Protein AF-0000000075882844 (afdb_homodimer)

Nearest PDB structures (foldseek):
  3evn-assembly1_A  TM=9.908E-01  e=3.092E-52  Streptococcus agalactiae serogroup V
  3e9m-assembly1_D  TM=9.655E-01  e=8.534E-42  Enterococcus faecalis
  2o48-assembly1_X  TM=9.111E-01  e=9.556E-30  Macaca fascicularis
  4had-assembly1_C  TM=8.955E-01  e=4.317E-27  Rhizobium etli CFN 42
  5uib-assembly1_A  TM=8.207E-01  e=6.701E-24  Rhizobium rhizogenes K84

Radius of gyration: 29.41 Å; Cα contacts (8 Å, |Δi|>4): 1512; chains: 2; bounding box: 48×92×63 Å

Solvent-accessible surface area (backbone atoms only — not comparable to full-atom values): 31871 Å² total; per-residue (Å²): 130,87,58,43,28,28,29,32,38,41,82,40,84,61,45,65,52,44,50,51,6,22,60,69,40,62,38,33,41,68,43,32,32,17,22,89,40,43,68,58,13,42,52,50,17,61,76,67,70,28,85,31,55,20,45,28,63,72,62,49,56,68,40,80,78,47,45,28,36,39,41,51,54,58,43,57,47,33,47,63,52,49,47,54,38,42,76,58,70,24,24,39,38,28,35,67,44,51,30,75,37,41,67,57,44,51,49,47,55,51,50,22,59,77,69,73,24,29,48,37,60,48,58,37,36,74,44,33,58,34,45,56,53,50,38,51,43,52,74,70,42,67,29,46,59,66,51,36,35,42,35,35,44,42,43,53,80,50,71,83,47,77,56,36,49,36,47,85,46,44,22,19,37,58,48,70,54,42,48,57,56,53,42,37,50,31,62,63,65,72,31,51,77,74,43,75,50,70,44,69,42,58,54,90,93,36,19,34,48,28,35,39,36,32,34,29,31,69,79,62,32,37,33,39,38,40,34,32,38,73,41,90,50,76,42,34,36,35,41,35,24,68,46,20,36,38,45,25,43,46,64,61,64,37,45,49,35,35,40,35,35,82,88,64,51,73,45,80,45,75,32,82,74,94,45,61,32,18,50,39,41,32,49,55,30,49,37,51,76,70,67,37,48,63,43,92,81,57,27,70,66,50,52,46,51,35,28,34,49,54,40,50,52,39,45,74,71,76,87,128,84,57,44,28,25,30,32,39,40,82,40,84,62,44,64,51,45,52,51,7,22,59,70,40,63,39,33,42,67,42,32,33,16,22,89,40,44,68,58,13,41,51,50,18,60,77,68,71,29,85,32,53,20,45,28,65,70,63,49,58,68,42,82,77,47,44,27,35,39,39,50,55,60,43,56,46,33,47,63,53,51,48,54,38,42,77,61,71,23,24,38,38,28,36,68,44,51,30,74,37,41,68,56,44,53,48,47,55,50,51,22,57,75,68,72,25,30,47,38,60,47,58,38,36,74,45,34,57,35,46,56,53,49,39,51,44,52,73,70,42,67,29,46,58,66,52,36,36,43,35,35,45,42,43,52,79,51,71,83,47,78,55,36,48,35,48,86,45,45,23,16,36,61,49,70,53,41,48,58,55,54,42,37,50,31,62,63,67,72,30,51,77,74,43,75,50,68,43,68,41,59,54,88,94,35,18,36,48,27,37,38,37,35,35,30,32,69,81,62,31,37,36,40,38,40,32,30,38,75,42,92,49,75,41,34,36,37,43,35,24,69,44,19,35,37,43,24,44,46,64,61,65,37,46,50,33,36,40,34,37,83,88,65,52,74,45,80,45,76,29,83,74,93,44,61,33,17,50,39,41,32,50,54,31,50,37,51,76,69,68,37,46,63,43,92,81,56,28,69,65,48,52,46,51,34,27,35,48,53,38,51,50,39,45,76,72,76,85

Structure (mmCIF, N/CA/C/O backbone):
data_AF-0000000075882844-model_v1
#
loop_
_entity.id
_entity.type
_entity.pdbx_description
1 polymer Dehydrogenase
#
loop_
_atom_site.group_PDB
_atom_site.id
_atom_site.type_symbol
_atom_site.label_atom_id
_atom_site.label_alt_id
_atom_site.label_comp_id
_atom_site.label_asym_id
_atom_site.label_entity_id
_atom_site.label_seq_id
_atom_site.pdbx_PDB_ins_code
_atom_site.Cartn_x
_atom_site.Cartn_y
_atom_site.Cartn_z
_atom_site.occupancy
_atom_site.B_iso_or_equiv
_atom_site.auth_seq_id
_atom_site.auth_comp_id
_atom_site.auth_asym_id
_atom_site.auth_atom_id
_atom_site.pdbx_PDB_model_num
ATOM 1 N N . MET A 1 1 ? -14.039 44.188 16.641 1 68.75 1 MET A N 1
ATOM 2 C CA . MET A 1 1 ? -14.18 42.844 17.203 1 68.75 1 MET A CA 1
ATOM 3 C C . MET A 1 1 ? -12.875 42.375 17.844 1 68.75 1 MET A C 1
ATOM 5 O O . MET A 1 1 ? -11.797 42.844 17.453 1 68.75 1 MET A O 1
ATOM 9 N N . ALA A 1 2 ? -12.914 41.688 18.906 1 91.25 2 ALA A N 1
ATOM 10 C CA . ALA A 1 2 ? -11.711 41.25 19.609 1 91.25 2 ALA A CA 1
ATOM 11 C C . ALA A 1 2 ? -10.875 40.312 18.734 1 91.25 2 ALA A C 1
ATOM 13 O O . ALA A 1 2 ? -11.414 39.5 17.984 1 91.25 2 ALA A O 1
ATOM 14 N N . LYS A 1 3 ? -9.547 40.656 18.531 1 96.56 3 LYS A N 1
ATOM 15 C CA . LYS A 1 3 ? -8.625 39.844 17.734 1 96.56 3 LYS A CA 1
ATOM 16 C C . LYS A 1 3 ? -7.594 39.156 18.625 1 96.56 3 LYS A C 1
ATOM 18 O O . LYS A 1 3 ? -7.102 39.75 19.594 1 96.56 3 LYS A O 1
ATOM 23 N N . VAL A 1 4 ? -7.371 37.938 18.312 1 98.62 4 VAL A N 1
ATOM 24 C CA . VAL A 1 4 ? -6.266 37.25 18.969 1 98.62 4 VAL A CA 1
ATOM 25 C C . VAL A 1 4 ? -4.941 37.719 18.359 1 98.62 4 VAL A C 1
ATOM 27 O O . VAL A 1 4 ? -4.793 37.75 17.141 1 98.62 4 VAL A O 1
ATOM 30 N N . ARG A 1 5 ? -3.971 38.156 19.141 1 98.62 5 ARG A N 1
ATOM 31 C CA . ARG A 1 5 ? -2.664 38.594 18.656 1 98.62 5 ARG A CA 1
ATOM 32 C C . ARG A 1 5 ? -1.649 37.438 18.703 1 98.62 5 ARG A C 1
ATOM 34 O O . ARG A 1 5 ? -1.376 36.906 19.766 1 98.62 5 ARG A O 1
ATOM 41 N N . TYR A 1 6 ? -1.095 37.156 17.547 1 98.69 6 TYR A N 1
ATOM 42 C CA . TYR A 1 6 ? -0.212 36 17.422 1 98.69 6 TYR A CA 1
ATOM 43 C C . TYR A 1 6 ? 1.243 36.438 17.297 1 98.69 6 TYR A C 1
ATOM 45 O O . TYR A 1 6 ? 1.548 37.438 16.625 1 98.69 6 TYR A O 1
ATOM 53 N N . GLY A 1 7 ? 2.084 35.719 17.953 1 98.56 7 GLY A N 1
ATOM 54 C CA . GLY A 1 7 ? 3.496 35.656 17.609 1 98.56 7 GLY A CA 1
ATOM 55 C C . GLY A 1 7 ? 3.889 34.406 16.875 1 98.56 7 GLY A C 1
ATOM 56 O O . GLY A 1 7 ? 3.398 33.312 17.203 1 98.56 7 GLY A O 1
ATOM 57 N N . ILE A 1 8 ? 4.824 34.469 15.922 1 97.88 8 ILE A N 1
ATOM 58 C CA . ILE A 1 8 ? 5.281 33.344 15.148 1 97.88 8 ILE A CA 1
ATOM 59 C C . ILE A 1 8 ? 6.703 32.969 15.562 1 97.88 8 ILE A C 1
ATOM 61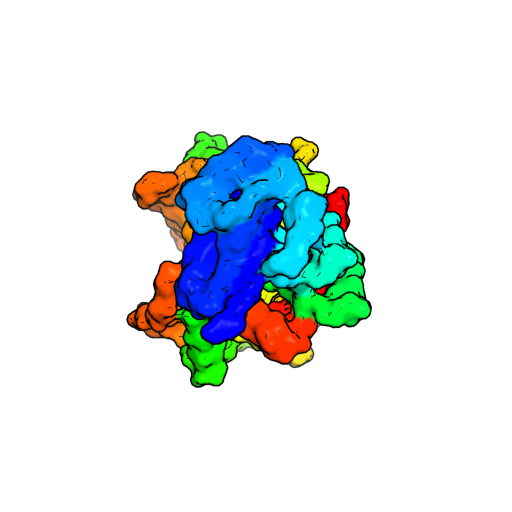 O O . ILE A 1 8 ? 7.555 33.844 15.727 1 97.88 8 ILE A O 1
ATOM 65 N N . VAL A 1 9 ? 6.805 31.625 15.758 1 95.81 9 VAL A N 1
ATOM 66 C CA . VAL A 1 9 ? 8.141 31.094 16.016 1 95.81 9 VAL A CA 1
ATOM 67 C C . VAL A 1 9 ? 8.742 30.578 14.703 1 95.81 9 VAL A C 1
ATOM 69 O O . VAL A 1 9 ? 8.32 29.547 14.18 1 95.81 9 VAL A O 1
ATOM 72 N N . SER A 1 10 ? 9.883 31.281 14.195 1 87.94 10 SER A N 1
ATOM 73 C CA . SER A 1 10 ? 10.641 30.891 13.008 1 87.94 10 SER A CA 1
ATOM 74 C C . SER A 1 10 ? 10.125 31.609 11.773 1 87.94 10 SER A C 1
ATOM 76 O O . SER A 1 10 ? 8.977 32.062 11.742 1 87.94 10 SER A O 1
ATOM 78 N N . THR A 1 11 ? 10.945 31.828 10.836 1 85.31 11 THR A N 1
ATOM 79 C CA . THR A 1 11 ? 10.641 32.469 9.555 1 85.31 11 THR A CA 1
ATOM 80 C C . THR A 1 11 ? 10.562 31.422 8.445 1 85.31 11 THR A C 1
ATOM 82 O O . THR A 1 11 ? 10.953 31.688 7.305 1 85.31 11 THR A O 1
ATOM 85 N N . ALA A 1 12 ? 10.141 30.266 8.852 1 85.56 12 ALA A N 1
ATOM 86 C CA . ALA A 1 12 ? 10.039 29.172 7.898 1 85.56 12 ALA A CA 1
ATOM 87 C C . ALA A 1 12 ? 9.078 29.5 6.766 1 85.56 12 ALA A C 1
ATOM 89 O O . ALA A 1 12 ? 8.352 30.5 6.836 1 85.56 12 ALA A O 1
ATOM 90 N N . GLN A 1 13 ? 9.078 28.703 5.742 1 84.88 13 GLN A N 1
ATOM 91 C CA . GLN A 1 13 ? 8.352 28.938 4.5 1 84.88 13 GLN A CA 1
ATOM 92 C C . GLN A 1 13 ? 6.848 28.969 4.73 1 84.88 13 GLN A C 1
ATOM 94 O O . GLN A 1 13 ? 6.102 29.547 3.943 1 84.88 13 GLN A O 1
ATOM 99 N N . VAL A 1 14 ? 6.426 28.312 5.711 1 91.38 14 VAL A N 1
ATOM 100 C CA . VAL A 1 14 ? 4.992 28.203 5.98 1 91.38 14 VAL A CA 1
ATOM 101 C C . VAL A 1 14 ? 4.496 29.5 6.633 1 91.38 14 VAL A C 1
ATOM 103 O O . VAL A 1 14 ? 3.312 29.828 6.539 1 91.38 14 VAL A O 1
ATOM 106 N N . ALA A 1 15 ? 5.344 30.312 7.254 1 93.44 15 ALA A N 1
ATOM 107 C CA . ALA A 1 15 ? 4.977 31.453 8.078 1 93.44 15 ALA A CA 1
ATOM 108 C C . ALA A 1 15 ? 4.266 32.531 7.254 1 93.44 15 ALA A C 1
ATOM 110 O O . ALA A 1 15 ? 3.186 33 7.629 1 93.44 15 ALA A O 1
ATOM 111 N N . PRO A 1 16 ? 4.777 32.875 6.027 1 94.94 16 PRO A N 1
ATOM 112 C CA . PRO A 1 16 ? 4.074 33.875 5.211 1 94.94 16 PRO A CA 1
ATOM 113 C C . PRO A 1 16 ? 2.664 33.438 4.832 1 94.94 16 PRO A C 1
ATOM 115 O O . PRO A 1 16 ? 1.748 34.25 4.77 1 94.94 16 PRO A O 1
ATOM 118 N N . ARG A 1 17 ? 2.471 32.188 4.617 1 95.62 17 ARG A N 1
ATOM 119 C CA . ARG A 1 17 ? 1.166 31.672 4.238 1 95.62 17 ARG A CA 1
ATOM 120 C C . ARG A 1 17 ? 0.19 31.719 5.406 1 95.62 17 ARG A C 1
ATOM 122 O O . ARG A 1 17 ? -0.991 32.031 5.223 1 95.62 17 ARG A O 1
ATOM 129 N N . PHE A 1 18 ? 0.733 31.453 6.543 1 96.88 18 PHE A N 1
ATOM 130 C CA . PHE A 1 18 ? -0.093 31.562 7.738 1 96.88 18 PHE A CA 1
ATOM 131 C C . PHE A 1 18 ? -0.51 33.031 7.965 1 96.88 18 PHE A C 1
ATOM 133 O O . PHE A 1 18 ? -1.664 33.281 8.297 1 96.88 18 PHE A O 1
ATOM 140 N N . ILE A 1 19 ? 0.401 34 7.797 1 97.5 19 ILE A N 1
ATOM 141 C CA . ILE A 1 19 ? 0.129 35.406 7.957 1 97.5 19 ILE A CA 1
ATOM 142 C C . ILE A 1 19 ? -1.002 35.812 7.02 1 97.5 19 ILE A C 1
ATOM 144 O O . ILE A 1 19 ? -1.958 36.469 7.441 1 97.5 19 ILE A O 1
ATOM 148 N N . GLU A 1 20 ? -0.916 35.344 5.828 1 96.88 20 GLU A N 1
ATOM 149 C CA . GLU A 1 20 ? -1.941 35.688 4.844 1 96.88 20 GLU A CA 1
ATOM 150 C C . GLU A 1 20 ? -3.291 35.094 5.227 1 96.88 20 GLU A C 1
ATOM 152 O O . GLU A 1 20 ? -4.324 35.75 5.129 1 96.88 20 GLU A O 1
ATOM 157 N N . GLY A 1 21 ? -3.287 33.875 5.645 1 97.5 21 GLY A N 1
ATOM 158 C CA . GLY A 1 21 ? -4.508 33.219 6.105 1 97.5 21 GLY A CA 1
ATOM 159 C C . GLY A 1 21 ? -5.148 33.938 7.281 1 97.5 21 GLY A C 1
ATOM 160 O O . GLY A 1 21 ? -6.371 34.094 7.332 1 97.5 21 GLY A O 1
ATOM 161 N N . MET A 1 22 ? -4.312 34.406 8.18 1 97.75 22 MET A N 1
ATOM 162 C CA . MET A 1 22 ? -4.789 35.094 9.367 1 97.75 22 MET A CA 1
ATOM 163 C C . MET A 1 22 ? -5.426 36.438 8.992 1 97.75 22 MET A C 1
ATOM 165 O O . MET A 1 22 ? -6.461 36.812 9.547 1 97.75 22 MET A O 1
ATOM 169 N N . ARG A 1 23 ? -4.809 37.094 8.047 1 97.44 23 ARG A N 1
ATOM 170 C CA . ARG A 1 23 ? -5.363 38.375 7.566 1 97.44 23 ARG A CA 1
ATOM 171 C C . ARG A 1 23 ? -6.746 38.156 6.957 1 97.44 23 ARG A C 1
ATOM 173 O O . ARG A 1 23 ? -7.668 38.938 7.223 1 97.44 23 ARG A O 1
ATOM 180 N N . LEU A 1 24 ? -6.898 37.125 6.258 1 97.25 24 LEU A N 1
ATOM 181 C CA . LEU A 1 24 ? -8.164 36.812 5.605 1 97.25 24 LEU A CA 1
ATOM 182 C C . LEU A 1 24 ? -9.211 36.344 6.625 1 97.25 24 LEU A C 1
ATOM 184 O O . LEU A 1 24 ? -10.398 36.656 6.469 1 97.25 24 LEU A O 1
ATOM 188 N N . ALA A 1 25 ? -8.789 35.656 7.633 1 97.25 25 ALA A N 1
ATOM 189 C CA . ALA A 1 25 ? -9.695 35.156 8.672 1 97.25 25 ALA A CA 1
ATOM 190 C C . ALA A 1 25 ? -10.383 36.344 9.383 1 97.25 25 ALA A C 1
ATOM 192 O O . ALA A 1 25 ? -11.578 36.25 9.688 1 97.25 25 ALA A O 1
ATOM 193 N N . GLY A 1 26 ? -9.562 37.344 9.75 1 97.12 26 GLY A N 1
ATOM 194 C CA . GLY A 1 26 ? -10.125 38.594 10.234 1 97.12 26 GLY A CA 1
ATOM 195 C C . GLY A 1 26 ? -10.32 38.625 11.734 1 97.12 26 GLY A C 1
ATOM 196 O O . GLY A 1 26 ? -10.531 39.688 12.328 1 97.12 26 GLY A O 1
ATOM 197 N N . ASN A 1 27 ? -10.242 37.5 12.391 1 98.19 27 ASN A N 1
ATOM 198 C CA . ASN A 1 27 ? -10.484 37.469 13.828 1 98.19 27 ASN A CA 1
ATOM 199 C C . ASN A 1 27 ? -9.188 37.25 14.609 1 98.19 27 ASN A C 1
ATOM 201 O O . ASN A 1 27 ? -9.219 36.875 15.781 1 98.19 27 ASN A O 1
ATOM 205 N N . GLY A 1 28 ? -8.055 37.375 13.961 1 97.88 28 GLY A N 1
ATOM 206 C CA . GLY A 1 28 ? -6.715 37.344 14.523 1 97.88 28 GLY A CA 1
ATOM 207 C C . GLY A 1 28 ? -5.727 38.219 13.758 1 97.88 28 GLY A C 1
ATOM 208 O O . GLY A 1 28 ? -6.043 38.719 12.688 1 97.88 28 GLY A O 1
ATOM 209 N N . GLU A 1 29 ? -4.609 38.438 14.367 1 97.62 29 GLU A N 1
ATOM 210 C CA . GLU A 1 29 ? -3.551 39.219 13.727 1 97.62 29 GLU A CA 1
ATOM 211 C C . GLU A 1 29 ? -2.172 38.75 14.195 1 97.62 29 GLU A C 1
ATOM 213 O O . GLU A 1 29 ? -1.962 38.531 15.391 1 97.62 29 GLU A O 1
ATOM 218 N N . VAL A 1 30 ? -1.311 38.625 13.211 1 98.19 30 VAL A N 1
ATOM 219 C CA . VAL A 1 30 ? 0.079 38.344 13.562 1 98.19 30 VAL A CA 1
ATOM 220 C C . VAL A 1 30 ? 0.805 39.656 13.875 1 98.19 30 VAL A C 1
ATOM 222 O O . VAL A 1 30 ? 0.867 40.562 13.031 1 98.19 30 VAL A O 1
ATOM 225 N N . VAL A 1 31 ? 1.389 39.75 15.047 1 98.12 31 VAL A N 1
ATOM 226 C CA . VAL A 1 31 ? 1.918 41.031 15.461 1 98.12 31 VAL A CA 1
ATOM 227 C C . VAL A 1 31 ? 3.426 40.938 15.688 1 98.12 31 VAL A C 1
ATOM 229 O O . VAL A 1 31 ? 4.113 41.938 15.82 1 98.12 31 VAL A O 1
ATOM 232 N N . ALA A 1 32 ? 3.895 39.688 15.68 1 98.25 32 ALA A N 1
ATOM 233 C CA . ALA A 1 32 ? 5.305 39.531 16.016 1 98.25 32 ALA A CA 1
ATOM 234 C C . ALA A 1 32 ? 5.895 38.281 15.391 1 98.25 32 ALA A C 1
ATOM 236 O O . ALA A 1 32 ? 5.164 37.344 15.07 1 98.25 32 ALA A O 1
ATOM 237 N N . VAL A 1 33 ? 7.234 38.312 15.203 1 98.12 33 VAL A N 1
ATOM 238 C CA . VAL A 1 33 ? 8.008 37.156 14.781 1 98.12 33 VAL A CA 1
ATOM 239 C C . VAL A 1 33 ? 9.297 37.062 15.602 1 98.12 33 VAL A C 1
ATOM 241 O O . VAL A 1 33 ? 9.859 38.062 16 1 98.12 33 VAL A O 1
ATOM 244 N N . SER A 1 34 ? 9.641 35.844 15.891 1 97.31 34 SER A N 1
ATOM 245 C CA . SER A 1 34 ? 10.938 35.594 16.516 1 97.31 34 SER A CA 1
ATOM 246 C C . SER A 1 34 ? 11.82 34.719 15.641 1 97.31 34 SER A C 1
ATOM 248 O O . SER A 1 34 ? 11.32 33.844 14.938 1 97.31 34 SER A O 1
ATOM 250 N N . SER A 1 35 ? 13.031 35 15.617 1 94 35 SER A N 1
ATOM 251 C CA . SER A 1 35 ? 14.07 34.219 14.984 1 94 35 SER A CA 1
ATOM 252 C C . SER A 1 35 ? 15.352 34.188 15.812 1 94 35 SER A C 1
ATOM 254 O O . SER A 1 35 ? 15.5 35 16.734 1 94 35 SER A O 1
ATOM 256 N N . ARG A 1 36 ? 16.312 33.281 15.492 1 88.69 36 ARG A N 1
ATOM 257 C CA . ARG A 1 36 ? 17.594 33.188 16.203 1 88.69 36 ARG A CA 1
ATOM 258 C C . ARG A 1 36 ? 18.422 34.438 15.961 1 88.69 36 ARG A C 1
ATOM 260 O O . ARG A 1 36 ? 19.25 34.812 16.797 1 88.69 36 ARG A O 1
ATOM 267 N N . SER A 1 37 ? 18.094 35.031 14.844 1 92 37 SER A N 1
ATOM 268 C CA . SER A 1 37 ? 18.766 36.281 14.469 1 92 37 SER A CA 1
ATOM 269 C C . SER A 1 37 ? 17.781 37.438 14.445 1 92 37 SER A C 1
ATOM 271 O O . SER A 1 37 ? 16.828 37.438 13.672 1 92 37 SER A O 1
ATOM 273 N N . LEU A 1 38 ? 18.141 38.438 15.227 1 95.44 38 LEU A N 1
ATOM 274 C CA . LEU A 1 38 ? 17.281 39.625 15.258 1 95.44 38 LEU A CA 1
ATOM 275 C C . LEU A 1 38 ? 17.203 40.25 13.883 1 95.44 38 LEU A C 1
ATOM 277 O O . LEU A 1 38 ? 16.156 40.75 13.484 1 95.44 38 LEU A O 1
ATOM 281 N N . ASP A 1 39 ? 18.312 40.219 13.219 1 96.31 39 ASP A N 1
ATOM 282 C CA . ASP A 1 39 ? 18.344 40.781 11.875 1 96.31 39 ASP A CA 1
ATOM 283 C C . ASP A 1 39 ? 17.375 40.062 10.945 1 96.31 39 ASP A C 1
ATOM 285 O O . ASP A 1 39 ? 16.656 40.688 10.172 1 96.31 39 ASP A O 1
ATOM 289 N N . LYS A 1 40 ? 17.375 38.781 11.039 1 95.19 40 LYS A N 1
ATOM 290 C CA . LYS A 1 40 ? 16.453 37.969 10.227 1 95.19 40 LYS A CA 1
ATOM 291 C C . LYS A 1 40 ? 15 38.25 10.625 1 95.19 40 LYS A C 1
ATOM 293 O O . LYS A 1 40 ? 14.125 38.344 9.758 1 95.19 40 LYS A O 1
ATOM 298 N N . ALA A 1 41 ? 14.805 38.344 11.93 1 96.81 41 ALA A N 1
ATOM 299 C CA . ALA A 1 41 ? 13.461 38.625 12.422 1 96.81 41 ALA A CA 1
ATOM 300 C C . ALA A 1 41 ? 12.977 40 11.922 1 96.81 41 ALA A C 1
ATOM 302 O O . ALA A 1 41 ? 11.836 40.125 11.469 1 96.81 41 ALA A O 1
ATOM 303 N N . ASN A 1 42 ? 13.859 40.938 12.008 1 97.31 42 ASN A N 1
ATOM 304 C CA . ASN A 1 42 ? 13.523 42.281 11.547 1 97.31 42 ASN A CA 1
ATOM 305 C C . ASN A 1 42 ? 13.211 42.312 10.055 1 97.31 42 ASN A C 1
ATOM 307 O O . ASN A 1 42 ? 12.242 42.969 9.633 1 97.31 42 ASN A O 1
ATOM 311 N N . ALA A 1 43 ? 14.023 41.688 9.328 1 97.25 43 ALA A N 1
ATOM 312 C CA . ALA A 1 43 ? 13.82 41.625 7.883 1 97.25 43 ALA A CA 1
ATOM 313 C C . ALA A 1 43 ? 12.477 40.969 7.543 1 97.25 43 ALA A C 1
ATOM 315 O O . ALA A 1 43 ? 11.758 41.469 6.664 1 97.25 43 ALA A O 1
ATOM 316 N N . PHE A 1 44 ? 12.25 39.906 8.195 1 96.88 44 PHE A N 1
ATOM 317 C CA . PHE A 1 44 ? 10.992 39.188 7.984 1 96.88 44 PHE A CA 1
ATOM 318 C C . PHE A 1 44 ? 9.805 40.062 8.375 1 96.88 44 PHE A C 1
ATOM 320 O O . PHE A 1 44 ? 8.812 40.125 7.645 1 96.88 44 PHE A O 1
ATOM 327 N N . ALA A 1 45 ? 9.867 40.688 9.547 1 97.56 45 ALA A N 1
ATOM 328 C CA . ALA A 1 45 ? 8.797 41.562 10.039 1 97.56 45 ALA A CA 1
ATOM 329 C C . ALA A 1 45 ? 8.523 42.688 9.055 1 97.56 45 ALA A C 1
ATOM 331 O O . ALA A 1 45 ? 7.363 43 8.758 1 97.56 45 ALA A O 1
ATOM 332 N N . ALA A 1 46 ? 9.555 43.25 8.57 1 97.31 46 ALA A N 1
ATOM 333 C CA . ALA A 1 46 ? 9.422 44.312 7.605 1 97.31 46 ALA A CA 1
ATOM 334 C C . ALA A 1 46 ? 8.75 43.844 6.324 1 97.31 46 ALA A C 1
ATOM 336 O O . ALA A 1 46 ? 7.844 44.5 5.809 1 97.31 46 ALA A O 1
ATOM 337 N N . ALA A 1 47 ? 9.164 42.719 5.832 1 97.12 47 ALA A N 1
ATOM 338 C CA . ALA A 1 47 ? 8.664 42.156 4.578 1 97.12 47 ALA A CA 1
ATOM 339 C C . ALA A 1 47 ? 7.176 41.844 4.68 1 97.12 47 ALA A C 1
ATOM 341 O O . ALA A 1 47 ? 6.449 41.906 3.684 1 97.12 47 ALA A O 1
ATOM 342 N N . HIS A 1 48 ? 6.727 41.5 5.895 1 97.44 48 HIS A N 1
ATOM 343 C CA . HIS A 1 48 ? 5.352 41.031 6.047 1 97.44 48 HIS A CA 1
ATOM 344 C C . HIS A 1 48 ? 4.535 42 6.887 1 97.44 48 HIS A C 1
ATOM 346 O O . HIS A 1 48 ? 3.43 41.688 7.328 1 97.44 48 HIS A O 1
ATOM 352 N N . GLN A 1 49 ? 5.125 43.219 7.207 1 97 49 GLN A N 1
ATOM 353 C CA . GLN A 1 49 ? 4.461 44.312 7.883 1 97 49 GLN A CA 1
ATOM 354 C C . GLN A 1 49 ? 3.996 43.906 9.281 1 97 49 GLN A C 1
ATOM 356 O O . GLN A 1 49 ? 2.844 44.156 9.648 1 97 49 GLN A O 1
ATOM 361 N N . LEU A 1 50 ? 4.891 43.25 9.945 1 97.5 50 LEU A N 1
ATOM 362 C CA . LEU A 1 50 ? 4.652 42.938 11.352 1 97.5 50 LEU A CA 1
ATOM 363 C C . LEU A 1 50 ? 5.227 44.031 12.25 1 97.5 50 LEU A C 1
ATOM 365 O O . LEU A 1 50 ? 6.324 44.531 12 1 97.5 50 LEU A O 1
ATOM 369 N N . PRO A 1 51 ? 4.578 44.438 13.273 1 97.44 51 PRO A N 1
ATOM 370 C CA . PRO A 1 51 ? 5.008 45.562 14.109 1 97.44 51 PRO A CA 1
ATOM 371 C C . PRO A 1 51 ? 6.227 45.219 14.969 1 97.44 51 PRO A C 1
ATOM 373 O O . PRO A 1 51 ? 6.977 46.125 15.359 1 97.44 51 PRO A O 1
ATOM 376 N N . LYS A 1 52 ? 6.395 43.875 15.266 1 98.06 52 LYS A N 1
ATOM 377 C CA . LYS A 1 52 ? 7.438 43.562 16.234 1 98.06 52 LYS A CA 1
ATOM 378 C C . LYS A 1 52 ? 8.289 42.406 15.75 1 98.06 52 LYS A C 1
ATOM 380 O O . LYS A 1 52 ? 7.801 41.5 15.07 1 98.06 52 LYS A O 1
ATOM 385 N N . ALA A 1 53 ? 9.531 42.469 16.109 1 98.06 53 ALA A N 1
ATOM 386 C CA . ALA A 1 53 ? 10.508 41.406 15.836 1 98.06 53 ALA A CA 1
ATOM 387 C C . ALA A 1 53 ? 11.383 41.156 17.062 1 98.06 53 ALA A C 1
ATOM 389 O O . ALA A 1 53 ? 11.766 42.094 17.766 1 98.06 53 ALA A O 1
ATOM 390 N N . TYR A 1 54 ? 11.609 39.906 17.297 1 98.06 54 TYR A N 1
ATOM 391 C CA . TYR A 1 54 ? 12.398 39.531 18.453 1 98.06 54 TYR A CA 1
ATOM 392 C C . TYR A 1 54 ? 13.547 38.625 18.062 1 98.06 54 TYR A C 1
ATOM 394 O O . TYR A 1 54 ? 13.406 37.781 17.172 1 98.06 54 TYR A O 1
ATOM 402 N N . GLY A 1 55 ? 14.617 38.688 18.781 1 96.38 55 GLY A N 1
ATOM 403 C CA . GLY A 1 55 ? 15.797 37.875 18.5 1 96.38 55 GLY A CA 1
ATOM 404 C C . GLY A 1 55 ? 15.742 36.531 19.156 1 96.38 55 GLY A C 1
ATOM 405 O O . GLY A 1 55 ? 16.656 35.719 18.984 1 96.38 55 GLY A O 1
ATOM 406 N N . SER A 1 56 ? 14.688 36.344 19.891 1 96.19 56 SER A N 1
ATOM 407 C CA . SER A 1 56 ? 14.492 35.031 20.516 1 96.19 56 SER A CA 1
ATOM 408 C C . SER A 1 56 ? 13.023 34.812 20.891 1 96.19 56 SER A C 1
ATOM 410 O O . SER A 1 56 ? 12.273 35.781 21.062 1 96.19 56 SER A O 1
ATOM 412 N N . LEU A 1 57 ? 12.719 33.5 20.984 1 97.12 57 LEU A N 1
ATOM 413 C CA . LEU A 1 57 ? 11.391 33.156 21.484 1 97.12 57 LEU A CA 1
ATOM 414 C C . LEU A 1 57 ? 11.172 33.656 22.891 1 97.12 57 LEU A C 1
ATOM 416 O O . LEU A 1 57 ? 10.109 34.219 23.203 1 97.12 57 LEU A O 1
ATOM 420 N N . ASP A 1 58 ? 12.125 33.562 23.719 1 97.44 58 ASP A N 1
ATOM 421 C CA . ASP A 1 58 ? 12.023 34 25.109 1 97.44 58 ASP A CA 1
ATOM 422 C C . ASP A 1 58 ? 11.656 35.469 25.188 1 97.44 58 ASP A C 1
ATOM 424 O O . ASP A 1 58 ? 10.797 35.875 25.984 1 97.44 58 ASP A O 1
ATOM 428 N N . ASP A 1 59 ? 12.32 36.25 24.359 1 97.44 59 ASP A N 1
ATOM 429 C CA . ASP A 1 59 ? 12.031 37.688 24.344 1 97.44 59 ASP A CA 1
ATOM 430 C C . ASP A 1 59 ? 10.594 37.938 23.891 1 97.44 59 ASP A C 1
ATOM 432 O O . ASP A 1 59 ? 9.922 38.844 24.422 1 97.44 59 ASP A O 1
ATOM 436 N N . MET A 1 60 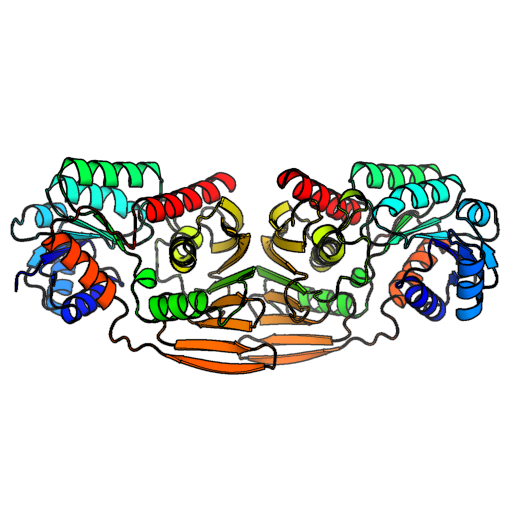? 10.18 37.219 22.922 1 98.19 60 MET A N 1
ATOM 437 C CA . MET A 1 60 ? 8.82 37.375 22.406 1 98.19 60 MET A CA 1
ATOM 438 C C . MET A 1 60 ? 7.789 37 23.453 1 98.19 60 MET A C 1
ATOM 440 O O . MET A 1 60 ? 6.742 37.656 23.562 1 98.19 60 MET A O 1
ATOM 444 N N . LEU A 1 61 ? 8.086 36.031 24.281 1 98.31 61 LEU A N 1
ATOM 445 C CA . LEU A 1 61 ? 7.145 35.5 25.266 1 98.31 61 LEU A CA 1
ATOM 446 C C . LEU A 1 61 ? 6.945 36.469 26.406 1 98.31 61 LEU A C 1
ATOM 448 O O . LEU A 1 61 ? 5.973 36.375 27.156 1 98.31 61 LEU A O 1
ATOM 452 N N . LEU A 1 62 ? 7.852 37.438 26.578 1 97.69 62 LEU A N 1
ATOM 453 C CA . LEU A 1 62 ? 7.75 38.438 27.625 1 97.69 62 LEU A CA 1
ATOM 454 C C . LEU A 1 62 ? 6.73 39.5 27.234 1 97.69 62 LEU A C 1
ATOM 456 O O . LEU A 1 62 ? 6.301 40.312 28.078 1 97.69 62 LEU A O 1
ATOM 460 N N . ASP A 1 63 ? 6.398 39.562 26.016 1 97.94 63 ASP A N 1
ATOM 461 C CA . ASP A 1 63 ? 5.449 40.562 25.531 1 97.94 63 ASP A CA 1
ATOM 462 C C . ASP A 1 63 ? 4.02 40.188 25.922 1 97.94 63 ASP A C 1
ATOM 464 O O . ASP A 1 63 ? 3.414 39.312 25.312 1 97.94 63 ASP A O 1
ATOM 468 N N . ALA A 1 64 ? 3.42 40.938 26.75 1 97.06 64 ALA A N 1
ATOM 469 C CA . ALA A 1 64 ? 2.107 40.625 27.312 1 97.06 64 ALA A CA 1
ATOM 470 C C . ALA A 1 64 ? 1 40.875 26.297 1 97.06 64 ALA A C 1
ATOM 472 O O . ALA A 1 64 ? -0.132 40.438 26.469 1 97.06 64 ALA A O 1
ATOM 473 N N . SER A 1 65 ? 1.357 41.562 25.266 1 96.69 65 SER A N 1
ATOM 474 C CA . SER A 1 65 ? 0.334 41.906 24.281 1 96.69 65 SER A CA 1
ATOM 475 C C . SER A 1 65 ? 0.079 40.75 23.328 1 96.69 65 SER A C 1
ATOM 477 O O . SER A 1 65 ? -0.913 40.719 22.594 1 96.69 65 SER A O 1
ATOM 479 N N . ILE A 1 66 ? 0.93 39.75 23.328 1 98.38 66 ILE A N 1
ATOM 480 C 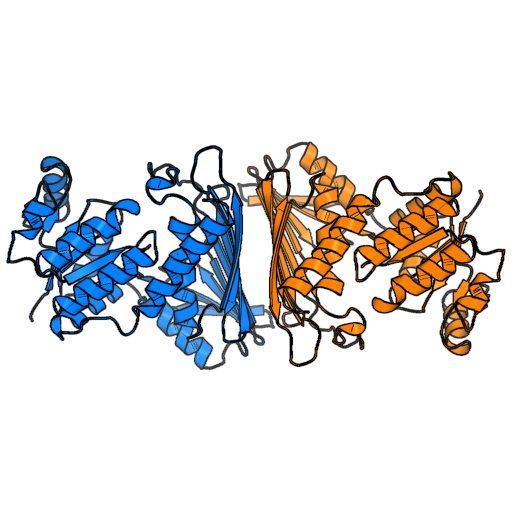CA . ILE A 1 66 ? 0.776 38.594 22.484 1 98.38 66 ILE A CA 1
ATOM 481 C C . ILE A 1 66 ? -0.078 37.531 23.203 1 98.38 66 ILE A C 1
ATOM 483 O O . ILE A 1 66 ? 0.221 37.156 24.328 1 98.38 66 ILE A O 1
ATOM 487 N N . ASP A 1 67 ? -1.121 37.062 22.562 1 98.56 67 ASP A N 1
ATOM 488 C CA . ASP A 1 67 ? -2.064 36.125 23.172 1 98.56 67 ASP A CA 1
ATOM 489 C C . ASP A 1 67 ? -1.681 34.688 22.859 1 98.56 67 ASP A C 1
ATOM 491 O O . ASP A 1 67 ? -1.892 33.781 23.672 1 98.56 67 ASP A O 1
ATOM 495 N N . ALA A 1 68 ? -1.19 34.438 21.672 1 98.81 68 ALA A N 1
ATOM 496 C CA . ALA A 1 68 ? -0.979 33.062 21.172 1 98.81 68 ALA A CA 1
ATOM 497 C C . ALA A 1 68 ? 0.324 32.969 20.375 1 98.81 68 ALA A C 1
ATOM 499 O O . ALA A 1 68 ? 0.779 33.969 19.797 1 98.81 68 ALA A O 1
ATOM 500 N N . ILE A 1 69 ? 0.883 31.812 20.375 1 98.81 69 ILE A N 1
ATOM 501 C CA . ILE A 1 69 ? 2.115 31.547 19.641 1 98.81 69 ILE A CA 1
ATOM 502 C C . ILE A 1 69 ? 1.858 30.484 18.562 1 98.81 69 ILE A C 1
ATOM 504 O O . ILE A 1 69 ? 1.282 29.438 18.844 1 98.81 69 ILE A O 1
ATOM 508 N N . TYR A 1 70 ? 2.193 30.766 17.359 1 98.56 70 TYR A N 1
ATOM 509 C CA . TYR A 1 70 ? 2.25 29.812 16.266 1 98.56 70 TYR A CA 1
ATOM 510 C C . TYR A 1 70 ? 3.65 29.234 16.109 1 98.56 70 TYR A C 1
ATOM 512 O O . TYR A 1 70 ? 4.602 29.953 15.805 1 98.56 70 TYR A O 1
ATOM 520 N N . VAL A 1 71 ? 3.742 27.938 16.312 1 98.25 71 VAL A N 1
ATOM 521 C CA . VAL A 1 71 ? 5.031 27.266 16.266 1 98.25 71 VAL A CA 1
ATOM 522 C C . VAL A 1 71 ? 5.215 26.562 14.922 1 98.25 71 VAL A C 1
ATOM 524 O O . VAL A 1 71 ? 4.59 25.547 14.648 1 98.25 71 VAL A O 1
ATOM 527 N N . ALA A 1 72 ? 6.125 27.094 14.133 1 95 72 ALA A N 1
ATOM 528 C CA . ALA A 1 72 ? 6.387 26.562 12.789 1 95 72 ALA A CA 1
ATOM 529 C C . ALA A 1 72 ? 7.875 26.297 12.594 1 95 72 ALA A C 1
ATOM 531 O O . ALA A 1 72 ? 8.406 26.484 11.5 1 95 72 ALA A O 1
ATOM 532 N N . SER A 1 73 ? 8.578 25.938 13.602 1 93.25 73 SER A N 1
ATOM 533 C CA . SER A 1 73 ? 10.008 25.625 13.578 1 93.25 73 SER A CA 1
ATOM 534 C C . SER A 1 73 ? 10.258 24.219 13.039 1 93.25 73 SER A C 1
ATOM 536 O O . SER A 1 73 ? 9.352 23.594 12.5 1 93.25 73 SER A O 1
ATOM 538 N N . ILE A 1 74 ? 11.531 23.797 13.07 1 93.94 74 ILE A N 1
ATOM 539 C CA . ILE A 1 74 ? 11.844 22.422 12.672 1 93.94 74 ILE A CA 1
ATOM 540 C C . ILE A 1 74 ? 11.188 21.453 13.641 1 93.94 74 ILE A C 1
ATOM 542 O O . ILE A 1 74 ? 10.891 21.797 14.789 1 93.94 74 ILE A O 1
ATOM 546 N N . ASN A 1 75 ? 11.023 20.25 13.266 1 97.12 75 ASN A N 1
ATOM 547 C CA . ASN A 1 75 ? 10.172 19.281 13.969 1 97.12 75 ASN A CA 1
ATOM 548 C C . ASN A 1 75 ? 10.656 19.047 15.391 1 97.12 75 ASN A C 1
ATOM 550 O O . ASN A 1 75 ? 9.852 19.047 16.328 1 97.12 75 ASN A O 1
ATOM 554 N N . GLN A 1 76 ? 11.898 18.953 15.531 1 96.75 76 GLN A N 1
ATOM 555 C CA . GLN A 1 76 ? 12.438 18.641 16.859 1 96.75 76 GLN A CA 1
ATOM 556 C C . GLN A 1 76 ? 12.172 19.797 17.828 1 96.75 76 GLN A C 1
ATOM 558 O O . GLN A 1 76 ? 12.172 19.594 19.047 1 96.75 76 GLN A O 1
ATOM 563 N N . ASP A 1 77 ? 11.914 20.984 17.344 1 97 77 ASP A N 1
ATOM 564 C CA . ASP A 1 77 ? 11.789 22.172 18.203 1 97 77 ASP A CA 1
ATOM 565 C C . ASP A 1 77 ? 10.328 22.438 18.562 1 97 77 ASP A C 1
ATOM 567 O O . ASP A 1 77 ? 10.031 23.312 19.359 1 97 77 ASP A O 1
ATOM 571 N N . HIS A 1 78 ? 9.438 21.688 17.984 1 98.5 78 HIS A N 1
ATOM 572 C CA . HIS A 1 78 ? 8.023 21.906 18.266 1 98.5 78 HIS A CA 1
ATOM 573 C C . HIS A 1 78 ? 7.727 21.797 19.75 1 98.5 78 HIS A C 1
ATOM 575 O O . HIS A 1 78 ? 7.168 22.719 20.344 1 98.5 78 HIS A O 1
ATOM 581 N N . PHE A 1 79 ? 8.203 20.734 20.344 1 98.69 79 PHE A N 1
ATOM 582 C CA . PHE A 1 79 ? 7.875 20.453 21.734 1 98.69 79 PHE A CA 1
ATOM 583 C C . PHE A 1 79 ? 8.461 21.516 22.656 1 98.69 79 PHE A C 1
ATOM 585 O O . PHE A 1 79 ? 7.73 22.172 23.391 1 98.69 79 PHE A O 1
ATOM 592 N N . PRO A 1 80 ? 9.734 21.75 22.641 1 98.56 80 PRO A N 1
ATOM 593 C CA . PRO A 1 80 ? 10.266 22.734 23.594 1 98.56 80 PRO A CA 1
ATOM 594 C C . PRO A 1 80 ? 9.703 24.125 23.359 1 98.56 80 PRO A C 1
ATOM 596 O O . PRO A 1 80 ? 9.469 24.875 24.312 1 98.56 80 PRO A O 1
ATOM 599 N N . ALA A 1 81 ? 9.492 24.562 22.141 1 98.56 81 ALA A N 1
ATOM 600 C CA . ALA A 1 81 ? 8.93 25.875 21.859 1 98.56 81 ALA A CA 1
ATOM 601 C C . ALA A 1 81 ? 7.508 26 22.406 1 98.56 81 ALA A C 1
ATOM 603 O O . ALA A 1 81 ? 7.164 26.984 23.047 1 98.56 81 ALA A O 1
ATOM 604 N N . ALA A 1 82 ? 6.719 24.984 22.125 1 98.88 82 ALA A N 1
ATOM 605 C CA . ALA A 1 82 ? 5.34 24.984 22.609 1 98.88 82 ALA A CA 1
ATOM 606 C C . ALA A 1 82 ? 5.293 24.984 24.125 1 98.88 82 ALA A C 1
ATOM 608 O O . ALA A 1 82 ? 4.48 25.688 24.734 1 98.88 82 ALA A O 1
ATOM 609 N N . LYS A 1 83 ? 6.125 24.188 24.703 1 98.81 83 LYS A N 1
ATOM 610 C CA . LYS A 1 83 ? 6.176 24.094 26.172 1 98.81 83 LYS A CA 1
ATOM 611 C C . LYS A 1 83 ? 6.512 25.453 26.781 1 98.81 83 LYS A C 1
ATOM 613 O O . LYS A 1 83 ? 5.836 25.906 27.703 1 98.81 83 LYS A O 1
ATOM 618 N N . LYS A 1 84 ? 7.52 26.109 26.281 1 98.69 84 LYS A N 1
ATOM 619 C CA . LYS A 1 84 ? 7.906 27.438 26.766 1 98.69 84 LYS A CA 1
ATOM 620 C C . LYS A 1 84 ? 6.75 28.422 26.641 1 98.69 84 LYS A C 1
ATOM 622 O O . LYS A 1 84 ? 6.508 29.219 27.547 1 98.69 84 LYS A O 1
ATOM 627 N N . ALA A 1 85 ? 6.094 28.375 25.516 1 98.81 85 ALA A N 1
ATOM 628 C CA . ALA A 1 85 ? 4.98 29.281 25.266 1 98.81 85 ALA A CA 1
ATOM 629 C C . ALA A 1 85 ? 3.852 29.062 26.266 1 98.81 85 ALA A C 1
ATOM 631 O O . ALA A 1 85 ? 3.301 30.016 26.812 1 98.81 85 ALA A O 1
ATOM 632 N N . LEU A 1 86 ? 3.518 27.828 26.5 1 98.81 86 LEU A N 1
ATOM 633 C CA . LEU A 1 86 ? 2.467 27.5 27.453 1 98.81 86 LEU A CA 1
ATOM 634 C C . LEU A 1 86 ? 2.844 27.953 28.859 1 98.81 86 LEU A C 1
ATOM 636 O O . LEU A 1 86 ? 2.018 28.547 29.578 1 98.81 86 LEU A O 1
ATOM 640 N N . LEU A 1 87 ? 4.043 27.719 29.219 1 98.62 87 LEU A N 1
ATOM 641 C CA . LEU A 1 87 ? 4.516 28.109 30.547 1 98.62 87 LEU A CA 1
ATOM 642 C C . LEU A 1 87 ? 4.496 29.625 30.703 1 98.62 87 LEU A C 1
ATOM 644 O O . LEU A 1 87 ? 4.387 30.141 31.812 1 98.62 87 LEU A O 1
ATOM 648 N N . ALA A 1 88 ? 4.582 30.359 29.609 1 98.56 88 ALA A N 1
ATOM 649 C CA . ALA A 1 88 ? 4.547 31.812 29.609 1 98.56 88 ALA A CA 1
ATOM 650 C C . ALA A 1 88 ? 3.113 32.344 29.547 1 98.56 88 ALA A C 1
ATOM 652 O O . ALA A 1 88 ? 2.883 33.531 29.438 1 98.56 88 ALA A O 1
ATOM 653 N N . GLY A 1 89 ? 2.154 31.438 29.516 1 98.5 89 GLY A N 1
ATOM 654 C CA . GLY A 1 89 ? 0.752 31.812 29.562 1 98.5 89 GLY A CA 1
ATOM 655 C C . GLY A 1 89 ? 0.159 32.125 28.203 1 98.5 89 GLY A C 1
ATOM 656 O O . GLY A 1 89 ? -0.81 32.875 28.109 1 98.5 89 GLY A O 1
ATOM 657 N N . LYS A 1 90 ? 0.768 31.609 27.188 1 98.81 90 LYS A N 1
ATOM 658 C CA . LYS A 1 90 ? 0.284 31.875 25.828 1 98.81 90 LYS A CA 1
ATOM 659 C C . LYS A 1 90 ? -0.482 30.672 25.281 1 98.81 90 LYS A C 1
ATOM 661 O O . LYS A 1 90 ? -0.108 29.516 25.531 1 98.81 90 LYS A O 1
ATOM 666 N N . HIS A 1 91 ? -1.631 30.891 24.547 1 98.88 91 HIS A N 1
ATOM 667 C CA . HIS A 1 91 ? -2.205 29.844 23.703 1 98.88 91 HIS A CA 1
ATOM 668 C C . HIS A 1 91 ? -1.225 29.406 22.625 1 98.88 91 HIS A C 1
ATOM 670 O O . HIS A 1 91 ? -0.313 30.156 22.266 1 98.88 91 HIS A O 1
ATOM 676 N N . VAL A 1 92 ? -1.416 28.156 22.109 1 98.94 92 VAL A N 1
ATOM 677 C CA . VAL A 1 92 ? -0.395 27.688 21.188 1 98.94 92 VAL A CA 1
ATOM 678 C C . VAL A 1 92 ? -1.054 26.938 20.031 1 98.94 92 VAL A C 1
ATOM 680 O O . VAL A 1 92 ? -1.966 26.125 20.25 1 98.94 92 VAL A O 1
ATOM 683 N N . LEU A 1 93 ? -0.669 27.188 18.828 1 98.88 93 LEU A N 1
ATOM 684 C CA . LEU A 1 93 ? -0.881 26.406 17.609 1 98.88 93 LEU A CA 1
ATOM 685 C C . LEU A 1 93 ? 0.436 25.844 17.078 1 98.88 93 LEU A C 1
ATOM 687 O O . LEU A 1 93 ? 1.351 26.609 16.75 1 98.88 93 LEU A O 1
ATOM 691 N N . VAL A 1 94 ? 0.536 24.531 17.016 1 98.69 94 VAL A N 1
ATOM 692 C CA . VAL A 1 94 ? 1.791 23.891 16.641 1 98.69 94 VAL A CA 1
ATOM 693 C C . VAL A 1 94 ? 1.638 23.219 15.281 1 98.69 94 VAL A C 1
ATOM 695 O O . VAL A 1 94 ? 0.701 22.453 15.062 1 98.69 94 VAL A O 1
ATOM 698 N N . GLU A 1 95 ? 2.521 23.422 14.406 1 97.94 95 GLU A N 1
ATOM 699 C CA . GLU A 1 95 ? 2.523 22.797 13.094 1 97.94 95 GLU A CA 1
ATOM 700 C C . GLU A 1 95 ? 2.664 21.281 13.203 1 97.94 95 GLU A C 1
ATOM 702 O O . GLU A 1 95 ? 3.236 20.781 14.172 1 97.94 95 GLU A O 1
ATOM 707 N N . LYS A 1 96 ? 2.207 20.594 12.18 1 97.31 96 LYS A N 1
ATOM 708 C CA . LYS A 1 96 ? 2.385 19.156 12.078 1 97.31 96 LYS A CA 1
ATOM 709 C C . LYS A 1 96 ? 3.785 18.797 11.586 1 97.31 96 LYS A C 1
ATOM 711 O O . LYS A 1 96 ? 4.391 19.562 10.828 1 97.31 96 LYS A O 1
ATOM 716 N N . PRO A 1 97 ? 4.332 17.766 11.969 1 97.75 97 PRO A N 1
ATOM 717 C CA . PRO A 1 97 ? 3.812 16.938 13.062 1 97.75 97 PRO A CA 1
ATOM 718 C C . PRO A 1 97 ? 3.875 17.641 14.414 1 97.75 97 PRO A C 1
ATOM 720 O O . PRO A 1 97 ? 4.789 18.438 14.664 1 97.75 97 PRO A O 1
ATOM 723 N N . PHE A 1 98 ? 2.969 17.312 15.227 1 98.5 98 PHE A N 1
ATOM 724 C CA . PHE A 1 98 ? 2.77 18.016 16.484 1 98.5 98 PHE A CA 1
ATOM 725 C C . PHE A 1 98 ? 4.004 17.891 17.375 1 98.5 98 PHE A C 1
ATOM 727 O O . PHE A 1 98 ? 4.559 18.906 17.812 1 98.5 98 PHE A O 1
ATOM 734 N N . THR A 1 99 ? 4.43 16.734 17.688 1 98.62 99 THR A N 1
ATOM 735 C CA . THR A 1 99 ? 5.664 16.391 18.375 1 98.62 99 THR A CA 1
ATOM 736 C C . THR A 1 99 ? 6.277 15.125 17.797 1 98.62 99 THR A C 1
ATOM 738 O O . THR A 1 99 ? 5.684 14.484 16.922 1 98.62 99 THR A O 1
ATOM 741 N N . LEU A 1 100 ? 7.461 14.789 18.234 1 97.88 100 LEU A N 1
ATOM 742 C CA . LEU A 1 100 ? 8.133 13.602 17.719 1 97.88 100 LEU A CA 1
ATOM 743 C C . LEU A 1 100 ? 7.73 12.359 18.516 1 97.88 100 LEU A C 1
ATOM 745 O O . LEU A 1 100 ? 7.871 11.234 18.016 1 97.88 100 LEU A O 1
ATOM 749 N N . THR A 1 101 ? 7.242 12.594 19.766 1 98 101 THR A N 1
ATOM 750 C CA . THR A 1 101 ? 6.805 11.453 20.578 1 98 101 THR A CA 1
ATOM 751 C C . THR A 1 101 ? 5.43 11.719 21.172 1 98 101 THR A C 1
ATOM 753 O O . THR A 1 101 ? 5.051 12.867 21.391 1 98 101 THR A O 1
ATOM 756 N N . ALA A 1 102 ? 4.781 10.617 21.438 1 98.12 102 ALA A N 1
ATOM 757 C CA . ALA A 1 102 ? 3.467 10.703 22.078 1 98.12 102 ALA A CA 1
ATOM 758 C C . ALA A 1 102 ? 3.566 11.289 23.484 1 98.12 102 ALA A C 1
ATOM 760 O O . ALA A 1 102 ? 2.686 12.039 23.906 1 98.12 102 ALA A O 1
ATOM 761 N N . ALA A 1 103 ? 4.566 10.977 24.188 1 98.69 103 ALA A N 1
ATOM 762 C CA . ALA A 1 103 ? 4.766 11.484 25.547 1 98.69 103 ALA A CA 1
ATOM 763 C C . ALA A 1 103 ? 4.879 13.008 25.547 1 98.69 103 ALA A C 1
ATOM 765 O O . ALA A 1 103 ? 4.312 13.672 26.406 1 98.69 103 ALA A O 1
ATOM 766 N N . GLN A 1 104 ? 5.617 13.547 24.609 1 98.88 104 GLN A N 1
ATOM 767 C CA . GLN A 1 104 ? 5.738 14.992 24.469 1 98.88 104 GLN A CA 1
ATOM 768 C C . GLN A 1 104 ? 4.379 15.641 24.203 1 98.88 104 GLN A C 1
ATOM 770 O O . GLN A 1 104 ? 4.051 16.656 24.812 1 98.88 104 GLN A O 1
ATOM 775 N N . ALA A 1 105 ? 3.658 15.031 23.312 1 98.88 105 ALA A N 1
ATOM 776 C CA . ALA A 1 105 ? 2.336 15.562 22.984 1 98.88 105 ALA A CA 1
ATOM 777 C C . ALA A 1 105 ? 1.426 15.562 24.203 1 98.88 105 ALA A C 1
ATOM 779 O O . ALA A 1 105 ? 0.755 16.562 24.484 1 98.88 105 ALA A O 1
ATOM 780 N N . GLU A 1 106 ? 1.409 14.453 24.891 1 98.81 106 GLU A N 1
ATOM 781 C CA . GLU A 1 106 ? 0.603 14.328 26.094 1 98.81 106 GLU A CA 1
ATOM 782 C C . GLU A 1 106 ? 0.983 15.391 27.125 1 98.81 106 GLU A C 1
ATOM 784 O O . GLU A 1 106 ? 0.112 15.992 27.766 1 98.81 106 GLU A O 1
ATOM 789 N N . GLU A 1 107 ? 2.213 15.555 27.312 1 98.88 107 GLU A N 1
ATOM 790 C CA . GLU A 1 107 ? 2.693 16.562 28.25 1 98.88 107 GLU A CA 1
ATOM 791 C C . GLU A 1 107 ? 2.195 17.953 27.875 1 98.88 107 GLU A C 1
ATOM 793 O O . GLU A 1 107 ? 1.771 18.719 28.75 1 98.88 107 GLU A O 1
ATOM 798 N N . LEU A 1 108 ? 2.295 18.281 26.609 1 98.94 108 LEU A N 1
ATOM 799 C CA . LEU A 1 108 ? 1.85 19.609 26.172 1 98.94 108 LEU A CA 1
ATOM 800 C C . LEU A 1 108 ? 0.36 19.797 26.438 1 98.94 108 LEU A C 1
ATOM 802 O O . LEU A 1 108 ? -0.064 20.859 26.906 1 98.94 108 LEU A O 1
ATOM 806 N N . PHE A 1 109 ? -0.448 18.797 26.094 1 98.88 109 PHE A N 1
ATOM 807 C CA . PHE A 1 109 ? -1.882 18.906 26.344 1 98.88 109 PHE A CA 1
ATOM 808 C C . PHE A 1 109 ? -2.174 19.031 27.828 1 98.88 109 PHE A C 1
ATOM 810 O O . PHE A 1 109 ? -3.057 19.797 28.219 1 98.88 109 PHE A O 1
ATOM 817 N N . ALA A 1 110 ? -1.467 18.281 28.641 1 98.75 110 ALA A N 1
ATOM 818 C CA . ALA A 1 110 ? -1.633 18.375 30.078 1 98.75 110 ALA A CA 1
ATOM 819 C C . ALA A 1 110 ? -1.279 19.781 30.594 1 98.75 110 ALA A C 1
ATOM 821 O O . ALA A 1 110 ? -2.002 20.344 31.406 1 98.75 110 ALA A O 1
ATOM 822 N N . LEU A 1 111 ? -0.176 20.281 30.125 1 98.75 111 LEU A N 1
ATOM 823 C CA . LEU A 1 111 ? 0.284 21.609 30.516 1 98.75 111 LEU A CA 1
ATOM 824 C C . LEU A 1 111 ? -0.733 22.672 30.125 1 98.75 111 LEU A C 1
ATOM 826 O O . LEU A 1 111 ? -1.018 23.594 30.906 1 98.75 111 LEU A O 1
ATOM 830 N N . ALA A 1 112 ? -1.219 22.609 28.922 1 98.81 112 ALA A N 1
ATOM 831 C CA . ALA A 1 112 ? -2.223 23.562 28.438 1 98.81 112 ALA A CA 1
ATOM 832 C C . ALA A 1 112 ? -3.463 23.547 29.328 1 98.81 112 ALA A C 1
ATOM 834 O O . ALA A 1 112 ? -3.986 24.594 29.703 1 98.81 112 ALA A O 1
ATOM 835 N N . GLN A 1 113 ? -3.9 22.344 29.609 1 98.44 113 GLN A N 1
ATOM 836 C CA . GLN A 1 113 ? -5.059 22.188 30.484 1 98.44 113 GLN A CA 1
ATOM 837 C C . GLN A 1 113 ? -4.805 22.781 31.859 1 98.44 113 GLN A C 1
ATOM 839 O O . GLN A 1 113 ? -5.652 23.5 32.406 1 98.44 113 GLN A O 1
ATOM 844 N N . GLU A 1 114 ? -3.715 22.5 32.406 1 98.19 114 GLU A N 1
ATOM 845 C CA . GLU A 1 114 ? -3.338 22.984 33.75 1 98.19 114 GLU A CA 1
ATOM 846 C C . GLU A 1 114 ? -3.334 24.516 33.781 1 98.19 114 GLU A C 1
ATOM 848 O O . GLU A 1 114 ? -3.705 25.109 34.812 1 98.19 114 GLU A O 1
ATOM 853 N N . HIS A 1 115 ? -2.961 25.172 32.75 1 98.31 115 HIS A N 1
ATOM 854 C CA . HIS A 1 115 ? -2.799 26.625 32.719 1 98.31 115 HIS A CA 1
ATOM 855 C C . HIS A 1 115 ? -4.016 27.312 32.094 1 98.31 115 HIS A C 1
ATOM 857 O O . HIS A 1 115 ? -4.035 28.531 31.953 1 98.31 115 HIS A O 1
ATOM 863 N N . GLY A 1 116 ? -5.031 26.484 31.75 1 98.56 116 GLY A N 1
ATOM 864 C CA . GLY A 1 116 ? -6.234 27.047 31.156 1 98.56 116 GLY A CA 1
ATOM 865 C C . GLY A 1 116 ? -5.992 27.688 29.797 1 98.56 116 GLY A C 1
ATOM 866 O O . GLY A 1 116 ? -6.531 28.75 29.5 1 98.56 116 GLY A O 1
ATOM 867 N N . LEU A 1 117 ? -5.113 27.094 28.984 1 98.81 117 LEU A N 1
ATOM 868 C CA . LEU A 1 117 ? -4.719 27.656 27.688 1 98.81 117 LEU A CA 1
ATOM 869 C C . LEU A 1 117 ? -5.16 26.75 26.547 1 98.81 117 LEU A C 1
ATOM 871 O O . LEU A 1 117 ? -5.199 25.531 26.688 1 98.81 117 LEU A O 1
ATOM 875 N N . PHE A 1 118 ? -5.414 27.328 25.359 1 98.88 118 PHE A N 1
ATOM 876 C CA . PHE A 1 118 ? -5.754 26.594 24.141 1 98.88 118 PHE A CA 1
ATOM 877 C C . PHE A 1 118 ? -4.508 26.016 23.484 1 98.88 118 PHE A C 1
ATOM 879 O O . PHE A 1 118 ? -3.461 26.656 23.438 1 98.88 118 PHE A O 1
ATOM 886 N N . LEU A 1 119 ? -4.629 24.781 23.047 1 98.94 119 LEU A N 1
ATOM 887 C CA . LEU A 1 119 ? -3.576 24.078 22.312 1 98.94 119 LEU A CA 1
ATOM 888 C C . LEU A 1 119 ? -4.16 23.266 21.172 1 98.94 119 LEU A C 1
ATOM 890 O O . LEU A 1 119 ? -5.156 22.562 21.359 1 98.94 119 LEU A O 1
ATOM 894 N N . MET A 1 120 ? -3.537 23.359 19.984 1 98.88 120 MET A N 1
ATOM 895 C CA . MET A 1 120 ? -4.008 22.578 18.844 1 98.88 120 MET A CA 1
ATOM 896 C C . MET A 1 120 ? -2.865 22.297 17.875 1 98.88 120 MET A C 1
ATOM 898 O O . MET A 1 120 ? -1.961 23.109 17.719 1 98.88 120 MET A O 1
ATOM 902 N N . GLU A 1 121 ? -2.873 21.109 17.312 1 98.81 121 GLU A N 1
ATOM 903 C CA . GLU A 1 121 ? -2.035 20.844 16.141 1 98.81 121 GLU A CA 1
ATOM 904 C C . GLU A 1 121 ? -2.545 21.578 14.914 1 98.81 121 GLU A C 1
ATOM 906 O O . GLU A 1 121 ? -3.75 21.609 14.656 1 98.81 121 GLU A O 1
ATOM 911 N N . ALA A 1 122 ? -1.654 22.234 14.234 1 98.25 122 ALA A N 1
ATOM 912 C CA . ALA A 1 122 ? -2 22.859 12.961 1 98.25 122 ALA A CA 1
ATOM 913 C C . ALA A 1 122 ? -2.064 21.828 11.836 1 98.25 122 ALA A C 1
ATOM 915 O O . ALA A 1 122 ? -1.034 21.438 11.289 1 98.25 122 ALA A O 1
ATOM 916 N N . GLN A 1 123 ? -3.221 21.406 11.469 1 97.69 123 GLN A N 1
ATOM 917 C CA . GLN A 1 123 ? -3.547 20.516 10.359 1 97.69 123 GLN A CA 1
ATOM 918 C C . GLN A 1 123 ? -4.59 21.141 9.438 1 97.69 123 GLN A C 1
ATOM 920 O O . GLN A 1 123 ? -5.777 20.812 9.523 1 97.69 123 GLN A O 1
ATOM 925 N N . LYS A 1 124 ? -4.137 21.906 8.555 1 97.69 124 LYS A N 1
ATOM 926 C CA . LYS A 1 124 ? -5.023 22.766 7.773 1 97.69 124 LYS A CA 1
ATOM 927 C C . LYS A 1 124 ? -6 21.938 6.945 1 97.69 124 LYS A C 1
ATOM 929 O O . LYS A 1 124 ? -7.102 22.391 6.629 1 97.69 124 LYS A O 1
ATOM 934 N N . ALA A 1 125 ? -5.66 20.719 6.613 1 97.5 125 ALA A N 1
ATOM 935 C CA . ALA A 1 125 ? -6.426 19.875 5.699 1 97.5 125 ALA A CA 1
ATOM 936 C C . ALA A 1 125 ? -7.836 19.625 6.234 1 97.5 125 ALA A C 1
ATOM 938 O O . ALA A 1 125 ? -8.797 19.578 5.465 1 97.5 125 ALA A O 1
ATOM 939 N N . VAL A 1 126 ? -7.965 19.484 7.555 1 98.06 126 VAL A N 1
ATOM 940 C CA . VAL A 1 126 ? -9.258 19.109 8.117 1 98.06 126 VAL A CA 1
ATOM 941 C C . VAL A 1 126 ? -10.18 20.328 8.141 1 98.06 126 VAL A C 1
ATOM 943 O O . VAL A 1 126 ? -11.383 20.188 8.398 1 98.06 126 VAL A O 1
ATOM 946 N N . PHE A 1 127 ? -9.664 21.531 7.77 1 98.31 127 PHE A N 1
ATOM 947 C CA . PHE A 1 127 ? -10.461 22.734 7.906 1 98.31 127 PHE A CA 1
ATOM 948 C C . PHE A 1 127 ? -10.836 23.297 6.539 1 98.31 127 PHE A C 1
ATOM 950 O O . PHE A 1 127 ? -11.719 24.156 6.438 1 98.31 127 PHE A O 1
ATOM 957 N N . ILE A 1 128 ? -10.172 22.922 5.449 1 98.19 128 ILE A N 1
ATOM 958 C CA . ILE A 1 128 ? -10.406 23.562 4.16 1 98.19 128 ILE A CA 1
ATOM 959 C C . ILE A 1 128 ? -11.82 23.219 3.672 1 98.19 128 ILE A C 1
ATOM 961 O O . ILE A 1 128 ? -12.359 22.156 3.99 1 98.19 128 ILE A O 1
ATOM 965 N N . PRO A 1 129 ? -12.406 24.047 2.854 1 98.19 129 PRO A N 1
ATOM 966 C CA . PRO A 1 129 ? -13.797 23.875 2.404 1 98.19 129 PRO A CA 1
ATOM 967 C C . PRO A 1 129 ? -14.016 22.547 1.679 1 98.19 129 PRO A C 1
ATOM 969 O O . PRO A 1 129 ? -15.062 21.922 1.845 1 98.19 129 PRO A O 1
ATOM 972 N N . MET A 1 130 ? -13.125 22.109 0.913 1 98.19 130 MET A N 1
ATOM 973 C CA . MET A 1 130 ? -13.281 20.875 0.154 1 98.19 130 MET A CA 1
ATOM 974 C C . MET A 1 130 ? -13.477 19.688 1.087 1 98.19 130 MET A C 1
ATOM 976 O O . MET A 1 130 ? -14.227 18.766 0.765 1 98.19 130 MET A O 1
ATOM 980 N N . THR A 1 131 ? -12.789 19.703 2.229 1 98 131 THR A N 1
ATOM 981 C CA . THR A 1 131 ? -12.922 18.594 3.172 1 98 131 THR A CA 1
ATOM 982 C C . THR A 1 131 ? -14.367 18.438 3.619 1 98 131 THR A C 1
ATOM 984 O O . THR A 1 131 ? -14.898 17.328 3.648 1 98 131 THR A O 1
ATOM 987 N N . GLN A 1 132 ? -14.992 19.531 3.928 1 96.62 132 GLN A N 1
ATOM 988 C CA . GLN A 1 132 ? -16.391 19.469 4.32 1 96.62 132 GLN A CA 1
ATOM 989 C C . GLN A 1 132 ? -17.266 18.984 3.168 1 96.62 132 GLN A C 1
ATOM 991 O O . GLN A 1 132 ? -18.188 18.188 3.377 1 96.62 132 GLN A O 1
ATOM 996 N N . ARG A 1 133 ? -16.953 19.453 2.006 1 97.12 133 ARG A N 1
ATOM 997 C CA . ARG A 1 133 ? -17.672 19 0.828 1 97.12 133 ARG A CA 1
ATOM 998 C C . ARG A 1 133 ? -17.562 17.5 0.656 1 97.12 133 ARG A C 1
ATOM 1000 O O . ARG A 1 133 ? -18.531 16.812 0.337 1 97.12 133 ARG A O 1
ATOM 1007 N N . LEU A 1 134 ? -16.391 16.969 0.812 1 97.75 134 LEU A N 1
ATOM 1008 C CA . LEU A 1 134 ? -16.141 15.531 0.689 1 97.75 134 LEU A CA 1
ATOM 1009 C C . LEU A 1 134 ? -16.906 14.758 1.763 1 97.75 134 LEU A C 1
ATOM 1011 O O . LEU A 1 134 ? -17.5 13.719 1.477 1 97.75 134 LEU A O 1
ATOM 1015 N N . LYS A 1 135 ? -16.875 15.234 3.006 1 96.94 135 LYS A N 1
ATOM 1016 C CA . LYS A 1 135 ? -17.609 14.594 4.086 1 96.94 135 LYS A CA 1
ATOM 1017 C C . LYS A 1 135 ? -19.109 14.5 3.76 1 96.94 135 LYS A C 1
ATOM 1019 O O . LYS A 1 135 ? -19.734 13.461 3.967 1 96.94 135 LYS A O 1
ATOM 1024 N N . ASP A 1 136 ? -19.609 15.602 3.252 1 96.81 136 ASP A N 1
ATOM 1025 C CA . ASP A 1 136 ? -21.031 15.641 2.889 1 96.81 136 ASP A CA 1
ATOM 1026 C C . ASP A 1 136 ? -21.344 14.633 1.786 1 96.81 136 ASP A C 1
ATOM 1028 O O . ASP A 1 136 ? -22.359 13.945 1.843 1 96.81 136 ASP A O 1
ATOM 1032 N N . LEU A 1 137 ? -20.484 14.602 0.835 1 96.12 137 LEU A N 1
ATOM 1033 C CA . LEU A 1 137 ? -20.672 13.695 -0.294 1 96.12 137 LEU A CA 1
ATOM 1034 C C . LEU A 1 137 ? -20.641 12.242 0.167 1 96.12 137 LEU A C 1
ATOM 1036 O O . LEU A 1 137 ? -21.469 11.43 -0.269 1 96.12 137 LEU A O 1
ATOM 1040 N N . ILE A 1 138 ? -19.75 11.859 1.012 1 96.06 138 ILE A N 1
ATOM 1041 C CA . ILE A 1 138 ? -19.609 10.508 1.55 1 96.06 138 ILE A CA 1
ATOM 1042 C C . ILE A 1 138 ? -20.828 10.156 2.395 1 96.06 138 ILE A C 1
ATOM 1044 O O . ILE A 1 138 ? -21.391 9.07 2.252 1 96.06 138 ILE A O 1
ATOM 1048 N N . ALA A 1 139 ? -21.266 11.078 3.225 1 95.88 139 ALA A N 1
ATOM 1049 C CA . ALA A 1 139 ? -22.406 10.867 4.098 1 95.88 139 ALA A CA 1
ATOM 1050 C C . ALA A 1 139 ? -23.688 10.68 3.287 1 95.88 139 ALA A C 1
ATOM 1052 O O . ALA A 1 139 ? -24.578 9.914 3.684 1 95.88 139 ALA A O 1
ATOM 1053 N N . ALA A 1 140 ? -23.734 11.352 2.154 1 96.31 140 ALA A N 1
ATOM 1054 C CA . ALA A 1 140 ? -24.906 11.273 1.291 1 96.31 140 ALA A CA 1
ATOM 1055 C C . ALA A 1 140 ? -24.953 9.938 0.551 1 96.31 140 ALA A C 1
ATOM 1057 O O . ALA A 1 140 ? -25.938 9.641 -0.128 1 96.31 140 ALA A O 1
ATOM 1058 N N . GLY A 1 141 ? -23.906 9.172 0.61 1 95.88 141 GLY A N 1
ATOM 1059 C CA . GLY A 1 141 ? -23.906 7.848 0.016 1 95.88 141 GLY A CA 1
ATOM 1060 C C . GLY A 1 141 ? -23.562 7.859 -1.465 1 95.88 141 GLY A C 1
ATOM 1061 O O . GLY A 1 141 ? -23.844 6.887 -2.174 1 95.88 141 GLY A O 1
ATOM 1062 N N . GLU A 1 142 ? -22.984 8.938 -1.932 1 94.06 142 GLU A N 1
ATOM 1063 C CA . GLU A 1 142 ? -22.703 9.086 -3.355 1 94.06 142 GLU A CA 1
ATOM 1064 C C . GLU A 1 142 ? -21.703 8.039 -3.83 1 94.06 142 GLU A C 1
ATOM 1066 O O . GLU A 1 142 ? -21.703 7.664 -5.004 1 94.06 142 GLU A O 1
ATOM 1071 N N . LEU A 1 143 ? -20.891 7.574 -2.934 1 96.38 143 LEU A N 1
ATOM 1072 C CA . LEU A 1 143 ? -19.844 6.617 -3.291 1 96.38 143 LEU A CA 1
ATOM 1073 C C . LEU A 1 143 ? -20.25 5.203 -2.877 1 96.38 143 LEU A C 1
ATOM 1075 O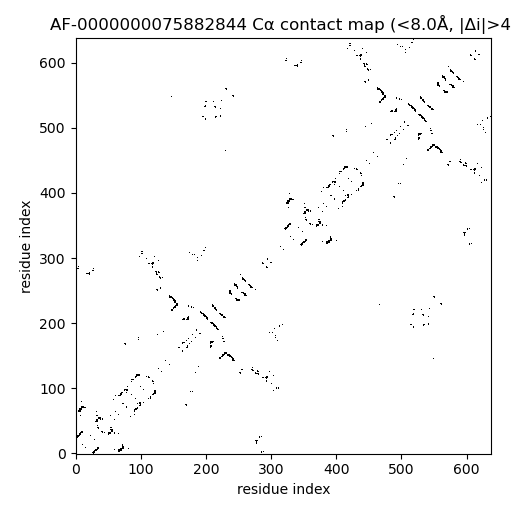 O . LEU A 1 143 ? -19.484 4.254 -3.084 1 96.38 143 LEU A O 1
ATOM 1079 N N . GLY A 1 144 ? -21.438 5.027 -2.318 1 96.38 144 GLY A N 1
ATOM 1080 C CA . GLY A 1 144 ? -21.734 3.744 -1.704 1 96.38 144 GLY A CA 1
ATOM 1081 C C . GLY A 1 144 ? -20.891 3.449 -0.483 1 96.38 144 GLY A C 1
ATOM 1082 O O . GLY A 1 144 ? -20.547 4.359 0.279 1 96.38 144 GLY A O 1
ATOM 1083 N N . ASP A 1 145 ? -20.609 2.172 -0.248 1 95.88 145 ASP A N 1
ATOM 1084 C CA . ASP A 1 145 ? -19.719 1.799 0.857 1 95.88 145 ASP A CA 1
ATOM 1085 C C . ASP A 1 145 ? -18.266 2.078 0.517 1 95.88 145 ASP A C 1
ATOM 1087 O O . ASP A 1 145 ? -17.766 1.632 -0.52 1 95.88 145 ASP A O 1
ATOM 1091 N N . ILE A 1 146 ? -17.625 2.852 1.354 1 98 146 ILE A N 1
ATOM 1092 C CA . ILE A 1 146 ? -16.203 3.1 1.171 1 98 146 ILE A CA 1
ATOM 1093 C C . ILE A 1 146 ? -15.414 1.854 1.56 1 98 146 ILE A C 1
ATOM 1095 O O . ILE A 1 146 ? -15.578 1.323 2.66 1 98 146 ILE A O 1
ATOM 1099 N N . VAL A 1 147 ? -14.492 1.407 0.695 1 97.06 147 VAL A N 1
ATOM 1100 C CA . VAL A 1 147 ? -13.844 0.143 1.017 1 97.06 147 VAL A CA 1
ATOM 1101 C C . VAL A 1 147 ? -12.328 0.339 1.062 1 97.06 147 VAL A C 1
ATOM 1103 O O . VAL A 1 147 ? -11.617 -0.421 1.724 1 97.06 147 VAL A O 1
ATOM 1106 N N . SER A 1 148 ? -11.859 1.349 0.361 1 98.56 148 SER A N 1
ATOM 1107 C CA . SER A 1 148 ? -10.406 1.488 0.264 1 98.56 148 SER A CA 1
ATOM 1108 C C . SER A 1 148 ? -10.008 2.936 -0.003 1 98.56 148 SER A C 1
ATOM 1110 O O . SER A 1 148 ? -10.773 3.697 -0.598 1 98.56 148 SER A O 1
ATOM 1112 N N . VAL A 1 149 ? -8.828 3.301 0.451 1 98.81 149 VAL A N 1
ATOM 1113 C CA . VAL A 1 149 ? -8.211 4.594 0.167 1 98.81 149 VAL A CA 1
ATOM 1114 C C . VAL A 1 149 ? -6.754 4.391 -0.235 1 98.81 149 VAL A C 1
ATOM 1116 O O . VAL A 1 149 ? -6.059 3.547 0.334 1 98.81 149 VAL A O 1
ATOM 1119 N N . SER A 1 150 ? -6.293 5.074 -1.225 1 98.75 150 SER A N 1
ATOM 1120 C CA . SER A 1 150 ? -4.887 5.129 -1.613 1 98.75 150 SER A CA 1
ATOM 1121 C C . SER A 1 150 ? -4.371 6.562 -1.624 1 98.75 150 SER A C 1
ATOM 1123 O O . SER A 1 150 ? -5.008 7.453 -2.191 1 98.75 150 SER A O 1
ATOM 1125 N N . SER A 1 151 ? -3.264 6.762 -0.982 1 98.69 151 SER A N 1
ATOM 1126 C CA . SER A 1 151 ? -2.658 8.094 -0.927 1 98.69 151 SER A CA 1
ATOM 1127 C C . SER A 1 151 ? -1.216 8.062 -1.424 1 98.69 151 SER A C 1
ATOM 1129 O O . SER A 1 151 ? -0.448 7.168 -1.062 1 98.69 151 SER A O 1
ATOM 1131 N N . THR A 1 152 ? -0.851 8.992 -2.289 1 98.38 152 THR A N 1
ATOM 1132 C CA . THR A 1 152 ? 0.515 9.172 -2.768 1 98.38 152 THR A CA 1
ATOM 1133 C C . THR A 1 152 ? 0.982 10.609 -2.545 1 98.38 152 THR A C 1
ATOM 1135 O O . THR A 1 152 ? 0.278 11.555 -2.898 1 98.38 152 THR A O 1
ATOM 1138 N N . THR A 1 153 ? 2.031 10.789 -1.917 1 98 153 THR A N 1
ATOM 1139 C CA . THR A 1 153 ? 2.713 12.07 -1.775 1 98 153 THR A CA 1
ATOM 1140 C C . THR A 1 153 ? 4.172 11.961 -2.209 1 98 153 THR A C 1
ATOM 1142 O O . THR A 1 153 ? 4.926 11.148 -1.666 1 98 153 THR A O 1
ATOM 1145 N N . ALA A 1 154 ? 4.555 12.742 -3.205 1 96.75 154 ALA A N 1
ATOM 1146 C CA . ALA A 1 154 ? 5.891 12.695 -3.787 1 96.75 154 ALA A CA 1
ATOM 1147 C C . ALA A 1 154 ? 6.539 14.078 -3.773 1 96.75 154 ALA A C 1
ATOM 1149 O O . ALA A 1 154 ? 5.945 15.055 -4.23 1 96.75 154 ALA A O 1
ATOM 1150 N N . TYR A 1 155 ? 7.738 14.148 -3.227 1 95.19 155 TYR A N 1
ATOM 1151 C CA . TYR A 1 155 ? 8.484 15.398 -3.146 1 95.19 155 TYR A CA 1
ATOM 1152 C C . TYR A 1 155 ? 9.922 15.211 -3.602 1 95.19 155 TYR A C 1
ATOM 1154 O O . TYR A 1 155 ? 10.844 15.227 -2.783 1 95.19 155 TYR A O 1
ATOM 1162 N N . PRO A 1 156 ? 10.195 15.148 -4.875 1 92 156 PRO A N 1
ATOM 1163 C CA . PRO A 1 156 ? 11.539 14.883 -5.375 1 92 156 PRO A CA 1
ATOM 1164 C C . PRO A 1 156 ? 12.508 16.031 -5.117 1 92 156 PRO A C 1
ATOM 1166 O O . PRO A 1 156 ? 13.727 15.836 -5.109 1 92 156 PRO A O 1
ATOM 1169 N N . ASN A 1 157 ? 12.109 17.25 -4.914 1 89.81 157 ASN A N 1
ATOM 1170 C CA . ASN A 1 157 ? 12.969 18.406 -4.668 1 89.81 157 ASN A CA 1
ATOM 1171 C C . ASN A 1 157 ? 13 18.766 -3.186 1 89.81 157 ASN A C 1
ATOM 1173 O O . ASN A 1 157 ? 12.797 19.922 -2.826 1 89.81 157 ASN A O 1
ATOM 1177 N N . ILE A 1 158 ? 13.414 17.766 -2.381 1 93.06 158 ILE A N 1
ATOM 1178 C CA . ILE A 1 158 ? 13.305 17.922 -0.934 1 93.06 158 ILE A CA 1
ATOM 1179 C C . ILE A 1 158 ? 14.57 18.578 -0.385 1 93.06 158 ILE A C 1
ATOM 1181 O O . ILE A 1 158 ? 14.594 19.016 0.766 1 93.06 158 ILE A O 1
ATOM 1185 N N . ASP A 1 159 ? 15.531 18.797 -1.143 1 90.94 159 ASP A N 1
ATOM 1186 C CA . ASP A 1 159 ? 16.859 19.172 -0.681 1 90.94 159 ASP A CA 1
ATOM 1187 C C . ASP A 1 159 ? 16.859 20.578 -0.09 1 90.94 159 ASP A C 1
ATOM 1189 O O . ASP A 1 159 ? 17.734 20.938 0.705 1 90.94 159 ASP A O 1
ATOM 1193 N N . HIS A 1 160 ? 15.914 21.344 -0.494 1 91.12 160 HIS A N 1
ATOM 1194 C CA . HIS A 1 160 ? 15.844 22.703 0.055 1 91.12 160 HIS A CA 1
ATOM 1195 C C . HIS A 1 160 ? 15.531 22.672 1.548 1 91.12 160 HIS A C 1
ATOM 1197 O O . HIS A 1 160 ? 15.766 23.656 2.252 1 91.12 160 HIS A O 1
ATOM 1203 N N . VAL A 1 161 ? 14.977 21.594 2.041 1 94.06 161 VAL A N 1
ATOM 1204 C CA . VAL A 1 161 ? 14.805 21.375 3.473 1 94.06 161 VAL A CA 1
ATOM 1205 C C . VAL A 1 161 ? 16.062 20.719 4.047 1 94.06 161 VAL A C 1
ATOM 1207 O O . VAL A 1 161 ? 16.156 19.484 4.098 1 94.06 161 VAL A O 1
ATOM 1210 N N . THR A 1 162 ? 16.906 21.422 4.531 1 93.5 162 THR A N 1
ATOM 1211 C CA . THR A 1 162 ? 18.266 21 4.82 1 93.5 162 THR A CA 1
ATOM 1212 C C . THR A 1 162 ? 18.297 20 5.977 1 93.5 162 THR A C 1
ATOM 1214 O O . THR A 1 162 ? 19.234 19.219 6.102 1 93.5 162 THR A O 1
ATOM 1217 N N . TRP A 1 163 ? 17.281 20.078 6.82 1 95.06 163 TRP A N 1
ATOM 1218 C CA . TRP A 1 163 ? 17.266 19.219 7.992 1 95.06 163 TRP A CA 1
ATOM 1219 C C . TRP A 1 163 ? 16.484 17.938 7.711 1 95.06 163 TRP A C 1
ATOM 1221 O O . TRP A 1 163 ? 16.344 17.078 8.586 1 95.06 163 TRP A O 1
ATOM 1231 N N . PHE A 1 164 ? 16.016 17.719 6.543 1 97 164 PHE A N 1
ATOM 1232 C CA . PHE A 1 164 ? 15.133 16.625 6.184 1 97 164 PHE A CA 1
ATOM 1233 C C . PHE A 1 164 ? 15.812 15.281 6.414 1 97 164 PHE A C 1
ATOM 1235 O O . PHE A 1 164 ? 15.172 14.32 6.852 1 97 164 PHE A O 1
ATOM 1242 N N . ARG A 1 165 ? 17.047 15.203 6.184 1 97.62 165 ARG A N 1
ATOM 1243 C CA . ARG A 1 165 ? 17.766 13.938 6.23 1 97.62 165 ARG A CA 1
ATOM 1244 C C . ARG A 1 165 ? 18.219 13.609 7.648 1 97.62 165 ARG A C 1
ATOM 1246 O O . ARG A 1 165 ? 18.703 12.516 7.918 1 97.62 165 ARG A O 1
ATOM 1253 N N . ASP A 1 166 ? 18.031 14.516 8.547 1 98.06 166 ASP A N 1
ATOM 1254 C CA . ASP A 1 166 ? 18.469 14.344 9.93 1 98.06 166 ASP A CA 1
ATOM 1255 C C . ASP A 1 166 ? 17.359 13.703 10.773 1 98.06 166 ASP A C 1
ATOM 1257 O O . ASP A 1 166 ? 16.359 14.352 11.094 1 98.06 166 ASP A O 1
ATOM 1261 N N . LEU A 1 167 ? 17.578 12.508 11.172 1 97.12 167 LEU A N 1
ATOM 1262 C CA . LEU A 1 167 ? 16.578 11.766 11.93 1 97.12 167 LEU A CA 1
ATOM 1263 C C . LEU A 1 167 ? 16.328 12.422 13.289 1 97.12 167 LEU A C 1
ATOM 1265 O O . LEU A 1 167 ? 15.18 12.523 13.734 1 97.12 167 LEU A O 1
ATOM 1269 N N . GLU A 1 168 ? 17.312 12.938 13.938 1 96.25 168 GLU A N 1
ATOM 1270 C CA . GLU A 1 168 ? 17.203 13.531 15.266 1 96.25 168 GLU A CA 1
ATOM 1271 C C . GLU A 1 168 ? 16.422 14.836 15.219 1 96.25 168 GLU A C 1
ATOM 1273 O O . GLU A 1 168 ? 15.742 15.195 16.188 1 96.25 168 GLU A O 1
ATOM 1278 N N . LYS A 1 169 ? 16.453 15.477 14.117 1 97.44 169 LYS A N 1
ATOM 1279 C CA . LYS A 1 169 ? 15.719 16.734 13.961 1 97.44 169 LYS A CA 1
ATOM 1280 C C . LYS A 1 169 ? 14.281 16.469 13.523 1 97.44 169 LYS A C 1
ATOM 1282 O O . LYS A 1 169 ? 13.523 17.406 13.281 1 97.44 169 LYS A O 1
ATOM 1287 N N . GLY A 1 170 ? 13.914 15.188 13.406 1 97.5 170 GLY A N 1
ATOM 1288 C CA . GLY A 1 170 ? 12.57 14.82 13 1 97.5 170 GLY A CA 1
ATOM 1289 C C . GLY A 1 170 ? 12.391 14.812 11.492 1 97.5 170 GLY A C 1
ATOM 1290 O O . GLY A 1 170 ? 11.289 15.055 10.992 1 97.5 170 GLY A O 1
ATOM 1291 N N . GLY A 1 171 ? 13.492 14.602 10.781 1 97.88 171 GLY A N 1
ATOM 1292 C CA . GLY A 1 171 ? 13.422 14.492 9.336 1 97.88 171 GLY A CA 1
ATOM 1293 C C . GLY A 1 171 ? 12.828 13.18 8.867 1 97.88 171 GLY A C 1
ATOM 1294 O O . GLY A 1 171 ? 12.562 12.289 9.68 1 97.88 171 GLY A O 1
ATOM 1295 N N . GLY A 1 172 ? 12.609 13.125 7.449 1 98.38 172 GLY A N 1
ATOM 1296 C CA . GLY A 1 172 ? 12.086 11.906 6.852 1 98.38 172 GLY A CA 1
ATOM 1297 C C . GLY A 1 172 ? 10.703 12.086 6.242 1 98.38 172 GLY A C 1
ATOM 1298 O O . GLY A 1 172 ? 9.961 12.984 6.637 1 98.38 172 GLY A O 1
ATOM 1299 N N . THR A 1 173 ? 10.375 11.172 5.367 1 98.5 173 THR A N 1
ATOM 1300 C CA . THR A 1 173 ? 9.109 11.25 4.648 1 98.5 173 THR A CA 1
ATOM 1301 C C . THR A 1 173 ? 7.934 11.039 5.598 1 98.5 173 THR A C 1
ATOM 1303 O O . THR A 1 173 ? 6.902 11.703 5.484 1 98.5 173 THR A O 1
ATOM 1306 N N . VAL A 1 174 ? 8.031 10.18 6.531 1 98.69 174 VAL A N 1
ATOM 1307 C CA . VAL A 1 174 ? 6.918 9.844 7.41 1 98.69 174 VAL A CA 1
ATOM 1308 C C . VAL A 1 174 ? 6.629 11.016 8.344 1 98.69 174 VAL A C 1
ATOM 1310 O O . VAL A 1 174 ? 5.48 11.438 8.477 1 98.69 174 VAL A O 1
ATOM 1313 N N . HIS A 1 175 ? 7.656 11.602 8.938 1 98.25 175 HIS A N 1
ATOM 1314 C CA . HIS A 1 175 ? 7.465 12.781 9.781 1 98.25 175 HIS A CA 1
ATOM 1315 C C . HIS A 1 175 ? 6.914 13.953 8.977 1 98.25 175 HIS A C 1
ATOM 1317 O O . HIS A 1 175 ? 6.043 14.68 9.453 1 98.25 175 HIS A O 1
ATOM 1323 N N . PHE A 1 176 ? 7.359 14.078 7.805 1 96.38 176 PHE A N 1
ATOM 1324 C CA . PHE A 1 176 ? 7.121 15.273 7.008 1 96.38 176 PHE A CA 1
ATOM 1325 C C . PHE A 1 176 ? 5.773 15.203 6.305 1 96.38 176 PHE A C 1
ATOM 1327 O O . PHE A 1 176 ? 5.078 16.203 6.176 1 96.38 176 PHE A O 1
ATOM 1334 N N . MET A 1 177 ? 5.395 13.992 5.836 1 97.56 177 MET A N 1
ATOM 1335 C CA . MET A 1 177 ? 4.297 13.922 4.875 1 97.56 177 MET A CA 1
ATOM 1336 C C . MET A 1 177 ? 3.141 13.094 5.438 1 97.56 177 MET A C 1
ATOM 1338 O O . MET A 1 177 ? 1.976 13.375 5.148 1 97.56 177 MET A O 1
ATOM 1342 N N . ALA A 1 178 ? 3.408 12.125 6.273 1 98.25 178 ALA A N 1
ATOM 1343 C CA . ALA A 1 178 ? 2.395 11.164 6.699 1 98.25 178 ALA A CA 1
ATOM 1344 C C . ALA A 1 178 ? 1.331 11.844 7.566 1 98.25 178 ALA A C 1
ATOM 1346 O O . ALA A 1 178 ? 0.168 11.43 7.562 1 98.25 178 ALA A O 1
ATOM 1347 N N . PRO A 1 179 ? 1.706 12.859 8.375 1 97.75 179 PRO A N 1
ATOM 1348 C CA . PRO A 1 179 ? 0.71 13.477 9.25 1 97.75 179 PRO A CA 1
ATOM 1349 C C . PRO A 1 179 ? -0.532 13.945 8.5 1 97.75 179 PRO A C 1
ATOM 1351 O O . PRO A 1 179 ? -1.639 13.906 9.039 1 97.75 179 PRO A O 1
ATOM 1354 N N . TYR A 1 180 ? -0.4 14.367 7.262 1 96.5 180 TYR A N 1
ATOM 1355 C CA . TYR A 1 180 ? -1.561 14.781 6.484 1 96.5 180 TYR A CA 1
ATOM 1356 C C . TYR A 1 180 ? -2.586 13.664 6.391 1 96.5 180 TYR A C 1
ATOM 1358 O O . TYR A 1 180 ? -3.732 13.82 6.816 1 96.5 180 TYR A O 1
ATOM 1366 N N . ALA A 1 181 ? -2.154 12.547 6.012 1 97.69 181 ALA A N 1
ATOM 1367 C CA . ALA A 1 181 ? -3.088 11.438 5.828 1 97.69 181 ALA A CA 1
ATOM 1368 C C . ALA A 1 181 ? -3.537 10.875 7.172 1 97.69 181 ALA A C 1
ATOM 1370 O O . ALA A 1 181 ? -4.703 10.516 7.344 1 97.69 181 ALA A O 1
ATOM 1371 N N . LEU A 1 182 ? -2.645 10.844 8.133 1 98.06 182 LEU A N 1
ATOM 1372 C CA . LEU A 1 182 ? -2.895 10.156 9.398 1 98.06 182 LEU A CA 1
ATOM 1373 C C . LEU A 1 182 ? -3.932 10.906 10.227 1 98.06 182 LEU A C 1
ATOM 1375 O O . LEU A 1 182 ? -4.652 10.297 11.023 1 98.06 182 LEU A O 1
ATOM 1379 N N . SER A 1 183 ? -3.998 12.211 10.062 1 97.19 183 SER A N 1
ATOM 1380 C CA . SER A 1 183 ? -5.023 12.992 10.742 1 97.19 183 SER A CA 1
ATOM 1381 C C . SER A 1 183 ? -6.254 13.18 9.859 1 97.19 183 SER A C 1
ATOM 1383 O O . SER A 1 183 ? -7.387 13.156 10.344 1 97.19 183 SER A O 1
ATOM 1385 N N . TYR A 1 184 ? -6.008 13.289 8.578 1 98 184 TYR A N 1
ATOM 1386 C CA . TYR A 1 184 ? -7.07 13.609 7.629 1 98 184 TYR A CA 1
ATOM 1387 C C . TYR A 1 184 ? -8.078 12.469 7.531 1 98 184 TYR A C 1
ATOM 1389 O O . TYR A 1 184 ? -9.289 12.688 7.582 1 98 184 TYR A O 1
ATOM 1397 N N . LEU 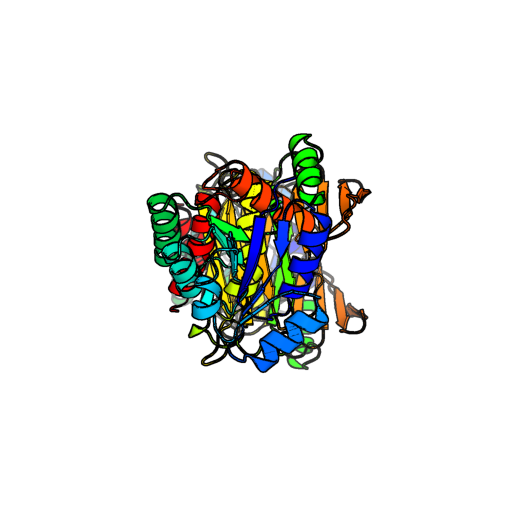A 1 185 ? -7.633 11.25 7.449 1 98.44 185 LEU A N 1
ATOM 1398 C CA . LEU A 1 185 ? -8.492 10.109 7.145 1 98.44 185 LEU A CA 1
ATOM 1399 C C . LEU A 1 185 ? -9.398 9.789 8.32 1 98.44 185 LEU A C 1
ATOM 1401 O O . LEU A 1 185 ? -10.617 9.641 8.156 1 98.44 185 LEU A O 1
ATOM 1405 N N . PRO A 1 186 ? -8.844 9.727 9.555 1 98.38 186 PRO A N 1
ATOM 1406 C CA . PRO A 1 186 ? -9.758 9.531 10.68 1 98.38 186 PRO A CA 1
ATOM 1407 C C . PRO A 1 186 ? -10.812 10.633 10.773 1 98.38 186 PRO A C 1
ATOM 1409 O O . PRO A 1 186 ? -11.969 10.359 11.109 1 98.38 186 PRO A O 1
ATOM 1412 N N . TYR A 1 187 ? -10.43 11.836 10.516 1 98.19 187 TYR A N 1
ATOM 1413 C CA . TYR A 1 187 ? -11.383 12.945 10.547 1 98.19 187 TYR A CA 1
ATOM 1414 C C . TYR A 1 187 ? -12.438 12.797 9.453 1 98.19 187 TYR A C 1
ATOM 1416 O O . TYR A 1 187 ? -13.633 12.891 9.719 1 98.19 187 TYR A O 1
ATOM 1424 N N . LEU A 1 188 ? -11.992 12.539 8.242 1 98 188 LEU A N 1
ATOM 1425 C CA . LEU A 1 188 ? -12.859 12.453 7.074 1 98 188 LEU A CA 1
ATOM 1426 C C . LEU A 1 188 ? -13.898 11.344 7.242 1 98 188 LEU A C 1
ATOM 1428 O O . LEU A 1 188 ? -15.062 11.516 6.867 1 98 188 LEU A O 1
ATOM 1432 N N . PHE A 1 189 ? -13.508 10.234 7.875 1 97.56 189 PHE A N 1
ATOM 1433 C CA . PHE A 1 189 ? -14.359 9.055 7.906 1 97.56 189 PHE A CA 1
ATOM 1434 C C . PHE A 1 189 ? -14.961 8.859 9.297 1 97.56 189 PHE A C 1
ATOM 1436 O O . PHE A 1 189 ? -15.742 7.934 9.516 1 97.56 189 PHE A O 1
ATOM 1443 N N . ASP A 1 190 ? -14.562 9.727 10.227 1 96.69 190 ASP A N 1
ATOM 1444 C CA . ASP A 1 190 ? -14.977 9.562 11.617 1 96.69 190 ASP A CA 1
ATOM 1445 C C . ASP A 1 190 ? -14.695 8.141 12.109 1 96.69 190 ASP A C 1
ATOM 1447 O O . ASP A 1 190 ? -15.594 7.465 12.609 1 96.69 190 ASP A O 1
ATOM 1451 N N . ALA A 1 191 ? -13.484 7.688 11.898 1 97.81 191 ALA A N 1
ATOM 1452 C CA . ALA A 1 191 ? -13.055 6.332 12.227 1 97.81 191 ALA A CA 1
ATOM 1453 C C . ALA A 1 191 ? -11.602 6.312 12.688 1 97.81 191 ALA A C 1
ATOM 1455 O O . ALA A 1 191 ? -10.75 6.988 12.109 1 97.81 191 ALA A O 1
ATOM 1456 N N . ASP A 1 192 ? -11.273 5.527 13.664 1 98.25 192 ASP A N 1
ATOM 1457 C CA . ASP A 1 192 ? -9.922 5.465 14.234 1 98.25 192 ASP A CA 1
ATOM 1458 C C . ASP A 1 192 ? -9.031 4.531 13.422 1 98.25 192 ASP A C 1
ATOM 1460 O O . ASP A 1 192 ? -9.516 3.586 12.797 1 98.25 192 ASP A O 1
ATOM 1464 N N . ILE A 1 193 ? -7.781 4.777 13.422 1 98.44 193 ILE A N 1
ATOM 1465 C CA . ILE A 1 193 ? -6.816 3.822 12.883 1 98.44 193 ILE A CA 1
ATOM 1466 C C . ILE A 1 193 ? -6.605 2.688 13.883 1 98.44 193 ILE A C 1
ATOM 1468 O O . ILE A 1 193 ? -6.156 2.918 15.008 1 98.44 193 ILE A O 1
ATOM 1472 N N . VAL A 1 194 ? -6.855 1.483 13.531 1 97.75 194 VAL A N 1
ATOM 1473 C CA . VAL A 1 194 ? -6.809 0.384 14.492 1 97.75 194 VAL A CA 1
ATOM 1474 C C . VAL A 1 194 ? -5.586 -0.49 14.211 1 97.75 194 VAL A C 1
ATOM 1476 O O . VAL A 1 194 ? -5.18 -1.286 15.062 1 97.75 194 VAL A O 1
ATOM 1479 N N . SER A 1 195 ? -5.031 -0.374 13.055 1 97.31 195 SER A N 1
ATOM 1480 C CA . SER A 1 195 ? -3.807 -1.071 12.68 1 97.31 195 SER A CA 1
ATOM 1481 C C . SER A 1 195 ? -2.969 -0.238 11.719 1 97.31 195 SER A C 1
ATOM 1483 O O . SER A 1 195 ? -3.512 0.497 10.891 1 97.31 195 SER A O 1
ATOM 1485 N N . ALA A 1 196 ? -1.656 -0.307 11.906 1 97.62 196 ALA A N 1
ATOM 1486 C CA . ALA A 1 196 ? -0.721 0.387 11.023 1 97.62 196 ALA A CA 1
ATOM 1487 C C . ALA A 1 196 ? 0.604 -0.364 10.93 1 97.62 196 ALA A C 1
ATOM 1489 O O . ALA A 1 196 ? 1.094 -0.898 11.93 1 97.62 196 ALA A O 1
ATOM 1490 N N . SER A 1 197 ? 1.102 -0.496 9.781 1 98.12 197 SER A N 1
ATOM 1491 C CA . SER A 1 197 ? 2.43 -1.039 9.516 1 98.12 197 SER A CA 1
ATOM 1492 C C . SER A 1 197 ? 3.033 -0.429 8.25 1 98.12 197 SER A C 1
ATOM 1494 O O . SER A 1 197 ? 2.355 0.295 7.52 1 98.12 197 SER A O 1
ATOM 1496 N N . GLY A 1 198 ? 4.297 -0.684 8.086 1 98.44 198 GLY A N 1
ATOM 1497 C CA . GLY A 1 198 ? 4.926 -0.121 6.898 1 98.44 198 GLY A CA 1
ATOM 1498 C C . GLY A 1 198 ? 6.371 -0.552 6.723 1 98.44 198 GLY A C 1
ATOM 1499 O O . GLY A 1 198 ? 6.922 -1.244 7.582 1 98.44 198 GLY A O 1
ATOM 1500 N N . VAL A 1 199 ? 6.902 -0.223 5.551 1 98.69 199 VAL A N 1
ATOM 1501 C CA . VAL A 1 199 ? 8.312 -0.385 5.203 1 98.69 199 VAL A CA 1
ATOM 1502 C C . VAL A 1 199 ? 8.891 0.958 4.77 1 98.69 199 VAL A C 1
ATOM 1504 O O . VAL A 1 199 ? 8.172 1.814 4.25 1 98.69 199 VAL A O 1
ATOM 1507 N N . ALA A 1 200 ? 10.172 1.123 5.023 1 98.62 200 ALA A N 1
ATOM 1508 C CA . ALA A 1 200 ? 10.82 2.391 4.691 1 98.62 200 ALA A CA 1
ATOM 1509 C C . ALA A 1 200 ? 12.266 2.17 4.266 1 98.62 200 ALA A C 1
ATOM 1511 O O . ALA A 1 200 ? 12.883 1.162 4.621 1 98.62 200 ALA A O 1
ATOM 1512 N N . HIS A 1 201 ? 12.703 3.039 3.457 1 97.94 201 HIS A N 1
ATOM 1513 C CA . HIS A 1 201 ? 14.109 3.082 3.059 1 97.94 201 HIS A CA 1
ATOM 1514 C C . HIS A 1 201 ? 14.867 4.164 3.822 1 97.94 201 HIS A C 1
ATOM 1516 O O . HIS A 1 201 ? 14.508 5.34 3.76 1 97.94 201 HIS A O 1
ATOM 1522 N N . PHE A 1 202 ? 15.891 3.764 4.547 1 97.69 202 PHE A N 1
ATOM 1523 C CA . PHE A 1 202 ? 16.766 4.676 5.273 1 97.69 202 PHE A CA 1
ATOM 1524 C C . PHE A 1 202 ? 18.156 4.703 4.648 1 97.69 202 PHE A C 1
ATOM 1526 O O . PHE A 1 202 ? 18.953 3.771 4.832 1 97.69 202 PHE A O 1
ATOM 1533 N N . PRO A 1 203 ? 18.453 5.773 3.877 1 96.12 203 PRO A N 1
ATOM 1534 C CA . PRO A 1 203 ? 19.859 5.875 3.512 1 96.12 203 PRO A CA 1
ATOM 1535 C C . PRO A 1 203 ? 20.781 5.863 4.727 1 96.12 203 PRO A C 1
ATOM 1537 O O . PRO A 1 203 ? 20.375 6.23 5.828 1 96.12 203 PRO A O 1
ATOM 1540 N N . LYS A 1 204 ? 21.953 5.398 4.582 1 95.5 204 LYS A N 1
ATOM 1541 C CA . LYS A 1 204 ? 22.906 5.223 5.688 1 95.5 204 LYS A CA 1
ATOM 1542 C C . LYS A 1 204 ? 23.031 6.508 6.5 1 95.5 204 LYS A C 1
ATOM 1544 O O . LYS A 1 204 ? 23.406 7.551 5.965 1 95.5 204 LYS A O 1
ATOM 1549 N N . GLY A 1 205 ? 22.656 6.398 7.715 1 95.94 205 GLY A N 1
ATOM 1550 C CA . GLY A 1 205 ? 22.828 7.496 8.648 1 95.94 205 GLY A CA 1
ATOM 1551 C C . GLY A 1 205 ? 21.812 8.602 8.492 1 95.94 205 GLY A C 1
ATOM 1552 O O . GLY A 1 205 ? 21.969 9.695 9.039 1 95.94 205 GLY A O 1
ATOM 1553 N N . GLN A 1 206 ? 20.812 8.398 7.746 1 97.81 206 GLN A N 1
ATOM 1554 C CA . GLN A 1 206 ? 19.844 9.453 7.461 1 97.81 206 GLN A CA 1
ATOM 1555 C C . GLN A 1 206 ? 18.422 9.008 7.82 1 97.81 206 GLN A C 1
ATOM 1557 O O . GLN A 1 206 ? 18.188 7.832 8.102 1 97.81 206 GLN A O 1
ATOM 1562 N N . SER A 1 207 ? 17.5 9.969 7.852 1 98.25 207 SER A N 1
ATOM 1563 C CA . SER A 1 207 ? 16.078 9.68 7.977 1 98.25 207 SER A CA 1
ATOM 1564 C C . SER A 1 207 ? 15.539 9 6.723 1 98.25 207 SER A C 1
ATOM 1566 O O . SER A 1 207 ? 16.25 8.883 5.723 1 98.25 207 SER A O 1
ATOM 1568 N N . ASP A 1 208 ? 14.32 8.492 6.828 1 98.5 208 ASP A N 1
ATOM 1569 C CA . ASP A 1 208 ? 13.734 7.766 5.703 1 98.5 208 ASP A CA 1
ATOM 1570 C C . ASP A 1 208 ? 13.539 8.68 4.496 1 98.5 208 ASP A C 1
ATOM 1572 O O . ASP A 1 208 ? 13.148 9.836 4.645 1 98.5 208 ASP A O 1
ATOM 1576 N N . SER A 1 209 ? 13.82 8.148 3.344 1 98.12 209 SER A N 1
ATOM 1577 C CA . SER A 1 209 ? 13.672 8.906 2.104 1 98.12 209 SER A CA 1
ATOM 1578 C C . SER A 1 209 ? 12.453 8.438 1.317 1 98.12 209 SER A C 1
ATOM 1580 O O . SER A 1 209 ? 12.039 9.094 0.356 1 98.12 209 SER A O 1
ATOM 1582 N N . GLN A 1 210 ? 11.898 7.309 1.725 1 98.38 210 GLN A N 1
ATOM 1583 C CA . GLN A 1 210 ? 10.727 6.703 1.107 1 98.38 210 GLN A CA 1
ATOM 1584 C C . GLN A 1 210 ? 10.055 5.715 2.057 1 98.38 210 GLN A C 1
ATOM 1586 O O . GLN A 1 210 ? 10.734 5 2.797 1 98.38 210 GLN A O 1
ATOM 1591 N N . SER A 1 211 ? 8.75 5.641 1.951 1 98.75 211 SER A N 1
ATOM 1592 C CA . SER A 1 211 ? 8.031 4.676 2.779 1 98.75 211 SER A CA 1
ATOM 1593 C C . SER A 1 211 ? 6.703 4.285 2.148 1 98.75 211 SER A C 1
ATOM 1595 O O . SER A 1 211 ? 6.141 5.039 1.352 1 98.75 211 SER A O 1
ATOM 1597 N N . LYS A 1 212 ? 6.281 3.086 2.373 1 98.88 212 LYS A N 1
ATOM 1598 C CA . LYS A 1 212 ? 4.941 2.578 2.096 1 98.88 212 LYS A CA 1
ATOM 1599 C C . LYS A 1 212 ? 4.262 2.09 3.371 1 98.88 212 LYS A C 1
ATOM 1601 O O . LYS A 1 212 ? 4.812 1.261 4.098 1 98.88 212 LYS A O 1
ATOM 1606 N N . LEU A 1 213 ? 3.078 2.635 3.629 1 98.88 213 LEU A N 1
ATOM 1607 C CA . LEU A 1 213 ? 2.326 2.309 4.836 1 98.88 213 LEU A CA 1
ATOM 1608 C C . LEU A 1 213 ? 0.979 1.688 4.488 1 98.88 213 LEU A C 1
ATOM 1610 O O . LEU A 1 213 ? 0.404 1.991 3.439 1 98.88 213 LEU A O 1
ATOM 1614 N N . VAL A 1 214 ? 0.47 0.841 5.367 1 98.88 214 VAL A N 1
ATOM 1615 C CA . VAL A 1 214 ? -0.891 0.319 5.289 1 98.88 214 VAL A CA 1
ATOM 1616 C C . VAL A 1 214 ? -1.594 0.509 6.633 1 98.88 214 VAL A C 1
ATOM 1618 O O . VAL A 1 214 ? -0.983 0.34 7.691 1 98.88 214 VAL A O 1
ATOM 1621 N N . LEU A 1 215 ? -2.822 0.93 6.523 1 98.81 215 LEU A N 1
ATOM 1622 C CA . LEU A 1 215 ? -3.656 1.174 7.695 1 98.81 215 LEU A CA 1
ATOM 1623 C C . LEU A 1 215 ? -4.996 0.458 7.57 1 98.81 215 LEU A C 1
ATOM 1625 O O . LEU A 1 215 ? -5.5 0.266 6.461 1 98.81 215 LEU A O 1
ATOM 1629 N N . ALA A 1 216 ? -5.555 0.094 8.703 1 98.69 216 ALA A N 1
ATOM 1630 C CA . ALA A 1 216 ? -6.961 -0.286 8.812 1 98.69 216 ALA A CA 1
ATOM 1631 C C . ALA A 1 216 ? -7.719 0.677 9.719 1 98.69 216 ALA A C 1
ATOM 1633 O O . ALA A 1 216 ? -7.25 1.015 10.812 1 98.69 216 ALA A O 1
ATOM 1634 N N . LEU A 1 217 ? -8.805 1.146 9.242 1 98.56 217 LEU A N 1
ATOM 1635 C CA . LEU A 1 217 ? -9.68 1.99 10.055 1 98.56 217 LEU A CA 1
ATOM 1636 C C . LEU A 1 217 ? -10.734 1.155 10.766 1 98.56 217 LEU A C 1
ATOM 1638 O O . LEU A 1 217 ? -11.031 0.034 10.352 1 98.56 217 LEU A O 1
ATOM 1642 N N . SER A 1 218 ? -11.273 1.68 11.805 1 98.06 218 SER A N 1
ATOM 1643 C CA . SER A 1 218 ? -12.211 0.965 12.664 1 98.06 218 SER A CA 1
ATOM 1644 C C . SER A 1 218 ? -13.508 0.642 11.922 1 98.06 218 SER A C 1
ATOM 1646 O O . SER A 1 218 ? -14.258 -0.245 12.328 1 98.06 218 SER A O 1
ATOM 1648 N N . ASN A 1 219 ? -13.773 1.372 10.852 1 96.81 219 ASN A N 1
ATOM 1649 C CA . ASN A 1 219 ? -14.984 1.114 10.086 1 96.81 219 ASN A CA 1
ATOM 1650 C C . ASN A 1 219 ? -14.734 0.123 8.953 1 96.81 219 ASN A C 1
ATOM 1652 O O . ASN A 1 219 ? -15.586 -0.055 8.078 1 96.81 219 ASN A O 1
ATOM 1656 N N . GLY A 1 220 ? -13.57 -0.398 8.891 1 96.81 220 GLY A N 1
ATOM 1657 C CA . GLY A 1 220 ? -13.289 -1.471 7.949 1 96.81 220 GLY A CA 1
ATOM 1658 C C . GLY A 1 220 ? -12.57 -0.999 6.703 1 96.81 220 GLY A C 1
ATOM 1659 O O . GLY A 1 220 ? -12.141 -1.812 5.883 1 96.81 220 GLY A O 1
ATOM 1660 N N . VAL A 1 221 ? -12.367 0.273 6.484 1 98.25 221 VAL A N 1
ATOM 1661 C CA . VAL A 1 221 ? -11.672 0.825 5.324 1 98.25 221 VAL A CA 1
ATOM 1662 C C . VAL A 1 221 ? -10.188 0.503 5.406 1 98.25 221 VAL A C 1
ATOM 1664 O O . VAL A 1 221 ? -9.57 0.658 6.465 1 98.25 221 VAL A O 1
ATOM 1667 N N . LEU A 1 222 ? -9.609 -0.014 4.344 1 98.81 222 LEU A N 1
ATOM 1668 C CA . LEU A 1 222 ? -8.172 -0.254 4.262 1 98.81 222 LEU A CA 1
ATOM 1669 C C . LEU A 1 222 ? -7.48 0.861 3.488 1 98.81 222 LEU A C 1
ATOM 1671 O O . LEU A 1 222 ? -8.008 1.349 2.486 1 98.81 222 LEU A O 1
ATOM 1675 N N . VAL A 1 223 ? -6.289 1.229 3.955 1 98.88 223 VAL A N 1
ATOM 1676 C CA . VAL A 1 223 ? -5.59 2.383 3.4 1 98.88 223 VAL A CA 1
ATOM 1677 C C . VAL A 1 223 ? -4.156 1.994 3.043 1 98.88 223 VAL A C 1
ATOM 1679 O O . VAL A 1 223 ? -3.498 1.271 3.793 1 98.88 223 VAL A O 1
ATOM 1682 N N . ASP A 1 224 ? -3.666 2.41 1.911 1 98.81 224 ASP A N 1
ATOM 1683 C CA . ASP A 1 224 ? -2.238 2.398 1.609 1 98.81 224 ASP A CA 1
ATOM 1684 C C . ASP A 1 224 ? -1.717 3.812 1.363 1 98.81 224 ASP A C 1
ATOM 1686 O O . ASP A 1 224 ? -2.42 4.648 0.791 1 98.81 224 ASP A O 1
ATOM 1690 N N . ILE A 1 225 ? -0.553 4.109 1.832 1 98.88 225 ILE A N 1
ATOM 1691 C CA . ILE A 1 225 ? 0.09 5.414 1.718 1 98.88 225 ILE A CA 1
ATOM 1692 C C . ILE A 1 225 ? 1.495 5.246 1.142 1 98.88 225 ILE A C 1
ATOM 1694 O O . ILE A 1 225 ? 2.295 4.465 1.659 1 98.88 225 ILE A O 1
ATOM 1698 N N . PHE A 1 226 ? 1.752 5.941 0.077 1 98.88 226 PHE A N 1
ATOM 1699 C CA . PHE A 1 226 ? 3.072 5.953 -0.539 1 98.88 226 PHE A CA 1
ATOM 1700 C C . PHE A 1 226 ? 3.713 7.332 -0.414 1 98.88 226 PHE A C 1
ATOM 1702 O O . PHE A 1 226 ? 3.158 8.328 -0.887 1 98.88 226 PHE A O 1
ATOM 1709 N N . LEU A 1 227 ? 4.855 7.402 0.247 1 98.75 227 LEU A N 1
ATOM 1710 C CA . LEU A 1 227 ? 5.629 8.617 0.454 1 98.75 227 LEU A CA 1
ATOM 1711 C C . LEU A 1 227 ? 7.016 8.492 -0.162 1 98.75 227 LEU A C 1
ATOM 1713 O O . LEU A 1 227 ? 7.762 7.566 0.158 1 98.75 227 LEU A O 1
ATOM 1717 N N . THR A 1 228 ? 7.406 9.539 -1.025 1 98.38 228 THR A N 1
ATOM 1718 C CA . THR A 1 228 ? 8.695 9.344 -1.687 1 98.38 228 THR A CA 1
ATOM 1719 C C . THR A 1 228 ? 9.344 10.68 -2.01 1 98.38 228 THR A C 1
ATOM 1721 O O . THR A 1 228 ? 8.648 11.672 -2.256 1 98.38 228 THR A O 1
ATOM 1724 N N . THR A 1 229 ? 10.633 10.719 -1.911 1 97.5 229 THR A N 1
ATOM 1725 C CA . THR A 1 229 ? 11.422 11.836 -2.424 1 97.5 229 THR A CA 1
ATOM 1726 C C . THR A 1 229 ? 12.172 11.43 -3.688 1 97.5 229 THR A C 1
ATOM 1728 O O . THR A 1 229 ? 12.969 12.203 -4.219 1 97.5 229 THR A O 1
ATOM 1731 N N . HIS A 1 230 ? 11.961 10.219 -4.191 1 95.75 230 HIS A N 1
ATOM 1732 C CA . HIS A 1 230 ? 12.75 9.664 -5.281 1 95.75 230 HIS A CA 1
ATOM 1733 C C . HIS A 1 230 ? 12.031 9.812 -6.617 1 95.75 230 HIS A C 1
ATOM 1735 O O . HIS A 1 230 ? 12.648 9.711 -7.676 1 95.75 230 HIS A O 1
ATOM 1741 N N . LEU A 1 231 ? 10.75 9.992 -6.535 1 96 231 LEU A N 1
ATOM 1742 C CA . LEU A 1 231 ? 9.938 9.977 -7.742 1 96 231 LEU A CA 1
ATOM 1743 C C . LEU A 1 231 ? 9.133 11.266 -7.871 1 96 231 LEU A C 1
ATOM 1745 O O . LEU A 1 231 ? 8.703 11.836 -6.867 1 96 231 LEU A O 1
ATOM 1749 N N . SER A 1 232 ? 8.969 11.68 -9.094 1 94.5 232 SER A N 1
ATOM 1750 C CA . SER A 1 232 ? 8.023 12.742 -9.398 1 94.5 232 SER A CA 1
ATOM 1751 C C . SER A 1 232 ? 6.652 12.172 -9.758 1 94.5 232 SER A C 1
ATOM 1753 O O . SER A 1 232 ? 6.422 11.773 -10.898 1 94.5 232 SER A O 1
ATOM 1755 N N . LEU A 1 233 ? 5.789 12.062 -8.812 1 94.62 233 LEU A N 1
ATOM 1756 C CA . LEU A 1 233 ? 4.43 11.57 -8.977 1 94.62 233 LEU A CA 1
ATOM 1757 C C . LEU A 1 233 ? 3.41 12.633 -8.578 1 94.62 233 LEU A C 1
ATOM 1759 O O . LEU A 1 233 ? 3.699 13.484 -7.734 1 94.62 233 LEU A O 1
ATOM 1763 N N . PRO A 1 234 ? 2.25 12.578 -9.172 1 93.62 234 PRO A N 1
ATOM 1764 C CA . PRO A 1 234 ? 1.211 13.484 -8.672 1 93.62 234 PRO A CA 1
ATOM 1765 C C . PRO A 1 234 ? 0.807 13.18 -7.23 1 93.62 234 PRO A C 1
ATOM 1767 O O . PRO A 1 234 ? 0.732 12.008 -6.84 1 93.62 234 PRO A O 1
ATOM 1770 N N . HIS A 1 235 ? 0.622 14.266 -6.434 1 96.12 235 HIS A N 1
ATOM 1771 C CA . HIS A 1 235 ? -0.038 14.102 -5.145 1 96.12 235 HIS A CA 1
ATOM 1772 C C . HIS A 1 235 ? -1.511 13.75 -5.32 1 96.12 235 HIS A C 1
ATOM 1774 O O . HIS A 1 235 ? -2.256 14.484 -5.969 1 96.12 235 HIS A O 1
ATOM 1780 N N . GLU A 1 236 ? -1.89 12.625 -4.68 1 97.25 236 GLU A N 1
ATOM 1781 C CA . GLU A 1 236 ? -3.277 12.234 -4.906 1 97.25 236 GLU A CA 1
ATOM 1782 C C . GLU A 1 236 ? -3.795 11.344 -3.779 1 97.25 236 GLU A C 1
ATOM 1784 O O . GLU A 1 236 ? -3.062 10.5 -3.262 1 97.25 236 GLU A O 1
ATOM 1789 N N . LEU A 1 237 ? -4.984 11.586 -3.391 1 98.62 237 LEU A N 1
ATOM 1790 C CA . LEU A 1 237 ? -5.793 10.703 -2.561 1 98.62 237 LEU A CA 1
ATOM 1791 C C . LEU A 1 237 ? -6.98 10.156 -3.344 1 98.62 237 LEU A C 1
ATOM 1793 O O . LEU A 1 237 ? -7.754 10.922 -3.924 1 98.62 237 LEU A O 1
ATOM 1797 N N . VAL A 1 238 ? -7.098 8.891 -3.414 1 98.69 238 VAL A N 1
ATOM 1798 C CA . VAL A 1 238 ? -8.234 8.266 -4.082 1 98.69 238 VAL A CA 1
ATOM 1799 C C . VAL A 1 238 ? -9.062 7.477 -3.068 1 98.69 238 VAL A C 1
ATOM 1801 O O . VAL A 1 238 ? -8.531 6.621 -2.355 1 98.69 238 VAL A O 1
ATOM 1804 N N . ILE A 1 239 ? -10.32 7.777 -2.986 1 98.69 239 ILE A N 1
ATOM 1805 C CA . ILE A 1 239 ? -11.281 7.066 -2.143 1 98.69 239 ILE A CA 1
ATOM 1806 C C . ILE A 1 239 ? -12.156 6.164 -3.004 1 98.69 239 ILE A C 1
ATOM 1808 O O . ILE A 1 239 ? -12.867 6.637 -3.893 1 98.69 239 ILE A O 1
ATOM 1812 N N . TYR A 1 240 ? -12.133 4.895 -2.727 1 98.38 240 TYR A N 1
ATOM 1813 C CA . TYR A 1 240 ? -12.906 3.924 -3.492 1 98.38 240 TYR A CA 1
ATOM 1814 C C . TYR A 1 240 ? -14.148 3.49 -2.725 1 98.38 240 TYR A C 1
ATOM 1816 O O . TYR A 1 240 ? -14.047 3.002 -1.596 1 98.38 240 TYR A O 1
ATOM 1824 N N . GLY A 1 241 ? -15.25 3.635 -3.393 1 97.38 241 GLY A N 1
ATOM 1825 C CA . GLY A 1 241 ? -16.516 3.109 -2.908 1 97.38 241 GLY A CA 1
ATOM 1826 C C . GLY A 1 241 ? -17.188 2.16 -3.887 1 97.38 241 GLY A C 1
ATOM 1827 O O . GLY A 1 241 ? -16.719 2.008 -5.02 1 97.38 241 GLY A O 1
ATOM 1828 N N . THR A 1 242 ? -18.219 1.484 -3.467 1 95.19 242 THR A N 1
ATOM 1829 C CA . THR A 1 242 ? -18.906 0.469 -4.258 1 95.19 242 THR A CA 1
ATOM 1830 C C . THR A 1 242 ? -19.641 1.106 -5.434 1 95.19 242 THR A C 1
ATOM 1832 O O . THR A 1 242 ? -20.062 0.412 -6.363 1 95.19 242 THR A O 1
ATOM 1835 N N . LYS A 1 243 ? -19.828 2.42 -5.422 1 95.56 243 LYS A N 1
ATOM 1836 C CA . LYS A 1 243 ? -20.547 3.092 -6.492 1 95.56 243 LYS A CA 1
ATOM 1837 C C . LYS A 1 243 ? -19.641 4.047 -7.262 1 95.56 243 LYS A C 1
ATOM 1839 O O . LYS A 1 243 ? -20.125 4.887 -8.031 1 95.56 243 LYS A O 1
ATOM 1844 N N . GLY A 1 244 ? -18.359 3.941 -7.027 1 95.94 244 GLY A N 1
ATOM 1845 C CA . GLY A 1 244 ? -17.406 4.812 -7.715 1 95.94 244 GLY A CA 1
ATOM 1846 C C . GLY A 1 244 ? -16.25 5.234 -6.844 1 95.94 244 GLY A C 1
ATOM 1847 O O . GLY A 1 244 ? -15.977 4.617 -5.809 1 95.94 244 GLY A O 1
ATOM 1848 N N . ARG A 1 245 ? -15.484 6.203 -7.363 1 97.94 245 ARG A N 1
ATOM 1849 C CA . ARG A 1 245 ? -14.328 6.664 -6.602 1 97.94 245 ARG A CA 1
ATOM 1850 C C . ARG A 1 245 ? -14.203 8.188 -6.668 1 97.94 245 ARG A C 1
ATOM 1852 O O . ARG A 1 245 ? -14.758 8.82 -7.57 1 97.94 245 ARG A O 1
ATOM 1859 N N . LEU A 1 246 ? -13.555 8.742 -5.715 1 98.31 246 LEU A N 1
ATOM 1860 C CA . LEU A 1 246 ? -13.156 10.148 -5.668 1 98.31 246 LEU A CA 1
ATOM 1861 C C . LEU A 1 246 ? -11.648 10.297 -5.852 1 98.31 246 LEU A C 1
ATOM 1863 O O . LEU A 1 246 ? -10.867 9.641 -5.16 1 98.31 246 LEU A O 1
ATOM 1867 N N . GLU A 1 247 ? -11.281 11.062 -6.812 1 98.56 247 GLU A N 1
ATOM 1868 C CA . GLU A 1 247 ? -9.891 11.445 -7.031 1 98.56 247 GLU A CA 1
ATOM 1869 C C . GLU A 1 247 ? -9.617 12.859 -6.523 1 98.56 247 GLU A C 1
ATOM 1871 O O . GLU A 1 247 ? -10.18 13.82 -7.039 1 98.56 247 GLU A O 1
ATOM 1876 N N . ILE A 1 248 ? -8.758 13.023 -5.559 1 98.69 248 ILE A N 1
ATOM 1877 C CA . ILE A 1 248 ? -8.547 14.297 -4.875 1 98.69 248 ILE A CA 1
ATOM 1878 C C . ILE A 1 248 ? -7.074 14.695 -4.977 1 98.69 248 ILE A C 1
ATOM 1880 O O . ILE A 1 248 ? -6.23 14.188 -4.238 1 98.69 248 ILE A O 1
ATOM 1884 N N . PRO A 1 249 ? -6.766 15.625 -5.848 1 98.19 249 PRO A N 1
ATOM 1885 C CA . PRO A 1 249 ? -5.383 16.094 -5.938 1 98.19 249 PRO A CA 1
ATOM 1886 C C . PRO A 1 249 ? -4.977 16.969 -4.754 1 98.19 249 PRO A C 1
ATOM 1888 O O . PRO A 1 249 ? -5.793 17.75 -4.246 1 98.19 249 PRO A O 1
ATOM 1891 N N . HIS A 1 250 ? -3.799 16.891 -4.27 1 96.75 250 HIS A N 1
ATOM 1892 C CA . HIS A 1 250 ? -3.307 17.75 -3.205 1 96.75 250 HIS A CA 1
ATOM 1893 C C . HIS A 1 250 ? -4.352 17.938 -2.107 1 96.75 250 HIS A C 1
ATOM 1895 O O . HIS A 1 250 ? -4.691 19.062 -1.739 1 96.75 250 HIS A O 1
ATOM 1901 N N . PHE A 1 251 ? -4.824 16.797 -1.603 1 95.06 251 PHE A N 1
ATOM 1902 C CA . PHE A 1 251 ? -6.031 16.781 -0.786 1 95.06 251 PHE A CA 1
ATOM 1903 C C . PHE A 1 251 ? -5.891 17.734 0.401 1 95.06 251 PHE A C 1
ATOM 1905 O O . PHE A 1 251 ? -6.891 18.172 0.976 1 95.06 251 PHE A O 1
ATOM 1912 N N . TRP A 1 252 ? -4.695 18.156 0.795 1 95.94 252 TRP A N 1
ATOM 1913 C CA . TRP A 1 252 ? -4.504 19.016 1.965 1 95.94 252 TRP A CA 1
ATOM 1914 C C . TRP A 1 252 ? -4.688 20.484 1.603 1 95.94 252 TRP A C 1
ATOM 1916 O O . TRP A 1 252 ? -4.664 21.344 2.479 1 95.94 252 TRP A O 1
ATOM 1926 N N . LYS A 1 253 ? -4.848 20.828 0.323 1 96.69 253 LYS A N 1
ATOM 1927 C CA . LYS A 1 253 ? -5 22.234 -0.059 1 96.69 253 LYS A CA 1
ATOM 1928 C C . LYS A 1 253 ? -5.855 22.375 -1.316 1 96.69 253 LYS A C 1
ATOM 1930 O O . LYS A 1 253 ? -5.871 23.422 -1.95 1 96.69 253 LYS A O 1
ATOM 1935 N N . THR A 1 254 ? -6.586 21.406 -1.654 1 97.12 254 THR A N 1
ATOM 1936 C CA . THR A 1 254 ? -7.254 21.375 -2.949 1 97.12 254 THR A CA 1
ATOM 1937 C C . THR A 1 254 ? -8.562 22.156 -2.904 1 97.12 254 THR A C 1
ATOM 1939 O O . THR A 1 254 ? -9.148 22.344 -1.833 1 97.12 254 THR A O 1
ATOM 1942 N N . THR A 1 255 ? -8.953 22.609 -4.203 1 98.25 255 THR A N 1
ATOM 1943 C CA . THR A 1 255 ? -10.242 23.266 -4.383 1 98.25 255 THR A CA 1
ATOM 1944 C C . THR A 1 255 ? -11.148 22.438 -5.297 1 98.25 255 THR A C 1
ATOM 1946 O O . THR A 1 255 ? -12.258 22.859 -5.617 1 98.25 255 THR A O 1
ATOM 1949 N N . HIS A 1 256 ? -10.656 21.344 -5.711 1 98.06 256 HIS A N 1
ATOM 1950 C CA . HIS A 1 256 ? -11.461 20.5 -6.598 1 98.06 256 HIS A CA 1
ATOM 1951 C C . HIS A 1 256 ? -11.172 19.031 -6.379 1 98.06 256 HIS A C 1
ATOM 1953 O O . HIS A 1 256 ? -10.109 18.656 -5.867 1 98.06 256 HIS A O 1
ATOM 1959 N N . ALA A 1 257 ? -12.094 18.188 -6.719 1 98.31 257 ALA A N 1
ATOM 1960 C CA . ALA A 1 257 ? -12.023 16.734 -6.754 1 98.31 257 ALA A CA 1
ATOM 1961 C C . ALA A 1 257 ? -12.859 16.172 -7.898 1 98.31 257 ALA A C 1
ATOM 1963 O O . ALA A 1 257 ? -13.68 16.891 -8.484 1 98.31 257 ALA A O 1
ATOM 1964 N N . THR A 1 258 ? -12.57 15.023 -8.289 1 98.62 258 THR A N 1
ATOM 1965 C CA . THR A 1 258 ? -13.297 14.391 -9.383 1 98.62 258 THR A CA 1
ATOM 1966 C C . THR A 1 258 ? -14 13.125 -8.914 1 98.62 258 THR A C 1
ATOM 1968 O O . THR A 1 258 ? -13.359 12.219 -8.375 1 98.62 258 THR A O 1
ATOM 1971 N N . LEU A 1 259 ? -15.289 13.102 -9.039 1 97.88 259 LEU A N 1
ATOM 1972 C CA . LEU A 1 259 ? -16.078 11.898 -8.812 1 97.88 259 LEU A CA 1
ATOM 1973 C C . LEU A 1 259 ? -16.172 11.055 -10.086 1 97.88 259 LEU A C 1
ATOM 1975 O O . LEU A 1 259 ? -16.594 11.547 -11.133 1 97.88 259 LEU A O 1
ATOM 1979 N N . VAL A 1 260 ? -15.719 9.867 -10.047 1 97.88 260 VAL A N 1
ATOM 1980 C CA . VAL A 1 260 ? -15.773 8.938 -11.18 1 97.88 260 VAL A CA 1
ATOM 1981 C C . VAL A 1 260 ? -16.766 7.816 -10.875 1 97.88 260 VAL A C 1
ATOM 1983 O O . VAL A 1 260 ? -16.594 7.078 -9.898 1 97.88 260 VAL A O 1
ATOM 1986 N N . ARG A 1 261 ? -17.734 7.586 -11.688 1 95.56 261 ARG A N 1
ATOM 1987 C CA . ARG A 1 261 ? -18.75 6.559 -11.5 1 95.56 261 ARG A CA 1
ATOM 1988 C C . ARG A 1 261 ? -18.375 5.27 -12.219 1 95.56 261 ARG A C 1
ATOM 1990 O O . ARG A 1 261 ? -17.438 5.25 -13.016 1 95.56 261 ARG A O 1
ATOM 1997 N N . PRO A 1 262 ? -19.047 4.18 -11.891 1 91 262 PRO A N 1
ATOM 1998 C CA . PRO A 1 262 ? -18.703 2.889 -12.484 1 91 262 PRO A CA 1
ATOM 1999 C C . PRO A 1 262 ? -18.797 2.904 -14.016 1 91 262 PRO A C 1
ATOM 2001 O O . PRO A 1 262 ? -18.047 2.182 -14.68 1 91 262 PRO A O 1
ATOM 2004 N N . ASP A 1 263 ? -19.594 3.723 -14.57 1 92.94 263 ASP A N 1
ATOM 2005 C CA . ASP A 1 263 ? -19.766 3.773 -16.016 1 92.94 263 ASP A CA 1
ATOM 2006 C C . ASP A 1 263 ? -18.703 4.645 -16.672 1 92.94 263 ASP A C 1
ATOM 2008 O O . ASP A 1 263 ? -18.703 4.828 -17.891 1 92.94 263 ASP A O 1
ATOM 2012 N N . GLY A 1 264 ? -17.844 5.203 -15.82 1 92.19 264 GLY A N 1
ATOM 2013 C CA . GLY A 1 264 ? -16.75 6 -16.344 1 92.19 264 GLY A CA 1
ATOM 2014 C C . GLY A 1 264 ? -17.062 7.484 -16.391 1 92.19 264 GLY A C 1
ATOM 2015 O O . GLY A 1 264 ? -16.172 8.297 -16.656 1 92.19 264 GLY A O 1
ATOM 2016 N N . SER A 1 265 ? -18.328 7.844 -16.109 1 96.25 265 SER A N 1
ATOM 2017 C CA . SER A 1 265 ? -18.672 9.266 -16.094 1 96.25 265 SER A CA 1
ATOM 2018 C C . SER A 1 265 ? -17.938 10.008 -14.984 1 96.25 265 SER A C 1
ATOM 2020 O O . SER A 1 265 ? -17.75 9.469 -13.891 1 96.25 265 SER A O 1
ATOM 2022 N N . ARG A 1 266 ? -17.594 11.234 -15.344 1 96.88 266 ARG A N 1
ATOM 2023 C CA . ARG A 1 266 ? -16.812 12.07 -14.43 1 96.88 266 ARG A CA 1
ATOM 2024 C C . ARG A 1 266 ? -17.547 13.359 -14.117 1 96.88 266 ARG A C 1
ATOM 2026 O O . ARG A 1 266 ? -18.188 13.953 -14.992 1 96.88 266 ARG A O 1
ATOM 2033 N N . SER A 1 267 ? -17.531 13.75 -12.852 1 97 267 SER A N 1
ATOM 2034 C CA . SER A 1 267 ? -18.047 15.031 -12.406 1 97 267 SER A CA 1
ATOM 2035 C C . SER A 1 267 ? -17.062 15.75 -11.484 1 97 267 SER A C 1
ATOM 2037 O O . SER A 1 267 ? -16.469 15.125 -10.609 1 97 267 SER A O 1
ATOM 2039 N N . VAL A 1 268 ? -16.906 17.031 -11.75 1 97.94 268 VAL A N 1
ATOM 2040 C CA . VAL A 1 268 ? -15.984 17.812 -10.945 1 97.94 268 VAL A CA 1
ATOM 2041 C C . VAL A 1 268 ? -16.734 18.453 -9.781 1 97.94 268 VAL A C 1
ATOM 2043 O O . VAL A 1 268 ? -17.812 19.031 -9.961 1 97.94 268 VAL A O 1
ATOM 2046 N N . ILE A 1 269 ? -16.172 18.281 -8.617 1 97.19 269 ILE A N 1
ATOM 2047 C CA . ILE A 1 269 ? -16.625 18.938 -7.402 1 97.19 269 ILE A CA 1
ATOM 2048 C C . ILE A 1 269 ? -15.703 20.094 -7.055 1 97.19 269 ILE A C 1
ATOM 2050 O O . ILE A 1 269 ? -14.477 19.938 -7.035 1 97.19 269 ILE A O 1
ATOM 2054 N N . GLU A 1 270 ? -16.297 21.25 -6.746 1 97.94 270 GLU A N 1
ATOM 2055 C CA . GLU A 1 270 ? -15.484 22.438 -6.469 1 97.94 270 GLU A CA 1
ATOM 2056 C C . GLU A 1 270 ? -15.836 23.047 -5.117 1 97.94 270 GLU A C 1
ATOM 2058 O O . GLU A 1 270 ? -16.969 22.922 -4.656 1 97.94 270 GLU A O 1
ATOM 2063 N N . ALA A 1 271 ? -14.906 23.594 -4.473 1 97.75 271 ALA A N 1
ATOM 2064 C CA . ALA A 1 271 ? -15.047 24.406 -3.262 1 97.75 271 ALA A CA 1
ATOM 2065 C C . ALA A 1 271 ? -14.102 25.609 -3.289 1 97.75 271 ALA A C 1
ATOM 2067 O O . ALA A 1 271 ? -12.883 25.438 -3.365 1 97.75 271 ALA A O 1
ATOM 2068 N N . THR A 1 272 ? -14.648 26.797 -3.193 1 96.5 272 THR A N 1
ATOM 2069 C CA . THR A 1 272 ? -13.844 28.016 -3.271 1 96.5 272 THR A CA 1
ATOM 2070 C C . THR A 1 272 ? -12.984 28.172 -2.023 1 96.5 272 THR A C 1
ATOM 2072 O O . THR A 1 272 ? -13.43 27.891 -0.911 1 96.5 272 THR A O 1
ATOM 2075 N N . MET A 1 273 ? -11.797 28.562 -2.244 1 95.81 273 MET A N 1
ATOM 2076 C CA . MET A 1 273 ? -10.836 28.828 -1.173 1 95.81 273 MET A CA 1
ATOM 2077 C C . MET A 1 273 ? -9.812 29.859 -1.595 1 95.81 273 MET A C 1
ATOM 2079 O O . MET A 1 273 ? -9.18 29.734 -2.645 1 95.81 273 MET A O 1
ATOM 2083 N N . PHE A 1 274 ? -9.602 30.891 -0.811 1 94.75 274 PHE A N 1
ATOM 2084 C CA . PHE A 1 274 ? -8.648 31.938 -1.14 1 94.75 274 PHE A CA 1
ATOM 2085 C C . PHE A 1 274 ? -7.285 31.656 -0.521 1 94.75 274 PHE A C 1
ATOM 2087 O O . PHE A 1 274 ? -6.25 32.031 -1.072 1 94.75 274 PHE A O 1
ATOM 2094 N N . SER A 1 275 ? -7.305 31.031 0.654 1 96.81 275 SER A N 1
ATOM 2095 C CA . SER A 1 275 ? -6.113 30.594 1.375 1 96.81 275 SER A CA 1
ATOM 2096 C C . SER A 1 275 ? -6.355 29.266 2.092 1 96.81 275 SER A C 1
ATOM 2098 O O . SER A 1 275 ? -7.379 29.094 2.756 1 96.81 275 SER A O 1
ATOM 2100 N N . ASP A 1 276 ? -5.395 28.375 1.92 1 96.81 276 ASP A N 1
ATOM 2101 C CA . ASP A 1 276 ? -5.555 27.078 2.58 1 96.81 276 ASP A CA 1
ATOM 2102 C C . ASP A 1 276 ? -5.273 27.188 4.078 1 96.81 276 ASP A C 1
ATOM 2104 O O . ASP A 1 276 ? -5.348 26.188 4.801 1 96.81 276 ASP A O 1
ATOM 2108 N N . PHE A 1 277 ? -4.988 28.438 4.562 1 97.94 277 PHE A N 1
ATOM 2109 C CA . PHE A 1 277 ? -4.73 28.641 5.984 1 97.94 277 PHE A CA 1
ATOM 2110 C C . PHE A 1 277 ? -5.867 29.406 6.641 1 97.94 277 PHE A C 1
ATOM 2112 O O . PHE A 1 277 ? -5.961 29.469 7.867 1 97.94 277 PHE A O 1
ATOM 2119 N N . GLU A 1 278 ? -6.695 30 5.863 1 98.19 278 GLU A N 1
ATOM 2120 C CA . GLU A 1 278 ? -7.715 30.922 6.363 1 98.19 278 GLU A CA 1
ATOM 2121 C C . GLU A 1 278 ? -8.648 30.219 7.352 1 98.19 278 GLU A C 1
ATOM 2123 O O . GLU A 1 278 ? -8.859 30.719 8.461 1 98.19 278 GLU A O 1
ATOM 2128 N N . ALA A 1 279 ? -9.148 29.078 6.969 1 98.38 279 ALA A N 1
ATOM 2129 C CA . ALA A 1 279 ? -10.148 28.391 7.781 1 98.38 279 ALA A CA 1
ATOM 2130 C C . ALA A 1 279 ? -9.562 27.938 9.117 1 98.38 279 ALA A C 1
ATOM 2132 O O . ALA A 1 279 ? -10.203 28.062 10.156 1 98.38 279 ALA A O 1
ATOM 2133 N N . GLU A 1 280 ? -8.383 27.391 9.07 1 98.56 280 GLU A N 1
ATOM 2134 C CA . GLU A 1 280 ? -7.719 26.969 10.305 1 98.56 280 GLU A CA 1
ATOM 2135 C C . GLU A 1 280 ? -7.426 28.172 11.203 1 98.56 280 GLU A C 1
ATOM 2137 O O . GLU A 1 280 ? -7.676 28.125 12.406 1 98.56 280 GLU A O 1
ATOM 2142 N N . ALA A 1 281 ? -6.902 29.25 10.625 1 98.38 281 ALA A N 1
ATOM 2143 C CA . ALA A 1 281 ? -6.602 30.469 11.375 1 98.38 281 ALA A CA 1
ATOM 2144 C C . ALA A 1 281 ? -7.855 31.016 12.055 1 98.38 281 ALA A C 1
ATOM 2146 O O . ALA A 1 281 ? -7.824 31.391 13.234 1 98.38 281 ALA A O 1
ATOM 2147 N N . HIS A 1 282 ? -8.914 31.031 11.305 1 98.5 282 HIS A N 1
ATOM 2148 C CA . HIS A 1 282 ? -10.18 31.484 11.859 1 98.5 282 HIS A CA 1
ATOM 2149 C C . HIS A 1 282 ? -10.633 30.609 13.016 1 98.5 282 HIS A C 1
ATOM 2151 O O . HIS A 1 282 ? -11.055 31.109 14.062 1 98.5 282 HIS A O 1
ATOM 2157 N N . HIS A 1 283 ? -10.547 29.328 12.82 1 98.75 283 HIS A N 1
ATOM 2158 C CA . HIS A 1 283 ? -11 28.375 13.82 1 98.75 283 HIS A CA 1
ATOM 2159 C C . HIS A 1 283 ? -10.234 28.531 15.133 1 98.75 283 HIS A C 1
ATOM 2161 O O . HIS A 1 283 ? -10.836 28.609 16.203 1 98.75 283 HIS A O 1
ATOM 2167 N N . VAL A 1 284 ? -8.93 28.578 15.047 1 98.75 284 VAL A N 1
ATOM 2168 C CA . VAL A 1 284 ? -8.094 28.672 16.25 1 98.75 284 VAL A CA 1
ATOM 2169 C C . VAL A 1 284 ? -8.422 29.969 17 1 98.75 284 VAL A C 1
ATOM 2171 O O . VAL A 1 284 ? -8.617 29.953 18.219 1 98.75 284 VAL A O 1
ATOM 2174 N N . SER A 1 285 ? -8.461 31.094 16.312 1 98.75 285 SER A N 1
ATOM 2175 C CA . SER A 1 285 ? -8.789 32.375 16.938 1 98.75 285 SER A CA 1
ATOM 2176 C C . SER A 1 285 ? -10.156 32.344 17.594 1 98.75 285 SER A C 1
ATOM 2178 O O . SER A 1 285 ? -10.328 32.844 18.719 1 98.75 285 SER A O 1
ATOM 2180 N N . GLN A 1 286 ? -11.086 31.75 16.891 1 98.62 286 GLN A N 1
ATOM 2181 C CA . GLN A 1 286 ? -12.438 31.656 17.438 1 98.62 286 GLN A CA 1
ATOM 2182 C C . GLN A 1 286 ? -12.469 30.828 18.719 1 98.62 286 GLN A C 1
ATOM 2184 O O . GLN A 1 286 ? -13.156 31.188 19.672 1 98.62 286 GLN A O 1
ATOM 2189 N N . MET A 1 287 ? -11.797 29.719 18.75 1 98.62 287 MET A N 1
ATO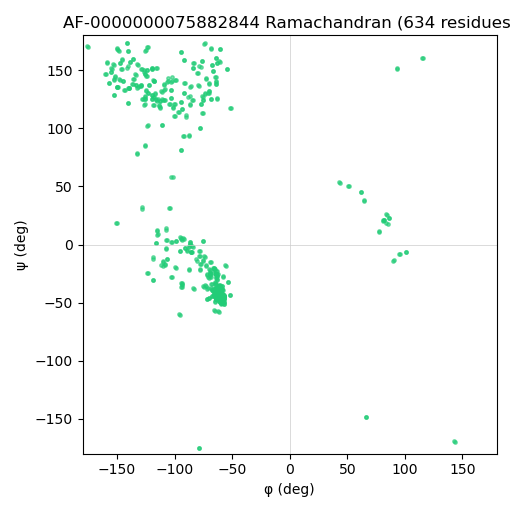M 2190 C CA . MET A 1 287 ? -11.734 28.875 19.938 1 98.62 287 MET A CA 1
ATOM 2191 C C . MET A 1 287 ? -11.141 29.641 21.125 1 98.62 287 MET A C 1
ATOM 2193 O O . MET A 1 287 ? -11.656 29.562 22.234 1 98.62 287 MET A O 1
ATOM 2197 N N . ILE A 1 288 ? -10.07 30.359 20.859 1 98.62 288 ILE A N 1
ATOM 2198 C CA . ILE A 1 288 ? -9.414 31.141 21.906 1 98.62 288 ILE A CA 1
ATOM 2199 C C . ILE A 1 288 ? -10.367 32.219 22.422 1 98.62 288 ILE A C 1
ATOM 2201 O O . ILE A 1 288 ? -10.516 32.375 23.641 1 98.62 288 ILE A O 1
ATOM 2205 N N . LEU A 1 289 ? -11.023 32.906 21.547 1 98.31 289 LEU A N 1
ATOM 2206 C CA . LEU A 1 289 ? -11.938 34 21.906 1 98.31 289 LEU A CA 1
ATOM 2207 C C . LEU A 1 289 ? -13.117 33.469 22.719 1 98.31 289 LEU A C 1
ATOM 2209 O O . LEU A 1 289 ? -13.656 34.156 23.578 1 98.31 289 LEU A O 1
ATOM 2213 N N . GLU A 1 290 ? -13.438 32.25 22.469 1 98.06 290 GLU A N 1
ATOM 2214 C CA . GLU A 1 290 ? -14.578 31.625 23.156 1 98.06 290 GLU A CA 1
ATOM 2215 C C . GLU A 1 290 ? -14.141 30.922 24.438 1 98.06 290 GLU A C 1
ATOM 2217 O O . GLU A 1 290 ? -14.969 30.328 25.125 1 98.06 290 GLU A O 1
ATOM 2222 N N . GLY A 1 291 ? -12.922 30.922 24.672 1 97.88 291 GLY A N 1
ATOM 2223 C CA . GLY A 1 291 ? -12.406 30.391 25.922 1 97.88 291 GLY A CA 1
ATOM 2224 C C . GLY A 1 291 ? -12.266 28.875 25.906 1 97.88 291 GLY A C 1
ATOM 2225 O O . GLY A 1 291 ? -12.258 28.234 26.969 1 97.88 291 GLY A O 1
ATOM 2226 N N . GLN A 1 292 ? -12.195 28.266 24.719 1 97.94 292 GLN A N 1
ATOM 2227 C CA . GLN A 1 292 ? -12.008 26.828 24.609 1 97.94 292 GLN A CA 1
ATOM 2228 C C . GLN A 1 292 ? -10.547 26.438 24.828 1 97.94 292 GLN A C 1
ATOM 2230 O O . GLN A 1 292 ? -9.648 27.25 24.625 1 97.94 292 GLN A O 1
ATOM 2235 N N . LEU A 1 293 ? -10.383 25.234 25.281 1 98 293 LEU A N 1
ATOM 2236 C CA . LEU A 1 293 ? -9.023 24.766 25.547 1 98 293 LEU A CA 1
ATOM 2237 C C . LEU A 1 293 ? -8.531 23.844 24.453 1 98 293 LEU A C 1
ATOM 2239 O O . LEU A 1 293 ? -7.324 23.641 24.281 1 98 293 LEU A O 1
ATOM 2243 N N . THR A 1 294 ? -9.516 23.172 23.812 1 98.12 294 THR A N 1
ATOM 2244 C CA . THR A 1 294 ? -9.195 22.234 22.734 1 98.12 294 THR A CA 1
ATOM 2245 C C . THR A 1 294 ? -10.148 22.422 21.547 1 98.12 294 THR A C 1
ATOM 2247 O O . THR A 1 294 ? -11.195 23.062 21.688 1 98.12 294 THR A O 1
ATOM 2250 N N . SER A 1 295 ? -9.719 21.969 20.438 1 98.62 295 SER A N 1
ATOM 2251 C CA . SER A 1 295 ? -10.547 22.016 19.234 1 98.62 295 SER A CA 1
ATOM 2252 C C . SER A 1 295 ? -11.445 20.781 19.141 1 98.62 295 SER A C 1
ATOM 2254 O O . SER A 1 295 ? -11 19.656 19.375 1 98.62 295 SER A O 1
ATOM 2256 N N . PRO A 1 296 ? -12.703 20.922 18.812 1 98 296 PRO A N 1
ATOM 2257 C CA . PRO A 1 296 ? -13.562 19.766 18.547 1 98 296 PRO A CA 1
ATOM 2258 C C . PRO A 1 296 ? -13.32 19.156 17.156 1 98 296 PRO A C 1
ATOM 2260 O O . PRO A 1 296 ? -13.836 18.078 16.859 1 98 296 PRO A O 1
ATOM 2263 N N . VAL A 1 297 ? -12.547 19.812 16.281 1 98.12 297 VAL A N 1
ATOM 2264 C CA . VAL A 1 297 ? -12.234 19.344 14.93 1 98.12 297 VAL A CA 1
ATOM 2265 C C . VAL A 1 297 ? -10.891 18.625 14.938 1 98.12 297 VAL A C 1
ATOM 2267 O O . VAL A 1 297 ? -10.836 17.422 14.68 1 98.12 297 VAL A O 1
ATOM 2270 N N . MET A 1 298 ? -9.898 19.328 15.32 1 98.56 298 MET A N 1
ATOM 2271 C CA . MET A 1 298 ? -8.586 18.734 15.539 1 98.56 298 MET A CA 1
ATOM 2272 C C . MET A 1 298 ? -8.398 18.359 17 1 98.56 298 MET A C 1
ATOM 2274 O O . MET A 1 298 ? -7.672 19.031 17.734 1 98.56 298 MET A O 1
ATOM 2278 N N . THR A 1 299 ? -8.922 17.25 17.391 1 98.5 299 THR A N 1
ATOM 2279 C CA . THR A 1 299 ? -9.016 16.844 18.797 1 98.5 299 THR A CA 1
ATOM 2280 C C . THR A 1 299 ? -7.66 16.375 19.312 1 98.5 299 THR A C 1
ATOM 2282 O O . THR A 1 299 ? -6.793 15.984 18.531 1 98.5 299 THR A O 1
ATOM 2285 N N . LYS A 1 300 ? -7.566 16.438 20.594 1 98.38 300 LYS A N 1
ATOM 2286 C CA . LYS A 1 300 ? -6.406 15.859 21.266 1 98.38 300 LYS A CA 1
ATOM 2287 C C . LYS A 1 300 ? -6.188 14.414 20.828 1 98.38 300 LYS A C 1
ATOM 2289 O O . LYS A 1 300 ? -5.062 14.016 20.531 1 98.38 300 LYS A O 1
ATOM 2294 N N . SER A 1 301 ? -7.227 13.641 20.734 1 98.06 301 SER A N 1
ATOM 2295 C CA . SER A 1 301 ? -7.156 12.227 20.375 1 98.06 301 SER A CA 1
ATOM 2296 C C . SER A 1 301 ? -6.59 12.047 18.969 1 98.06 301 SER A C 1
ATOM 2298 O O . SER A 1 301 ? -5.781 11.148 18.734 1 98.06 301 SER A O 1
ATOM 2300 N N . LEU A 1 302 ? -7.027 12.852 18.047 1 98.19 302 LEU A N 1
ATOM 2301 C CA . LEU A 1 302 ? -6.523 12.781 16.688 1 98.19 302 LEU A CA 1
ATOM 2302 C C . LEU A 1 302 ? -5.023 13.055 16.641 1 98.19 302 LEU A C 1
ATOM 2304 O O . LEU A 1 302 ? -4.277 12.344 15.961 1 98.19 302 LEU A O 1
ATOM 2308 N N . THR A 1 303 ? -4.629 14.109 17.344 1 98.62 303 THR A N 1
ATOM 2309 C CA . THR A 1 303 ? -3.217 14.477 17.406 1 98.62 303 THR A CA 1
ATOM 2310 C C . THR A 1 303 ? -2.391 13.352 18 1 98.62 303 THR A C 1
ATOM 2312 O O . THR A 1 303 ? -1.382 12.93 17.438 1 98.62 303 THR A O 1
ATOM 2315 N N . LEU A 1 304 ? -2.83 12.836 19.125 1 98.56 304 LEU A N 1
ATOM 2316 C CA . LEU A 1 304 ? -2.094 11.797 19.828 1 98.56 304 LEU A CA 1
ATOM 2317 C C . LEU A 1 304 ? -2.012 10.531 18.984 1 98.56 304 LEU A C 1
ATOM 2319 O O . LEU A 1 304 ? -0.979 9.852 18.969 1 98.56 304 LEU A O 1
ATOM 2323 N N . SER A 1 305 ? -3.059 10.195 18.312 1 98.31 305 SER A N 1
ATOM 2324 C CA . SER A 1 305 ? -3.074 9.031 17.438 1 98.31 305 SER A CA 1
ATOM 2325 C C . SER A 1 305 ? -2.025 9.156 16.328 1 98.31 305 SER A C 1
ATOM 2327 O O . SER A 1 305 ? -1.249 8.234 16.094 1 98.31 305 SER A O 1
ATOM 2329 N N . GLY A 1 306 ? -2.008 10.281 15.664 1 98.06 306 GLY A N 1
ATOM 2330 C CA . GLY A 1 306 ? -1.049 10.5 14.594 1 98.06 306 GLY A CA 1
ATOM 2331 C C . GLY A 1 306 ? 0.393 10.43 15.055 1 98.06 306 GLY A C 1
ATOM 2332 O O . GLY A 1 306 ? 1.201 9.703 14.477 1 98.06 306 GLY A O 1
ATOM 2333 N N . VAL A 1 307 ? 0.703 11.164 16.141 1 98.44 307 VAL A N 1
ATOM 2334 C CA . VAL A 1 307 ? 2.061 11.211 16.672 1 98.44 307 VAL A CA 1
ATOM 2335 C C . VAL A 1 307 ? 2.477 9.828 17.156 1 98.44 307 VAL A C 1
ATOM 2337 O O . VAL A 1 307 ? 3.584 9.367 16.859 1 98.44 307 VAL A O 1
ATOM 2340 N N . GLY A 1 308 ? 1.59 9.227 17.891 1 98.5 308 GLY A N 1
ATOM 2341 C CA . GLY A 1 308 ? 1.88 7.898 18.406 1 98.5 308 GLY A CA 1
ATOM 2342 C C . GLY A 1 308 ? 2.15 6.879 17.312 1 98.5 308 GLY A C 1
ATOM 2343 O O . GLY A 1 308 ? 3.043 6.043 17.453 1 98.5 308 GLY A O 1
ATOM 2344 N N . LEU A 1 309 ? 1.412 6.891 16.281 1 98.44 309 LEU A N 1
ATOM 2345 C CA . LEU A 1 309 ? 1.575 5.957 15.172 1 98.44 309 LEU A CA 1
ATOM 2346 C C . LEU A 1 309 ? 2.926 6.156 14.492 1 98.44 309 LEU A C 1
ATOM 2348 O O . LEU A 1 309 ? 3.605 5.184 14.156 1 98.44 309 LEU A O 1
ATOM 2352 N N . ILE A 1 310 ? 3.252 7.395 14.227 1 98.62 310 ILE A N 1
ATOM 2353 C CA . ILE A 1 310 ? 4.535 7.684 13.594 1 98.62 310 ILE A CA 1
ATOM 2354 C C . ILE A 1 310 ? 5.672 7.156 14.461 1 98.62 310 ILE A C 1
ATOM 2356 O O . ILE A 1 310 ? 6.594 6.512 13.961 1 98.62 310 ILE A O 1
ATOM 2360 N N . GLU A 1 311 ? 5.582 7.445 15.75 1 98.44 311 GLU A N 1
ATOM 2361 C CA . GLU A 1 311 ? 6.586 6.953 16.688 1 98.44 311 GLU A CA 1
ATOM 2362 C C . GLU A 1 311 ? 6.688 5.43 16.641 1 98.44 311 GLU A C 1
ATOM 2364 O O . GLU A 1 311 ? 7.785 4.875 16.594 1 98.44 311 GLU A O 1
ATOM 2369 N N . LYS A 1 312 ? 5.578 4.766 16.656 1 98.31 312 LYS A N 1
ATOM 2370 C CA . LYS A 1 312 ? 5.539 3.305 16.609 1 98.31 312 LYS A CA 1
ATOM 2371 C C . LYS A 1 312 ? 6.164 2.777 15.328 1 98.31 312 LYS A C 1
ATOM 2373 O O . LYS A 1 312 ? 6.871 1.766 15.344 1 98.31 312 LYS A O 1
ATOM 2378 N N . LEU A 1 313 ? 5.887 3.373 14.227 1 98.31 313 LEU A N 1
ATOM 2379 C CA . LEU A 1 313 ? 6.465 2.975 12.953 1 98.31 313 LEU A CA 1
ATOM 2380 C C . LEU A 1 313 ? 7.988 3.062 12.992 1 98.31 313 LEU A C 1
ATOM 2382 O O . LEU A 1 313 ? 8.68 2.102 12.656 1 98.31 313 LEU A O 1
ATOM 2386 N N . TYR A 1 314 ? 8.508 4.207 13.43 1 98.31 314 TYR A N 1
ATOM 2387 C CA . TYR A 1 314 ? 9.961 4.367 13.5 1 98.31 314 TYR A CA 1
ATOM 2388 C C . TYR A 1 314 ? 10.578 3.342 14.438 1 98.31 314 TYR A C 1
ATOM 2390 O O . TYR A 1 314 ? 11.609 2.746 14.117 1 98.31 314 TYR A O 1
ATOM 2398 N N . ARG A 1 315 ? 9.945 3.102 15.602 1 97.94 315 ARG A N 1
ATOM 2399 C CA . ARG A 1 315 ? 10.43 2.08 16.516 1 97.94 315 ARG A CA 1
ATOM 2400 C C . ARG A 1 315 ? 10.484 0.713 15.852 1 97.94 315 ARG A C 1
ATOM 2402 O O . ARG A 1 315 ? 11.445 -0.038 16.031 1 97.94 315 ARG A O 1
ATOM 2409 N N . SER A 1 316 ? 9.438 0.413 15.094 1 97.38 316 SER A N 1
ATOM 2410 C CA . SER A 1 316 ? 9.375 -0.874 14.414 1 97.38 316 SER A CA 1
ATOM 2411 C C . SER A 1 316 ? 10.5 -1.01 13.391 1 97.38 316 SER A C 1
ATOM 2413 O O . SER A 1 316 ? 10.875 -2.123 13.016 1 97.38 316 SER A O 1
ATOM 2415 N N . TRP A 1 317 ? 11.039 0.092 12.93 1 97.25 317 TRP A N 1
ATOM 2416 C CA . TRP A 1 317 ? 12.133 0.095 11.969 1 97.25 317 TRP A CA 1
ATOM 2417 C C . TRP A 1 317 ? 13.477 0.198 12.68 1 97.25 317 TRP A C 1
ATOM 2419 O O . TRP A 1 317 ? 14.516 0.402 12.039 1 97.25 317 TRP A O 1
ATOM 2429 N N . GLY A 1 318 ? 13.461 0.149 14.016 1 96.62 318 GLY A N 1
ATOM 2430 C CA . GLY A 1 318 ? 14.68 0.203 14.812 1 96.62 318 GLY A CA 1
ATOM 2431 C C . GLY A 1 318 ? 15.203 1.613 15 1 96.62 318 GLY A C 1
ATOM 2432 O O . GLY A 1 318 ? 16.406 1.816 15.148 1 96.62 318 GLY A O 1
ATOM 2433 N N . LYS A 1 319 ? 14.352 2.486 14.828 1 95.25 319 LYS A N 1
ATOM 2434 C CA . LYS A 1 319 ? 14.734 3.891 14.961 1 95.25 319 LYS A CA 1
ATOM 2435 C C . LYS A 1 319 ? 14.047 4.535 16.172 1 95.25 319 LYS A C 1
ATOM 2437 O O . LYS A 1 319 ? 12.945 4.125 16.547 1 95.25 319 LYS A O 1
ATOM 2442 N N . MET B 1 1 ? 10.422 -37.875 -30.172 1 68.88 1 MET B N 1
ATOM 2443 C CA . MET B 1 1 ? 11.117 -37.375 -28.984 1 68.88 1 MET B CA 1
ATOM 2444 C C . MET B 1 1 ? 10.391 -37.812 -27.719 1 68.88 1 MET B C 1
ATOM 2446 O O . MET B 1 1 ? 9.188 -38.094 -27.734 1 68.88 1 MET B O 1
ATOM 2450 N N . ALA B 1 2 ? 11.07 -38.125 -26.672 1 91.12 2 ALA B N 1
ATOM 2451 C CA . ALA B 1 2 ? 10.469 -38.625 -25.438 1 91.12 2 ALA B CA 1
ATOM 2452 C C . ALA B 1 2 ? 9.555 -37.562 -24.828 1 91.12 2 ALA B C 1
ATOM 2454 O O . ALA B 1 2 ? 9.859 -36.375 -24.859 1 91.12 2 ALA B O 1
ATOM 2455 N N . LYS B 1 3 ? 8.258 -37.938 -24.562 1 96.5 3 LYS B N 1
ATOM 2456 C CA . LYS B 1 3 ? 7.289 -37.031 -23.953 1 96.5 3 LYS B CA 1
ATOM 2457 C C . LYS B 1 3 ? 6.973 -37.469 -22.516 1 96.5 3 LYS B C 1
ATOM 2459 O O . LYS B 1 3 ? 6.867 -38.656 -22.234 1 96.5 3 LYS B O 1
ATOM 2464 N N . VAL B 1 4 ? 6.91 -36.5 -21.688 1 98.62 4 VAL B N 1
ATOM 2465 C CA . VAL B 1 4 ? 6.422 -36.75 -20.344 1 98.62 4 VAL B CA 1
ATOM 2466 C C . VAL B 1 4 ? 4.902 -36.906 -20.359 1 98.62 4 VAL B C 1
ATOM 2468 O O . VAL B 1 4 ? 4.195 -36.094 -20.953 1 98.62 4 VAL B O 1
ATOM 2471 N N . ARG B 1 5 ? 4.34 -37.969 -19.828 1 98.62 5 ARG B N 1
ATOM 2472 C CA . ARG B 1 5 ? 2.9 -38.188 -19.781 1 98.62 5 ARG B CA 1
ATOM 2473 C C . ARG B 1 5 ? 2.307 -37.719 -18.469 1 98.62 5 ARG B C 1
ATOM 2475 O O . ARG B 1 5 ? 2.697 -38.188 -17.391 1 98.62 5 ARG B O 1
ATOM 2482 N N . TYR B 1 6 ? 1.359 -36.812 -18.578 1 98.62 6 TYR B N 1
ATOM 2483 C CA . TYR B 1 6 ? 0.801 -36.156 -17.406 1 98.62 6 TYR B CA 1
ATOM 2484 C C . TYR B 1 6 ? -0.599 -36.688 -17.109 1 98.62 6 TYR B C 1
ATOM 2486 O O . TYR B 1 6 ? -1.392 -36.906 -18.016 1 98.62 6 TYR B O 1
ATOM 2494 N N . GLY B 1 7 ? -0.857 -36.844 -15.852 1 98.56 7 GLY B N 1
ATOM 2495 C CA . GLY B 1 7 ? -2.215 -36.906 -15.336 1 98.56 7 GLY B CA 1
ATOM 2496 C C . GLY B 1 7 ? -2.611 -35.625 -14.609 1 98.56 7 GLY B C 1
ATOM 2497 O O . GLY B 1 7 ? -1.803 -35.031 -13.898 1 98.56 7 GLY B O 1
ATOM 2498 N N . ILE B 1 8 ? -3.873 -35.188 -14.727 1 97.88 8 ILE B N 1
ATOM 2499 C CA . ILE B 1 8 ? -4.367 -34 -14.078 1 97.88 8 ILE B CA 1
ATOM 2500 C C . ILE B 1 8 ? -5.312 -34.344 -12.938 1 97.88 8 ILE B C 1
ATOM 2502 O O . ILE B 1 8 ? -6.164 -35.25 -13.094 1 97.88 8 ILE B O 1
ATOM 2506 N N . VAL B 1 9 ? -5.012 -33.625 -11.82 1 95.69 9 VAL B N 1
ATOM 2507 C CA . VAL B 1 9 ? -5.918 -33.781 -10.68 1 95.69 9 VAL B CA 1
ATOM 2508 C C . VAL B 1 9 ? -6.93 -32.625 -10.695 1 95.69 9 VAL B C 1
ATOM 2510 O O . VAL B 1 9 ? -6.582 -31.469 -10.414 1 95.69 9 VAL B O 1
ATOM 2513 N N . SER B 1 10 ? -8.297 -32.969 -10.922 1 87.88 10 SER B N 1
ATOM 2514 C CA . SER B 1 10 ? -9.406 -32.031 -10.898 1 87.88 10 SER B CA 1
ATOM 2515 C C . SER B 1 10 ? -9.703 -31.484 -12.297 1 87.88 10 SER B C 1
ATOM 2517 O O . SER B 1 10 ? -8.844 -31.516 -13.172 1 87.88 10 SER B O 1
ATOM 2519 N N . THR B 1 11 ? -10.883 -31.125 -12.539 1 85.19 11 THR B N 1
ATOM 2520 C CA . THR B 1 11 ? -11.359 -30.562 -13.789 1 85.19 11 THR B CA 1
ATOM 2521 C C . THR B 1 11 ? -11.586 -29.047 -13.648 1 85.19 11 THR B C 1
ATOM 2523 O O . THR B 1 11 ? -12.5 -28.5 -14.242 1 85.19 11 THR B O 1
ATOM 2526 N N . ALA B 1 12 ? -10.773 -28.5 -12.805 1 85.44 12 ALA B N 1
ATOM 2527 C CA . ALA B 1 12 ? -10.883 -27.062 -12.539 1 85.44 12 ALA B CA 1
ATOM 2528 C C . ALA B 1 12 ? -10.664 -26.25 -13.812 1 85.44 12 ALA B C 1
ATOM 2530 O O . ALA B 1 12 ? -10.242 -26.797 -14.836 1 85.44 12 ALA B O 1
ATOM 2531 N N . GLN B 1 13 ? -10.961 -24.984 -13.758 1 84.56 13 GLN B N 1
ATOM 2532 C CA . GLN B 1 13 ? -10.977 -24.078 -14.906 1 84.56 13 GLN B CA 1
ATOM 2533 C C . GLN B 1 13 ? -9.586 -23.938 -15.508 1 84.56 13 GLN B C 1
ATOM 2535 O O . GLN B 1 13 ? -9.445 -23.578 -16.672 1 84.56 13 GLN B O 1
ATOM 2540 N N . VAL B 1 14 ? -8.625 -24.125 -14.734 1 91.12 14 VAL B N 1
ATOM 2541 C CA . VAL B 1 14 ? -7.254 -23.938 -15.188 1 91.12 14 VAL B CA 1
ATOM 2542 C C . VAL B 1 14 ? -6.812 -25.141 -16.016 1 91.12 14 VAL B C 1
ATOM 2544 O O . VAL B 1 14 ? -5.914 -25.016 -16.859 1 91.12 14 VAL B O 1
ATOM 2547 N N . ALA B 1 15 ? -7.434 -26.297 -15.898 1 93.19 15 ALA B N 1
ATOM 2548 C CA . ALA B 1 15 ? -6.992 -27.562 -16.484 1 93.19 15 ALA B CA 1
ATOM 2549 C C . ALA B 1 15 ? -7 -27.5 -18 1 93.19 15 ALA B C 1
ATOM 2551 O O . ALA B 1 15 ? -6.008 -27.844 -18.656 1 93.19 15 ALA B O 1
ATOM 2552 N N . PRO B 1 16 ? -8.086 -26.969 -18.641 1 94.69 16 PRO B N 1
ATOM 2553 C CA . PRO B 1 16 ? -8.086 -26.859 -20.109 1 94.69 16 PRO B CA 1
ATOM 2554 C C . PRO B 1 16 ? -6.957 -25.984 -20.641 1 94.69 16 PRO B C 1
ATOM 2556 O O . PRO B 1 16 ? -6.383 -26.281 -21.688 1 94.69 16 PRO B O 1
ATOM 2559 N N . ARG B 1 17 ? -6.617 -25 -19.953 1 95.38 17 ARG B N 1
ATOM 2560 C CA . ARG B 1 17 ? -5.559 -24.078 -20.375 1 95.38 17 ARG B CA 1
ATOM 2561 C C . ARG B 1 17 ? -4.191 -24.75 -20.266 1 95.38 17 ARG B C 1
ATOM 2563 O O . ARG B 1 17 ? -3.332 -24.562 -21.141 1 95.38 17 ARG B O 1
ATOM 2570 N N . PHE B 1 18 ? -4.066 -25.516 -19.234 1 96.75 18 PHE B N 1
ATOM 2571 C CA . PHE B 1 18 ? -2.828 -26.266 -19.094 1 96.75 18 PHE B CA 1
ATOM 2572 C C . PHE B 1 18 ? -2.688 -27.297 -20.219 1 96.75 18 PHE B C 1
ATOM 2574 O O . PHE B 1 18 ? -1.605 -27.453 -20.781 1 96.75 18 PHE B O 1
ATOM 2581 N N . ILE B 1 19 ? -3.764 -28 -20.578 1 97.38 19 ILE B N 1
ATOM 2582 C CA . ILE B 1 19 ? -3.775 -29 -21.641 1 97.38 19 ILE B CA 1
ATOM 2583 C C . ILE B 1 19 ? -3.338 -28.344 -22.953 1 97.38 19 ILE B C 1
ATOM 2585 O O . ILE B 1 19 ? -2.471 -28.859 -23.656 1 97.38 19 ILE B O 1
ATOM 2589 N N . GLU B 1 20 ? -3.854 -27.188 -23.188 1 96.75 20 GLU B N 1
ATOM 2590 C CA . GLU B 1 20 ? -3.506 -26.469 -24.406 1 96.75 20 GLU B CA 1
ATOM 2591 C C . GLU B 1 20 ? -2.037 -26.062 -24.406 1 96.75 20 GLU B C 1
ATOM 2593 O O . GLU B 1 20 ? -1.348 -26.188 -25.422 1 96.75 20 GLU B O 1
ATOM 2598 N N . GLY B 1 21 ? -1.574 -25.562 -23.312 1 97.44 21 GLY B N 1
ATOM 2599 C CA . GLY B 1 21 ? -0.171 -25.203 -23.188 1 97.44 21 GLY B CA 1
ATOM 2600 C C . GLY B 1 21 ? 0.767 -26.391 -23.391 1 97.44 21 GLY B C 1
ATOM 2601 O O . GLY B 1 21 ? 1.803 -26.25 -24.047 1 97.44 21 GLY B O 1
ATOM 2602 N N . MET B 1 22 ? 0.359 -27.516 -22.875 1 97.69 22 MET B N 1
ATOM 2603 C CA . MET B 1 22 ? 1.163 -28.719 -23 1 97.69 22 MET B CA 1
ATOM 2604 C C . MET B 1 22 ? 1.237 -29.188 -24.453 1 97.69 22 MET B C 1
ATOM 2606 O O . MET B 1 22 ? 2.297 -29.594 -24.922 1 97.69 22 MET B O 1
ATOM 2610 N N . ARG B 1 23 ? 0.127 -29.078 -25.141 1 97.38 23 ARG B N 1
ATOM 2611 C CA . ARG B 1 23 ? 0.098 -29.438 -26.562 1 97.38 23 ARG B CA 1
ATOM 2612 C C . ARG B 1 23 ? 1.051 -28.547 -27.359 1 97.38 23 ARG B C 1
ATOM 2614 O O . ARG B 1 23 ? 1.792 -29.047 -28.219 1 97.38 23 ARG B O 1
ATOM 2621 N N . LEU B 1 24 ? 1.084 -27.328 -27.031 1 97.19 24 LEU B N 1
ATOM 2622 C CA . LEU B 1 24 ? 1.937 -26.375 -27.734 1 97.19 24 LEU B CA 1
ATOM 2623 C C . LEU B 1 24 ? 3.402 -26.594 -27.375 1 97.19 24 LEU B C 1
ATOM 2625 O O . LEU B 1 24 ? 4.285 -26.406 -28.203 1 97.19 24 LEU B O 1
ATOM 2629 N N . ALA B 1 25 ? 3.664 -26.953 -26.141 1 97.19 25 ALA B N 1
ATOM 2630 C CA . ALA B 1 25 ? 5.031 -27.188 -25.688 1 97.19 25 ALA B CA 1
ATOM 2631 C C . ALA B 1 25 ? 5.691 -28.312 -26.469 1 97.19 25 ALA B C 1
ATOM 2633 O O . ALA B 1 25 ? 6.875 -28.219 -26.812 1 97.19 25 ALA B O 1
ATOM 2634 N N . GLY B 1 26 ? 4.938 -29.406 -26.641 1 97.06 26 GLY B N 1
ATOM 2635 C CA . GLY B 1 26 ? 5.359 -30.453 -27.562 1 97.06 26 GLY B CA 1
ATOM 2636 C C . GLY B 1 26 ? 6.227 -31.516 -26.891 1 97.06 26 GLY B C 1
ATOM 2637 O O . GLY B 1 26 ? 6.445 -32.594 -27.469 1 97.06 26 GLY B O 1
ATOM 2638 N N . ASN B 1 27 ? 6.719 -31.266 -25.734 1 98.12 27 ASN B N 1
ATOM 2639 C CA . ASN B 1 27 ? 7.598 -32.25 -25.078 1 98.12 27 ASN B CA 1
ATOM 2640 C C . ASN B 1 27 ? 6.898 -32.938 -23.922 1 98.12 27 ASN B C 1
ATOM 2642 O O . ASN B 1 27 ? 7.559 -33.531 -23.062 1 98.12 27 ASN B O 1
ATOM 2646 N N . GLY B 1 28 ? 5.594 -32.812 -23.828 1 97.88 28 GLY B N 1
ATOM 2647 C CA . GLY B 1 28 ? 4.719 -33.5 -22.891 1 97.88 28 GLY B CA 1
ATOM 2648 C C . GLY B 1 28 ? 3.324 -33.75 -23.453 1 97.88 28 GLY B C 1
ATOM 2649 O O . GLY B 1 28 ? 2.98 -33.219 -24.516 1 97.88 28 GLY B O 1
ATOM 2650 N N . GLU B 1 29 ? 2.596 -34.562 -22.781 1 97.56 29 GLU B N 1
ATOM 2651 C CA . GLU B 1 29 ? 1.22 -34.844 -23.172 1 97.56 29 GLU B CA 1
ATOM 2652 C C . GLU B 1 29 ? 0.357 -35.188 -21.969 1 97.56 29 GLU B C 1
ATOM 2654 O O . GLU B 1 29 ? 0.784 -35.938 -21.094 1 97.56 29 GLU B O 1
ATOM 2659 N N . VAL B 1 30 ? -0.81 -34.594 -21.969 1 98.12 30 VAL B N 1
ATOM 2660 C CA . VAL B 1 30 ? -1.775 -34.969 -20.953 1 98.12 30 VAL B CA 1
ATOM 2661 C C . VAL B 1 30 ? -2.549 -36.219 -21.391 1 98.12 30 VAL B C 1
ATOM 2663 O O . VAL B 1 30 ? -3.191 -36.219 -22.438 1 98.12 30 VAL B O 1
ATOM 2666 N N . VAL B 1 31 ? -2.51 -37.219 -20.562 1 98.12 31 VAL B N 1
ATOM 2667 C CA . VAL B 1 31 ? -3.062 -38.5 -21.047 1 98.12 31 VAL B CA 1
ATOM 2668 C C . VAL B 1 31 ? -4.227 -38.906 -20.156 1 98.12 31 VAL B C 1
ATOM 2670 O O . VAL B 1 31 ? -4.984 -39.844 -20.5 1 98.12 31 VAL B O 1
ATOM 2673 N N . ALA B 1 32 ? -4.352 -38.219 -19.031 1 98.25 32 ALA B N 1
ATOM 2674 C CA . ALA B 1 32 ? -5.367 -38.688 -18.094 1 98.25 32 ALA B CA 1
ATOM 2675 C C . ALA B 1 32 ? -5.879 -37.531 -17.234 1 98.25 32 ALA B C 1
ATOM 2677 O O . ALA B 1 32 ? -5.191 -36.5 -17.047 1 98.25 32 ALA B O 1
ATOM 2678 N N . VAL B 1 33 ? -7.129 -37.688 -16.734 1 98.12 33 VAL B N 1
ATOM 2679 C CA . VAL B 1 33 ? -7.73 -36.812 -15.75 1 98.12 33 VAL B CA 1
ATOM 2680 C C . VAL B 1 33 ? -8.43 -37.625 -14.664 1 98.12 33 VAL B C 1
ATOM 2682 O O . VAL B 1 33 ? -8.953 -38.719 -14.93 1 98.12 33 VAL B O 1
ATOM 2685 N N . SER B 1 34 ? -8.312 -37.125 -13.477 1 97.25 34 SER B N 1
ATOM 2686 C CA . SER B 1 34 ? -9.078 -37.688 -12.383 1 97.25 34 SER B CA 1
ATOM 2687 C C . SER B 1 34 ? -10.047 -36.688 -11.773 1 97.25 34 SER B C 1
ATOM 2689 O O . SER B 1 34 ? -9.75 -35.5 -11.727 1 97.25 34 SER B O 1
ATOM 2691 N N . SER B 1 35 ? -11.172 -37.125 -11.438 1 93.94 35 SER B N 1
ATOM 2692 C CA . SER B 1 35 ? -12.172 -36.375 -10.688 1 93.94 35 SER B CA 1
ATOM 2693 C C . SER B 1 35 ? -12.875 -37.25 -9.664 1 93.94 35 SER B C 1
ATOM 2695 O O . SER B 1 35 ? -12.75 -38.469 -9.695 1 93.94 35 SER B O 1
ATOM 2697 N N . ARG B 1 36 ? -13.641 -36.625 -8.695 1 88.62 36 ARG B N 1
ATOM 2698 C CA . ARG B 1 36 ? -14.383 -37.375 -7.684 1 88.62 36 ARG B CA 1
ATOM 2699 C C . ARG B 1 36 ? -15.492 -38.219 -8.312 1 88.62 36 ARG B C 1
ATOM 2701 O O . ARG B 1 36 ? -15.891 -39.25 -7.77 1 88.62 36 ARG B O 1
ATOM 2708 N N . SER B 1 37 ? -15.867 -37.688 -9.484 1 91.94 37 SER B N 1
ATOM 2709 C CA . SER B 1 37 ? -16.891 -38.406 -10.258 1 91.94 37 SER B CA 1
ATOM 2710 C C . SER B 1 37 ? -16.328 -38.938 -11.57 1 91.94 37 SER B C 1
ATOM 2712 O O . SER B 1 37 ? -15.867 -38.156 -12.414 1 91.94 37 SER B O 1
ATOM 2714 N N . LEU B 1 38 ? -16.5 -40.219 -11.719 1 95.38 38 LEU B N 1
ATOM 2715 C CA . LEU B 1 38 ? -16.016 -40.812 -12.961 1 95.38 38 LEU B CA 1
ATOM 2716 C C . LEU B 1 38 ? -16.734 -40.219 -14.172 1 95.38 38 LEU B C 1
ATOM 2718 O O . LEU B 1 38 ? -16.125 -40.031 -15.227 1 95.38 38 LEU B O 1
ATOM 2722 N N . ASP B 1 39 ? -17.969 -39.969 -13.953 1 96.31 39 ASP B N 1
ATOM 2723 C CA . ASP B 1 39 ? -18.75 -39.375 -15.039 1 96.31 39 ASP B CA 1
ATOM 2724 C C . ASP B 1 39 ? -18.188 -38 -15.438 1 96.31 39 ASP B C 1
ATOM 2726 O O . ASP B 1 39 ? -18.078 -37.719 -16.625 1 96.31 39 ASP B O 1
ATOM 2730 N N . LYS B 1 40 ? -17.844 -37.25 -14.461 1 95.12 40 LYS B N 1
ATOM 2731 C CA . LYS B 1 40 ? -17.266 -35.938 -14.734 1 95.12 40 LYS B CA 1
ATOM 2732 C C . LYS B 1 40 ? -15.891 -36.062 -15.398 1 95.12 40 LYS B C 1
ATOM 2734 O O . LYS B 1 40 ? -15.57 -35.312 -16.328 1 95.12 40 LYS B O 1
ATOM 2739 N N . ALA B 1 41 ? -15.148 -37.031 -14.898 1 96.75 41 ALA B N 1
ATOM 2740 C CA . ALA B 1 41 ? -13.836 -37.281 -15.484 1 96.75 41 ALA B CA 1
ATOM 2741 C C . ALA B 1 41 ? -13.953 -37.688 -16.953 1 96.75 41 ALA B C 1
ATOM 2743 O O . ALA B 1 41 ? -13.219 -37.188 -17.812 1 96.75 41 ALA B O 1
ATOM 2744 N N . ASN B 1 42 ? -14.883 -38.594 -17.188 1 97.25 42 ASN B N 1
ATOM 2745 C CA . ASN B 1 42 ? -15.109 -39.062 -18.547 1 97.25 42 ASN B CA 1
ATOM 2746 C C . ASN B 1 42 ? -15.539 -37.938 -19.469 1 97.25 42 ASN B C 1
ATOM 2748 O O . ASN B 1 42 ? -15.047 -37.812 -20.594 1 97.25 42 ASN B O 1
ATOM 2752 N N . ALA B 1 43 ? -16.438 -37.156 -19.016 1 97.19 43 ALA B N 1
ATOM 2753 C CA . ALA B 1 43 ? -16.922 -36.031 -19.797 1 97.19 43 ALA B CA 1
ATOM 2754 C C . ALA B 1 43 ? -15.789 -35.062 -20.125 1 97.19 43 ALA B C 1
ATOM 2756 O O . ALA B 1 43 ? -15.68 -34.594 -21.266 1 97.19 43 ALA B O 1
ATOM 2757 N N . PHE B 1 44 ? -15.039 -34.781 -19.109 1 96.75 44 PHE B N 1
ATOM 2758 C CA . PHE B 1 44 ? -13.906 -33.906 -19.297 1 96.75 44 PHE B CA 1
ATOM 2759 C C . PHE B 1 44 ? -12.898 -34.469 -20.281 1 96.75 44 PHE B C 1
ATOM 2761 O O . PHE B 1 44 ? -12.406 -33.781 -21.172 1 96.75 44 PHE B O 1
ATOM 2768 N N . ALA B 1 45 ? -12.547 -35.75 -20.109 1 97.5 45 ALA B N 1
ATOM 2769 C CA . ALA B 1 45 ? -11.609 -36.438 -20.984 1 97.5 45 ALA B CA 1
ATOM 2770 C C . ALA B 1 45 ? -12.086 -36.406 -22.438 1 97.5 45 ALA B C 1
ATOM 2772 O O . ALA B 1 45 ? -11.297 -36.125 -23.344 1 97.5 45 ALA B O 1
ATOM 2773 N N . ALA B 1 46 ? -13.312 -36.656 -22.609 1 97.31 46 ALA B N 1
ATOM 2774 C CA . ALA B 1 46 ? -13.891 -36.625 -23.938 1 97.31 46 ALA B CA 1
ATOM 2775 C C . ALA B 1 46 ? -13.797 -35.219 -24.562 1 97.31 46 ALA B C 1
ATOM 2777 O O . ALA B 1 46 ? -13.406 -35.094 -25.719 1 97.31 46 ALA B O 1
ATOM 2778 N N . ALA B 1 47 ? -14.133 -34.219 -23.797 1 97.06 47 ALA B N 1
ATOM 2779 C CA . ALA B 1 47 ? -14.156 -32.844 -24.266 1 97.06 47 ALA B CA 1
ATOM 2780 C C . ALA B 1 47 ? -12.766 -32.375 -24.672 1 97.06 47 ALA B C 1
ATOM 2782 O O . ALA B 1 47 ? -12.625 -31.547 -25.562 1 97.06 47 ALA B O 1
ATOM 2783 N N . HIS B 1 48 ? -11.742 -32.938 -24.016 1 97.31 48 HIS B N 1
ATOM 2784 C CA . HIS B 1 48 ? -10.391 -32.438 -24.25 1 97.31 48 HIS B CA 1
ATOM 2785 C C . HIS B 1 48 ? -9.516 -33.5 -24.906 1 97.31 48 HIS B C 1
ATOM 2787 O O . HIS B 1 48 ? -8.297 -33.375 -24.953 1 97.31 48 HIS B O 1
ATOM 2793 N N . GLN B 1 49 ? -10.141 -34.656 -25.328 1 96.88 49 GLN B N 1
ATOM 2794 C CA . GLN B 1 49 ? -9.508 -35.719 -26.094 1 96.88 49 GLN B CA 1
ATOM 2795 C C . GLN B 1 49 ? -8.367 -36.344 -25.297 1 96.88 49 GLN B C 1
ATOM 2797 O O . GLN B 1 49 ? -7.262 -36.531 -25.828 1 96.88 49 GLN B O 1
ATOM 2802 N N . LEU B 1 50 ? -8.672 -36.594 -24.062 1 97.5 50 LEU B N 1
ATOM 2803 C CA . LEU B 1 50 ? -7.746 -37.375 -23.234 1 97.5 50 LEU B CA 1
ATOM 2804 C C . LEU B 1 50 ? -8.062 -38.844 -23.297 1 97.5 50 LEU B C 1
ATOM 2806 O O . LEU B 1 50 ? -9.227 -39.25 -23.281 1 97.5 50 LEU B O 1
ATOM 2810 N N . PRO B 1 51 ? -7.121 -39.719 -23.375 1 97.38 51 PRO B N 1
ATOM 2811 C CA . PRO B 1 51 ? -7.352 -41.156 -23.562 1 97.38 51 PRO B CA 1
ATOM 2812 C C . PRO B 1 51 ? -7.922 -41.812 -22.312 1 97.38 51 PRO B C 1
ATOM 2814 O O . PRO B 1 51 ? -8.586 -42.844 -22.422 1 97.38 51 PRO B O 1
ATOM 2817 N N . LYS B 1 52 ? -7.633 -41.219 -21.125 1 98.06 52 LYS B N 1
ATOM 2818 C CA . LYS B 1 52 ? -8 -41.938 -19.906 1 98.06 52 LYS B CA 1
ATOM 2819 C C . LYS B 1 52 ? -8.703 -41 -18.906 1 98.06 52 LYS B C 1
ATOM 2821 O O . LYS B 1 52 ? -8.398 -39.812 -18.844 1 98.06 52 LYS B O 1
ATOM 2826 N N . ALA B 1 53 ? -9.617 -41.594 -18.203 1 98 53 ALA B N 1
ATOM 2827 C CA . ALA B 1 53 ? -10.344 -40.938 -17.125 1 98 53 ALA B CA 1
ATOM 2828 C C . ALA B 1 53 ? -10.461 -41.844 -15.898 1 98 53 ALA B C 1
ATOM 2830 O O . ALA B 1 53 ? -10.68 -43.031 -16.031 1 98 53 ALA B O 1
ATOM 2831 N N . TYR B 1 54 ? -10.273 -41.25 -14.781 1 98.06 54 TYR B N 1
ATOM 2832 C CA . TYR B 1 54 ? -10.32 -42 -13.539 1 98.06 54 TYR B CA 1
ATOM 2833 C C . TYR B 1 54 ? -11.289 -41.375 -12.547 1 98.06 54 TYR B C 1
ATOM 2835 O O . TYR B 1 54 ? -11.383 -40.125 -12.461 1 98.06 54 TYR B O 1
ATOM 2843 N N . GLY B 1 55 ? -11.891 -42.156 -11.742 1 96.31 55 GLY B N 1
ATOM 2844 C CA . GLY B 1 55 ? -12.844 -41.688 -10.75 1 96.31 55 GLY B CA 1
ATOM 2845 C C . GLY B 1 55 ? -12.195 -41.281 -9.453 1 96.31 55 GLY B C 1
ATOM 2846 O O . GLY B 1 55 ? -12.875 -40.844 -8.516 1 96.31 55 GLY B O 1
ATOM 2847 N N . SER B 1 56 ? -10.906 -41.438 -9.43 1 96.12 56 SER B N 1
ATOM 2848 C CA . SER B 1 56 ? -10.148 -41.031 -8.258 1 96.12 56 SER B CA 1
ATOM 2849 C C . SER B 1 56 ? -8.672 -40.812 -8.594 1 96.12 56 SER B C 1
ATOM 2851 O O . SER B 1 56 ? -8.172 -41.406 -9.555 1 96.12 56 SER B O 1
ATOM 2853 N N . LEU B 1 57 ? -8.062 -39.969 -7.73 1 97.06 57 LEU B N 1
ATOM 2854 C CA . LEU B 1 57 ? -6.621 -39.781 -7.852 1 97.06 57 LEU B CA 1
ATOM 2855 C C . LEU B 1 57 ? -5.898 -41.094 -7.609 1 97.06 57 LEU B C 1
ATOM 2857 O O . LEU B 1 57 ? -4.965 -41.438 -8.336 1 97.06 57 LEU B O 1
ATOM 2861 N N . ASP B 1 58 ? -6.301 -41.844 -6.66 1 97.38 58 ASP B N 1
ATOM 2862 C CA . ASP B 1 58 ? -5.664 -43.125 -6.32 1 97.38 58 ASP B CA 1
ATOM 2863 C C . ASP B 1 58 ? -5.648 -44.062 -7.52 1 97.38 58 ASP B C 1
ATOM 2865 O O . ASP B 1 58 ? -4.629 -44.688 -7.805 1 97.38 58 ASP B O 1
ATOM 2869 N N . ASP B 1 59 ? -6.781 -44.125 -8.203 1 97.38 59 ASP B N 1
ATOM 2870 C CA . ASP B 1 59 ? -6.859 -44.969 -9.375 1 97.38 59 ASP B CA 1
ATOM 2871 C C . ASP B 1 59 ? -5.902 -44.5 -10.469 1 97.38 59 ASP B C 1
ATOM 2873 O O . ASP B 1 59 ? -5.273 -45.312 -11.148 1 97.38 59 ASP B O 1
ATOM 2877 N N . MET B 1 60 ? -5.832 -43.219 -10.633 1 98.19 60 MET B N 1
ATOM 2878 C CA . MET B 1 60 ? -4.949 -42.656 -11.648 1 98.19 60 MET B CA 1
ATOM 2879 C C . MET B 1 60 ? -3.488 -42.938 -11.312 1 98.19 60 MET B C 1
ATOM 2881 O O . MET B 1 60 ? -2.684 -43.219 -12.211 1 98.19 60 MET B O 1
ATOM 2885 N N . LEU B 1 61 ? -3.137 -42.969 -10.047 1 98.31 61 LEU B N 1
ATOM 2886 C CA . LEU B 1 61 ? -1.756 -43.125 -9.602 1 98.31 61 LEU B CA 1
ATOM 2887 C C . LEU B 1 61 ? -1.271 -44.562 -9.82 1 98.31 61 LEU B C 1
ATOM 2889 O O . LEU B 1 61 ? -0.066 -44.812 -9.82 1 98.31 61 LEU B O 1
ATOM 2893 N N . LEU B 1 62 ? -2.188 -45.5 -10 1 97.62 62 LEU B N 1
ATOM 2894 C CA . LEU B 1 62 ? -1.845 -46.875 -10.258 1 97.62 62 LEU B CA 1
ATOM 2895 C C . LEU B 1 62 ? -1.388 -47.094 -11.703 1 97.62 62 LEU B C 1
ATOM 2897 O O . LEU B 1 62 ? -0.809 -48.125 -12.039 1 97.62 62 LEU B O 1
ATOM 2901 N N . ASP B 1 63 ? -1.685 -46.156 -12.523 1 97.94 63 ASP B N 1
ATOM 2902 C CA . ASP B 1 63 ? -1.317 -46.25 -13.93 1 97.94 63 ASP B CA 1
ATOM 2903 C C . ASP B 1 63 ? 0.172 -45.969 -14.125 1 97.94 63 ASP B C 1
ATOM 2905 O O . ASP B 1 63 ? 0.612 -44.812 -14.07 1 97.94 63 ASP B O 1
ATOM 2909 N N . ALA B 1 64 ? 0.906 -46.938 -14.523 1 97.06 64 ALA B N 1
ATOM 2910 C CA . ALA B 1 64 ? 2.361 -46.844 -14.625 1 97.06 64 ALA B CA 1
ATOM 2911 C C . ALA B 1 64 ? 2.777 -46.031 -15.852 1 97.06 64 ALA B C 1
ATOM 2913 O O . ALA B 1 64 ? 3.932 -45.625 -15.961 1 97.06 64 ALA B O 1
ATOM 2914 N N . SER B 1 65 ? 1.84 -45.812 -16.703 1 96.62 65 SER B N 1
ATOM 2915 C CA . SER B 1 65 ? 2.182 -45.094 -17.922 1 96.62 65 SER B CA 1
ATOM 2916 C C . SER B 1 65 ? 2.229 -43.594 -17.672 1 96.62 65 SER B C 1
ATOM 2918 O O . SER B 1 65 ? 2.736 -42.844 -18.5 1 96.62 65 SER B O 1
ATOM 2920 N N . ILE B 1 66 ? 1.718 -43.125 -16.578 1 98.31 66 ILE B N 1
ATOM 2921 C CA . ILE B 1 66 ? 1.72 -41.719 -16.219 1 98.31 66 ILE B CA 1
ATOM 2922 C C . ILE B 1 66 ? 3.018 -41.375 -15.5 1 98.31 66 ILE B C 1
ATOM 2924 O O . ILE B 1 66 ? 3.373 -42 -14.508 1 98.31 66 ILE B O 1
ATOM 2928 N N . ASP B 1 67 ? 3.732 -40.344 -15.961 1 98.56 67 ASP B N 1
ATOM 2929 C CA . ASP B 1 67 ? 5.031 -39.969 -15.414 1 98.56 67 ASP B CA 1
ATOM 2930 C C . ASP B 1 67 ? 4.879 -38.875 -14.352 1 98.56 67 ASP B C 1
ATOM 2932 O O . ASP B 1 67 ? 5.641 -38.844 -13.391 1 98.56 67 ASP B O 1
ATOM 2936 N N . ALA B 1 68 ? 3.967 -37.969 -14.555 1 98.81 68 ALA B N 1
ATOM 2937 C CA . ALA B 1 68 ? 3.855 -36.781 -13.734 1 98.81 68 ALA B CA 1
ATOM 2938 C C . ALA B 1 68 ? 2.396 -36.438 -13.461 1 98.81 68 ALA B C 1
ATOM 2940 O O . ALA B 1 68 ? 1.514 -36.75 -14.258 1 98.81 68 ALA B O 1
ATOM 2941 N N . ILE B 1 69 ? 2.174 -35.781 -12.367 1 98.81 69 ILE B N 1
ATOM 2942 C CA . ILE B 1 69 ? 0.837 -35.344 -11.969 1 98.81 69 ILE B CA 1
ATOM 2943 C C . ILE B 1 69 ? 0.795 -33.844 -11.875 1 98.81 69 ILE B C 1
ATOM 2945 O O . ILE B 1 69 ? 1.656 -33.219 -11.234 1 98.81 69 ILE B O 1
ATOM 2949 N N . TYR B 1 70 ? -0.121 -33.219 -12.531 1 98.56 70 TYR B N 1
ATOM 2950 C CA . TYR B 1 70 ? -0.467 -31.812 -12.375 1 98.56 70 TYR B CA 1
ATOM 2951 C C . TYR B 1 70 ? -1.608 -31.625 -11.383 1 98.56 70 TYR B C 1
ATOM 2953 O O . TYR B 1 70 ? -2.725 -32.094 -11.625 1 98.56 70 TYR B O 1
ATOM 2961 N N . VAL B 1 71 ? -1.307 -30.953 -10.297 1 98.19 71 VAL B N 1
ATOM 2962 C CA . VAL B 1 71 ? -2.277 -30.766 -9.227 1 98.19 71 VAL B CA 1
ATOM 2963 C C . VAL B 1 71 ? -2.912 -29.375 -9.336 1 98.19 71 VAL B C 1
ATOM 2965 O O . VAL B 1 71 ? -2.273 -28.375 -9.023 1 98.19 71 VAL B O 1
ATOM 2968 N N . ALA B 1 72 ? -4.18 -29.359 -9.688 1 94.94 72 ALA B N 1
ATOM 2969 C CA . ALA B 1 72 ? -4.914 -28.109 -9.875 1 94.94 72 ALA B CA 1
ATOM 2970 C C . ALA B 1 72 ? -6.219 -28.109 -9.078 1 94.94 72 ALA B C 1
ATOM 2972 O O . ALA B 1 72 ? -7.23 -27.578 -9.531 1 94.94 72 ALA B O 1
ATOM 2973 N N . SER B 1 73 ? -6.266 -28.766 -7.98 1 93.06 73 SER B N 1
ATOM 2974 C CA . SER B 1 73 ? -7.426 -28.859 -7.102 1 93.06 73 SER B CA 1
ATOM 2975 C C . SER B 1 73 ? -7.578 -27.594 -6.25 1 93.06 73 SER B C 1
ATOM 2977 O O . SER B 1 73 ? -6.906 -26.594 -6.492 1 93.06 73 SER B O 1
ATOM 2979 N N . ILE B 1 74 ? -8.57 -27.625 -5.332 1 93.75 74 ILE B N 1
ATOM 2980 C CA . ILE B 1 74 ? -8.711 -26.516 -4.402 1 93.75 74 ILE B CA 1
ATOM 2981 C C . ILE B 1 74 ? -7.477 -26.438 -3.504 1 93.75 74 ILE B C 1
ATOM 2983 O O . ILE B 1 74 ? -6.766 -27.422 -3.32 1 93.75 74 ILE B O 1
ATOM 2987 N N . ASN B 1 75 ? -7.246 -25.328 -2.908 1 97.06 75 ASN B N 1
ATOM 2988 C CA . ASN B 1 75 ? -5.98 -25.031 -2.252 1 97.06 75 ASN B CA 1
ATOM 2989 C C . ASN B 1 75 ? -5.676 -26.016 -1.128 1 97.06 75 ASN B C 1
ATOM 2991 O O . ASN B 1 75 ? -4.555 -26.5 -1.021 1 97.06 75 ASN B O 1
ATOM 2995 N N . GLN B 1 76 ? -6.648 -26.312 -0.407 1 96.69 76 GLN B N 1
ATOM 2996 C CA . GLN B 1 76 ? -6.43 -27.188 0.739 1 96.69 76 GLN B CA 1
ATOM 2997 C C . GLN B 1 76 ? -6.008 -28.594 0.292 1 96.69 76 GLN B C 1
ATOM 2999 O O . GLN B 1 76 ? -5.395 -29.328 1.059 1 96.69 76 GLN B O 1
ATOM 3004 N N . ASP B 1 77 ? -6.277 -28.969 -0.938 1 96.94 77 ASP B N 1
ATOM 3005 C CA . ASP B 1 77 ? -6.039 -30.328 -1.417 1 96.94 77 ASP B CA 1
ATOM 3006 C C . ASP B 1 77 ? -4.68 -30.422 -2.105 1 96.94 77 ASP B C 1
ATOM 3008 O O . ASP B 1 77 ? -4.246 -31.516 -2.471 1 96.94 77 ASP B O 1
ATOM 3012 N N . HIS B 1 78 ? -4.008 -29.328 -2.268 1 98.5 78 HIS B N 1
ATOM 3013 C CA . HIS B 1 78 ? -2.719 -29.359 -2.947 1 98.5 78 HIS B CA 1
ATOM 3014 C C . HIS B 1 78 ? -1.749 -30.312 -2.244 1 98.5 78 HIS B C 1
ATOM 3016 O O . HIS B 1 78 ? -1.203 -31.219 -2.867 1 98.5 78 HIS B O 1
ATOM 3022 N N . PHE B 1 79 ? -1.65 -30.141 -0.958 1 98.69 79 PHE B N 1
ATOM 3023 C CA . PHE B 1 79 ? -0.656 -30.891 -0.196 1 98.69 79 PHE B CA 1
ATOM 3024 C C . PHE B 1 79 ? -0.965 -32.375 -0.22 1 98.69 79 PHE B C 1
ATOM 3026 O O . PHE B 1 79 ? -0.14 -33.188 -0.658 1 98.69 79 PHE B O 1
ATOM 3033 N N . PRO B 1 80 ? -2.104 -32.812 0.208 1 98.5 80 PRO B N 1
ATOM 3034 C CA . PRO B 1 80 ? -2.336 -34.25 0.228 1 98.5 80 PRO B CA 1
ATOM 3035 C C . PRO B 1 80 ? -2.275 -34.875 -1.164 1 98.5 80 PRO B C 1
ATOM 3037 O O . PRO B 1 80 ? -1.8 -36 -1.318 1 98.5 80 PRO B O 1
ATOM 3040 N N . ALA B 1 81 ? -2.766 -34.219 -2.193 1 98.56 81 ALA B N 1
ATOM 3041 C CA . ALA B 1 81 ? -2.709 -34.781 -3.551 1 98.56 81 ALA B CA 1
ATOM 3042 C C . ALA B 1 81 ? -1.266 -34.938 -4.02 1 98.56 81 ALA B C 1
ATOM 3044 O O . ALA B 1 81 ? -0.893 -35.969 -4.57 1 98.56 81 ALA B O 1
ATOM 3045 N N . ALA B 1 82 ? -0.493 -33.875 -3.807 1 98.88 82 ALA B N 1
ATOM 3046 C CA . ALA B 1 82 ? 0.913 -33.906 -4.199 1 98.88 82 ALA B CA 1
ATOM 3047 C C . ALA B 1 82 ? 1.665 -35 -3.445 1 98.88 82 ALA B C 1
ATOM 3049 O O . ALA B 1 82 ? 2.479 -35.719 -4.027 1 98.88 82 ALA B O 1
ATOM 3050 N N . LYS B 1 83 ? 1.4 -35.094 -2.18 1 98.81 83 LYS B N 1
ATOM 3051 C CA . LYS B 1 83 ? 2.053 -36.094 -1.354 1 98.81 83 LYS B CA 1
ATOM 3052 C C . LYS B 1 83 ? 1.747 -37.5 -1.865 1 98.81 83 LYS B C 1
ATOM 3054 O O . LYS B 1 83 ? 2.656 -38.312 -2.043 1 98.81 83 LYS B O 1
ATOM 3059 N N . LYS B 1 84 ? 0.502 -37.812 -2.131 1 98.62 84 LYS B N 1
ATOM 3060 C CA . LYS B 1 84 ? 0.097 -39.094 -2.662 1 98.62 84 LYS B CA 1
ATOM 3061 C C . LYS B 1 84 ? 0.811 -39.406 -3.977 1 98.62 84 LYS B C 1
ATOM 3063 O O . LYS B 1 84 ? 1.267 -40.531 -4.195 1 98.62 84 LYS B O 1
ATOM 3068 N N . ALA B 1 85 ? 0.859 -38.406 -4.812 1 98.81 85 ALA B N 1
ATOM 3069 C CA . ALA B 1 85 ? 1.491 -38.594 -6.121 1 98.81 85 ALA B CA 1
ATOM 3070 C C . ALA B 1 85 ? 2.975 -38.906 -5.973 1 98.81 85 ALA B C 1
ATOM 3072 O O . ALA B 1 85 ? 3.486 -39.812 -6.637 1 98.81 85 ALA B O 1
ATOM 3073 N N . LEU B 1 86 ? 3.648 -38.188 -5.121 1 98.81 86 LEU B N 1
ATOM 3074 C CA . LEU B 1 86 ? 5.066 -38.438 -4.883 1 98.81 86 LEU B CA 1
ATOM 3075 C C . LEU B 1 86 ? 5.293 -39.844 -4.324 1 98.81 86 LEU B C 1
ATOM 3077 O O . LEU B 1 86 ? 6.199 -40.562 -4.77 1 98.81 86 LEU B O 1
ATOM 3081 N N . LEU B 1 87 ? 4.488 -40.219 -3.41 1 98.62 87 LEU B N 1
ATOM 3082 C CA . LEU B 1 87 ? 4.609 -41.531 -2.795 1 98.62 87 LEU B CA 1
ATOM 3083 C C . LEU B 1 87 ? 4.355 -42.625 -3.818 1 98.62 87 LEU B C 1
ATOM 3085 O O . LEU B 1 87 ? 4.855 -43.75 -3.668 1 98.62 87 LEU B O 1
ATOM 3089 N N . ALA B 1 88 ? 3.611 -42.344 -4.867 1 98.56 88 ALA B N 1
ATOM 3090 C CA . ALA B 1 88 ? 3.312 -43.281 -5.938 1 98.56 88 ALA B CA 1
ATOM 3091 C C . ALA B 1 88 ? 4.398 -43.25 -7.008 1 98.56 88 ALA B C 1
ATOM 3093 O O . ALA B 1 88 ? 4.273 -43.906 -8.039 1 98.56 88 ALA B O 1
ATOM 3094 N N . GLY B 1 89 ? 5.406 -42.438 -6.82 1 98.5 89 GLY B N 1
ATOM 3095 C CA . GLY B 1 89 ? 6.551 -42.406 -7.719 1 98.5 89 GLY B CA 1
ATOM 3096 C C . GLY B 1 89 ? 6.359 -41.5 -8.914 1 98.5 89 GLY B C 1
ATOM 3097 O O . GLY B 1 89 ? 6.969 -41.719 -9.961 1 98.5 89 GLY B O 1
ATOM 3098 N N . LYS B 1 90 ? 5.484 -40.562 -8.789 1 98.81 90 LYS B N 1
ATOM 3099 C CA . LYS B 1 90 ? 5.211 -39.625 -9.891 1 98.81 90 LYS B CA 1
ATOM 3100 C C . LYS B 1 90 ? 5.883 -38.281 -9.656 1 98.81 90 LYS B C 1
ATOM 3102 O O . LYS B 1 90 ? 5.93 -37.781 -8.523 1 98.81 90 LYS B O 1
ATOM 3107 N N . HIS B 1 91 ? 6.465 -37.625 -10.734 1 98.88 91 HIS B N 1
ATOM 3108 C CA . HIS B 1 91 ? 6.801 -36.219 -10.664 1 98.88 91 HIS B CA 1
ATOM 3109 C C . HIS B 1 91 ? 5.559 -35.375 -10.445 1 98.88 91 HIS B C 1
ATOM 3111 O O . HIS B 1 91 ? 4.441 -35.781 -10.742 1 98.88 91 HIS B O 1
ATOM 3117 N N . VAL B 1 92 ? 5.766 -34.125 -9.891 1 98.94 92 VAL B N 1
ATOM 3118 C CA . VAL B 1 92 ? 4.562 -33.375 -9.562 1 98.94 92 VAL B CA 1
ATOM 3119 C C . VAL B 1 92 ? 4.762 -31.906 -9.906 1 98.94 92 VAL B C 1
ATOM 3121 O O . VAL B 1 92 ? 5.82 -31.344 -9.648 1 98.94 92 VAL B O 1
ATOM 3124 N N . LEU B 1 93 ? 3.816 -31.297 -10.523 1 98.88 93 LEU B N 1
ATOM 3125 C CA . LEU B 1 93 ? 3.602 -29.859 -10.695 1 98.88 93 LEU B CA 1
ATOM 3126 C C . LEU B 1 93 ? 2.355 -29.406 -9.938 1 98.88 93 LEU B C 1
ATOM 3128 O O . LEU B 1 93 ? 1.248 -29.859 -10.234 1 98.88 93 LEU B O 1
ATOM 3132 N N . VAL B 1 94 ? 2.529 -28.531 -8.969 1 98.62 94 VAL B N 1
ATOM 3133 C CA . VAL B 1 94 ? 1.421 -28.109 -8.117 1 98.62 94 VAL B CA 1
ATOM 3134 C C . VAL B 1 94 ? 1.065 -26.656 -8.398 1 98.62 94 VAL B C 1
ATOM 3136 O O . VAL B 1 94 ? 1.938 -25.781 -8.391 1 98.62 94 VAL B O 1
ATOM 3139 N N . GLU B 1 95 ? -0.146 -26.359 -8.586 1 97.94 95 GLU B N 1
ATOM 3140 C CA . GLU B 1 95 ? -0.622 -24.984 -8.805 1 97.94 95 GLU B CA 1
ATOM 3141 C C . GLU B 1 95 ? -0.348 -24.109 -7.586 1 97.94 95 GLU B C 1
ATOM 3143 O O . GLU B 1 95 ? -0.274 -24.609 -6.461 1 97.94 95 GLU B O 1
ATOM 3148 N N . LYS B 1 96 ? -0.28 -22.828 -7.828 1 97.25 96 LYS B N 1
ATOM 3149 C CA . LYS B 1 96 ? -0.154 -21.844 -6.75 1 97.25 96 LYS B CA 1
ATOM 3150 C C . LYS B 1 96 ? -1.507 -21.562 -6.102 1 97.25 96 LYS B C 1
ATOM 3152 O O . LYS B 1 96 ? -2.545 -21.641 -6.762 1 97.25 96 LYS B O 1
ATOM 3157 N N . PRO B 1 97 ? -1.562 -21.281 -4.895 1 97.69 97 PRO B N 1
ATOM 3158 C CA . PRO B 1 97 ? -0.423 -21.422 -3.982 1 97.69 97 PRO B CA 1
ATOM 3159 C C . PRO B 1 97 ? -0.007 -22.875 -3.77 1 97.69 97 PRO B C 1
ATOM 3161 O O . PRO B 1 97 ? -0.853 -23.766 -3.787 1 97.69 97 PRO B O 1
ATOM 3164 N N . PHE B 1 98 ? 1.229 -23.047 -3.537 1 98.5 98 PHE B N 1
ATOM 3165 C CA . PHE B 1 98 ? 1.831 -24.359 -3.49 1 98.5 98 PHE B CA 1
ATOM 3166 C C . PHE B 1 98 ? 1.207 -25.203 -2.381 1 98.5 98 PHE B C 1
ATOM 3168 O O . PHE B 1 98 ? 0.706 -26.297 -2.633 1 98.5 98 PHE B O 1
ATOM 3175 N N . THR B 1 99 ? 1.246 -24.766 -1.185 1 98.62 99 THR B N 1
ATOM 3176 C CA . THR B 1 99 ? 0.59 -25.312 -0.004 1 98.62 99 THR B CA 1
ATOM 3177 C C . THR B 1 99 ? 0.071 -24.188 0.897 1 98.62 99 THR B C 1
ATOM 3179 O O . THR B 1 99 ? 0.309 -23.016 0.632 1 98.62 99 THR B O 1
ATOM 3182 N N . LEU B 1 100 ? -0.66 -24.562 1.92 1 97.88 100 LEU B N 1
ATOM 3183 C CA . LEU B 1 100 ? -1.21 -23.562 2.822 1 97.88 100 LEU B CA 1
ATOM 3184 C C . LEU B 1 100 ? -0.223 -23.234 3.938 1 97.88 100 LEU B C 1
ATOM 3186 O O . LEU B 1 100 ? -0.316 -22.172 4.562 1 97.88 100 LEU B O 1
ATOM 3190 N N . THR B 1 101 ? 0.729 -24.172 4.188 1 98 101 THR B N 1
ATOM 3191 C CA . THR B 1 101 ? 1.729 -23.906 5.215 1 98 101 THR B CA 1
ATOM 3192 C C . THR B 1 101 ? 3.131 -24.219 4.699 1 98 101 THR B C 1
ATOM 3194 O O . THR B 1 101 ? 3.299 -25.047 3.797 1 98 101 THR B O 1
ATOM 3197 N N . ALA B 1 102 ? 4.066 -23.547 5.32 1 98.12 102 ALA B N 1
ATOM 3198 C CA . ALA B 1 102 ? 5.465 -23.766 4.969 1 98.12 102 ALA B CA 1
ATOM 3199 C C . ALA B 1 102 ? 5.902 -25.203 5.309 1 98.12 102 ALA B C 1
ATOM 3201 O O . ALA B 1 102 ? 6.688 -25.797 4.578 1 98.12 102 ALA B O 1
ATOM 3202 N N . ALA B 1 103 ? 5.445 -25.719 6.375 1 98.69 103 ALA B N 1
ATOM 3203 C CA . ALA B 1 103 ? 5.789 -27.078 6.793 1 98.69 103 ALA B CA 1
ATOM 3204 C C . ALA B 1 103 ? 5.352 -28.094 5.742 1 98.69 103 ALA B C 1
ATOM 3206 O O . ALA B 1 103 ? 6.094 -29.031 5.43 1 98.69 103 ALA B O 1
ATOM 3207 N N . GLN B 1 104 ? 4.164 -27.938 5.219 1 98.88 104 GLN B N 1
ATOM 3208 C CA . GLN B 1 104 ? 3.668 -28.812 4.152 1 98.88 104 GLN B CA 1
ATOM 3209 C C . GLN B 1 104 ? 4.57 -28.75 2.926 1 98.88 104 GLN B C 1
ATOM 3211 O O . GLN B 1 104 ? 4.906 -29.781 2.338 1 98.88 104 GLN B O 1
ATOM 3216 N N . ALA B 1 105 ? 4.902 -27.531 2.561 1 98.88 105 ALA B N 1
ATOM 3217 C CA . ALA B 1 105 ? 5.766 -27.344 1.398 1 98.88 105 ALA B CA 1
ATOM 3218 C C . ALA B 1 105 ? 7.113 -28.031 1.599 1 98.88 105 ALA B C 1
ATOM 3220 O O . ALA B 1 105 ? 7.598 -28.75 0.711 1 98.88 105 ALA B O 1
ATOM 3221 N N . GLU B 1 106 ? 7.695 -27.797 2.748 1 98.81 106 GLU B N 1
ATOM 3222 C CA . GLU B 1 106 ? 8.977 -28.422 3.078 1 98.81 106 GLU B CA 1
ATOM 3223 C C . GLU B 1 106 ? 8.891 -29.938 3.014 1 98.81 106 GLU B C 1
ATOM 3225 O O . GLU B 1 106 ? 9.797 -30.594 2.498 1 98.81 106 GLU B O 1
ATOM 3230 N N . GLU B 1 107 ? 7.883 -30.453 3.549 1 98.88 107 GLU B N 1
ATOM 3231 C CA . GLU B 1 107 ? 7.688 -31.891 3.531 1 98.88 107 GLU B CA 1
ATOM 3232 C C . GLU B 1 107 ? 7.625 -32.438 2.102 1 98.88 107 GLU B C 1
ATOM 3234 O O . GLU B 1 107 ? 8.219 -33.469 1.791 1 98.88 107 GLU B O 1
ATOM 3239 N N . LEU B 1 108 ? 6.883 -31.766 1.264 1 98.94 108 LEU B N 1
ATOM 3240 C CA . LEU B 1 108 ? 6.766 -32.219 -0.12 1 98.94 108 LEU B CA 1
ATOM 3241 C C . LEU B 1 108 ? 8.125 -32.188 -0.813 1 98.94 108 LEU B C 1
ATOM 3243 O O . LEU B 1 108 ? 8.469 -33.125 -1.54 1 98.94 108 LEU B O 1
ATOM 3247 N N . PHE B 1 109 ? 8.883 -31.109 -0.638 1 98.81 109 PHE B N 1
ATOM 3248 C CA . PHE B 1 109 ? 10.203 -31.031 -1.259 1 98.81 109 PHE B CA 1
ATOM 3249 C C . PHE B 1 109 ? 11.109 -32.125 -0.73 1 98.81 109 PHE B C 1
ATOM 3251 O O . PHE B 1 109 ? 11.883 -32.719 -1.488 1 98.81 109 PHE B O 1
ATOM 3258 N N . ALA B 1 110 ? 11.047 -32.375 0.554 1 98.75 110 ALA B N 1
ATOM 3259 C CA . ALA B 1 110 ? 11.836 -33.469 1.15 1 98.75 110 ALA B CA 1
ATOM 3260 C C . ALA B 1 110 ? 11.461 -34.812 0.562 1 98.75 110 ALA B C 1
ATOM 3262 O O . ALA B 1 110 ? 12.336 -35.625 0.228 1 98.75 110 ALA B O 1
ATOM 3263 N N . LEU B 1 111 ? 10.188 -35.062 0.465 1 98.75 111 LEU B N 1
ATOM 3264 C CA . LEU B 1 111 ? 9.68 -36.312 -0.083 1 98.75 111 LEU B CA 1
ATOM 3265 C C . LEU B 1 111 ? 10.133 -36.5 -1.527 1 98.75 111 LEU B C 1
ATOM 3267 O O . LEU B 1 111 ? 10.547 -37.594 -1.918 1 98.75 111 LEU B O 1
ATOM 3271 N N . ALA B 1 112 ? 10.008 -35.469 -2.328 1 98.81 112 ALA B N 1
ATOM 3272 C CA . ALA B 1 112 ? 10.438 -35.531 -3.721 1 98.81 112 ALA B CA 1
ATOM 3273 C C . ALA B 1 112 ? 11.922 -35.875 -3.824 1 98.81 112 ALA B C 1
ATOM 3275 O O . ALA B 1 112 ? 12.312 -36.719 -4.633 1 98.81 112 ALA B O 1
ATOM 3276 N N . GLN B 1 113 ? 12.688 -35.188 -3.018 1 98.44 113 GLN B N 1
ATOM 3277 C CA . GLN B 1 113 ? 14.125 -35.469 -2.99 1 98.44 113 GLN B CA 1
ATOM 3278 C C . GLN B 1 113 ? 14.406 -36.906 -2.605 1 98.44 113 GLN B C 1
ATOM 3280 O O . GLN B 1 113 ? 15.219 -37.594 -3.246 1 98.44 113 GLN B O 1
ATOM 3285 N N . GLU B 1 114 ? 13.797 -37.375 -1.613 1 98.19 114 GLU B N 1
ATOM 3286 C CA . GLU B 1 114 ? 13.977 -38.719 -1.11 1 98.19 114 GLU B CA 1
ATOM 3287 C C . GLU B 1 114 ? 13.656 -39.75 -2.186 1 98.19 114 GLU B C 1
ATOM 3289 O O . GLU B 1 114 ? 14.32 -40.812 -2.271 1 98.19 114 GLU B O 1
ATOM 3294 N N . HIS B 1 115 ? 12.703 -39.531 -3.025 1 98.31 115 HIS B N 1
ATOM 3295 C CA . HIS B 1 115 ? 12.227 -40.5 -4.008 1 98.31 115 HIS B CA 1
ATOM 3296 C C . HIS B 1 115 ? 12.836 -40.219 -5.383 1 98.31 115 HIS B C 1
ATOM 3298 O O . HIS B 1 115 ? 12.5 -40.906 -6.355 1 98.31 115 HIS B O 1
ATOM 3304 N N . GLY B 1 116 ? 13.711 -39.219 -5.453 1 98.56 116 GLY B N 1
ATOM 3305 C CA . GLY B 1 116 ? 14.344 -38.875 -6.719 1 98.56 116 GLY B CA 1
ATOM 3306 C C . GLY B 1 116 ? 13.359 -38.375 -7.762 1 98.56 116 GLY B C 1
ATOM 3307 O O . GLY B 1 116 ? 13.461 -38.719 -8.938 1 98.56 116 GLY B O 1
ATOM 3308 N N . LEU B 1 117 ? 12.359 -37.594 -7.34 1 98.81 117 LEU B N 1
ATOM 3309 C CA . LEU B 1 117 ? 11.305 -37.125 -8.227 1 98.81 117 LEU B CA 1
ATOM 3310 C C . LEU B 1 117 ? 11.344 -35.594 -8.359 1 98.81 117 LEU B C 1
ATOM 3312 O O . LEU B 1 117 ? 11.711 -34.906 -7.422 1 98.81 117 LEU B O 1
ATOM 3316 N N . PHE B 1 118 ? 10.883 -35.062 -9.5 1 98.81 118 PHE B N 1
ATOM 3317 C CA . PHE B 1 118 ? 10.766 -33.625 -9.758 1 98.81 118 PHE B CA 1
ATOM 3318 C C . PHE B 1 118 ? 9.531 -33.031 -9.086 1 98.81 118 PHE B C 1
ATOM 3320 O O . PHE B 1 118 ? 8.469 -33.656 -9.094 1 98.81 118 PHE B O 1
ATOM 3327 N N . LEU B 1 119 ? 9.703 -31.891 -8.477 1 98.88 119 LEU B N 1
ATOM 3328 C CA . LEU B 1 119 ? 8.617 -31.141 -7.863 1 98.88 119 LEU B CA 1
ATOM 3329 C C . LEU B 1 119 ? 8.766 -29.656 -8.125 1 98.88 119 LEU B C 1
ATOM 3331 O O . LEU B 1 119 ? 9.859 -29.109 -7.988 1 98.88 119 LEU B O 1
ATOM 3335 N N . MET B 1 120 ? 7.664 -28.984 -8.5 1 98.88 120 MET B N 1
ATOM 3336 C CA . MET B 1 120 ? 7.703 -27.547 -8.742 1 98.88 120 MET B CA 1
ATOM 3337 C C . MET B 1 120 ? 6.34 -26.906 -8.5 1 98.88 120 MET B C 1
ATOM 3339 O O . MET B 1 120 ? 5.309 -27.531 -8.75 1 98.88 120 MET B O 1
ATOM 3343 N N . GLU B 1 121 ? 6.34 -25.734 -7.941 1 98.81 121 GLU B N 1
ATOM 3344 C CA . GLU B 1 121 ? 5.145 -24.906 -7.945 1 98.81 121 GLU B CA 1
ATOM 3345 C C . GLU B 1 121 ? 4.84 -24.391 -9.352 1 98.81 121 GLU B C 1
ATOM 3347 O O . GLU B 1 121 ? 5.746 -23.938 -10.062 1 98.81 121 GLU B O 1
ATOM 3352 N N . ALA B 1 122 ? 3.623 -24.516 -9.75 1 98.25 122 ALA B N 1
ATOM 3353 C CA . ALA B 1 122 ? 3.188 -23.922 -11.016 1 98.25 122 ALA B CA 1
ATOM 3354 C C . ALA B 1 122 ? 2.951 -22.422 -10.875 1 98.25 122 ALA B C 1
ATOM 3356 O O . ALA B 1 122 ? 1.9 -22 -10.391 1 98.25 122 ALA B O 1
ATOM 3357 N N . GLN B 1 123 ? 3.861 -21.625 -11.289 1 97.69 123 GLN B N 1
ATOM 3358 C CA . GLN B 1 123 ? 3.826 -20.172 -11.367 1 97.69 123 GLN B CA 1
ATOM 3359 C C . GLN B 1 123 ? 4.156 -19.688 -12.773 1 97.69 123 GLN B C 1
ATOM 3361 O O . GLN B 1 123 ? 5.293 -19.281 -13.047 1 97.69 123 GLN B O 1
ATOM 3366 N N . LYS B 1 124 ? 3.186 -19.641 -13.578 1 97.69 124 LYS B N 1
ATOM 3367 C CA . LYS B 1 124 ? 3.391 -19.438 -15.008 1 97.69 124 LYS B CA 1
ATOM 3368 C C . LYS B 1 124 ? 4.027 -18.078 -15.281 1 97.69 124 LYS B C 1
ATOM 3370 O O . LYS B 1 124 ? 4.723 -17.906 -16.281 1 97.69 124 LYS B O 1
ATOM 3375 N N . ALA B 1 125 ? 3.852 -17.125 -14.406 1 97.5 125 ALA B N 1
ATOM 3376 C CA . ALA B 1 125 ? 4.27 -15.734 -14.625 1 97.5 125 ALA B CA 1
ATOM 3377 C C . ALA B 1 125 ? 5.781 -15.648 -14.828 1 97.5 125 ALA B C 1
ATOM 3379 O O . ALA B 1 125 ? 6.258 -14.844 -15.633 1 97.5 125 ALA B O 1
ATOM 3380 N N . VAL B 1 126 ? 6.539 -16.484 -14.125 1 98.06 126 VAL B N 1
ATOM 3381 C CA . VAL B 1 126 ? 7.992 -16.344 -14.172 1 98.06 126 VAL B CA 1
ATOM 3382 C C . VAL B 1 126 ? 8.523 -16.953 -15.469 1 98.06 126 VAL B C 1
ATOM 3384 O O . VAL B 1 126 ? 9.695 -16.797 -15.805 1 98.06 126 VAL B O 1
ATOM 3387 N N . PHE B 1 127 ? 7.641 -17.594 -16.266 1 98.31 127 PHE B N 1
ATOM 3388 C CA . PHE B 1 127 ? 8.109 -18.312 -17.453 1 98.31 127 PHE B CA 1
ATOM 3389 C C . PHE B 1 127 ? 7.684 -17.609 -18.719 1 98.31 127 PHE B C 1
ATOM 3391 O O . PHE B 1 127 ? 8.203 -17.891 -19.812 1 98.31 127 PHE B O 1
ATOM 3398 N N . ILE B 1 128 ? 6.688 -16.719 -18.703 1 98.12 128 ILE B N 1
ATOM 3399 C CA . ILE B 1 128 ? 6.148 -16.156 -19.938 1 98.12 128 ILE B CA 1
ATOM 3400 C C . ILE B 1 128 ? 7.203 -15.273 -20.609 1 98.12 128 ILE B C 1
ATOM 3402 O O . ILE B 1 128 ? 8.047 -14.688 -19.922 1 98.12 128 ILE B O 1
ATOM 3406 N N . PRO B 1 129 ? 7.148 -15.086 -21.906 1 98.19 129 PRO B N 1
ATOM 3407 C CA . PRO B 1 129 ? 8.164 -14.336 -22.656 1 98.19 129 PRO B CA 1
ATOM 3408 C C . PRO B 1 129 ? 8.312 -12.898 -22.172 1 98.19 129 PRO B C 1
ATOM 3410 O O . PRO B 1 129 ? 9.422 -12.375 -22.109 1 98.19 129 PRO B O 1
ATOM 3413 N N . MET B 1 130 ? 7.285 -12.258 -21.828 1 98.12 130 MET B N 1
ATOM 3414 C CA . MET B 1 130 ? 7.336 -10.867 -21.391 1 98.12 130 MET B CA 1
ATOM 3415 C C . MET B 1 130 ? 8.203 -10.719 -20.141 1 98.12 130 MET B C 1
ATOM 3417 O O . MET B 1 130 ? 8.898 -9.711 -19.984 1 98.12 130 MET B O 1
ATOM 3421 N N . THR B 1 131 ? 8.148 -11.711 -19.266 1 98 131 THR B N 1
ATOM 3422 C CA . THR B 1 131 ? 8.945 -11.641 -18.047 1 98 131 THR B CA 1
ATOM 3423 C C . THR B 1 131 ? 10.43 -11.531 -18.375 1 98 131 THR B C 1
ATOM 3425 O O . THR B 1 131 ? 11.141 -10.703 -17.797 1 98 131 THR B O 1
ATOM 3428 N N . GLN B 1 132 ? 10.867 -12.328 -19.297 1 96.69 132 GLN B N 1
ATOM 3429 C CA . GLN B 1 132 ? 12.266 -12.258 -19.703 1 96.69 132 GLN B CA 1
ATOM 3430 C C . GLN B 1 132 ? 12.586 -10.906 -20.344 1 96.69 132 GLN B C 1
ATOM 3432 O O . GLN B 1 132 ? 13.648 -10.336 -20.094 1 96.69 132 GLN B O 1
ATOM 3437 N N . ARG B 1 133 ? 11.664 -10.453 -21.125 1 97.12 133 ARG B N 1
ATOM 3438 C CA . ARG B 1 133 ? 11.844 -9.141 -21.75 1 97.12 133 ARG B CA 1
ATOM 3439 C C . ARG B 1 133 ? 11.992 -8.055 -20.688 1 97.12 133 ARG B C 1
ATOM 3441 O O . ARG B 1 133 ? 12.836 -7.168 -20.812 1 97.12 133 ARG B O 1
ATOM 3448 N N . LEU B 1 134 ? 11.188 -8.094 -19.688 1 97.75 134 LEU B N 1
ATOM 3449 C CA . LEU B 1 134 ? 11.234 -7.117 -18.609 1 97.75 134 LEU B CA 1
ATOM 3450 C C . LEU B 1 134 ? 12.555 -7.215 -17.844 1 97.75 134 LEU B C 1
ATOM 3452 O O . LEU B 1 134 ? 13.164 -6.195 -17.516 1 97.75 134 LEU B O 1
ATOM 3456 N N . LYS B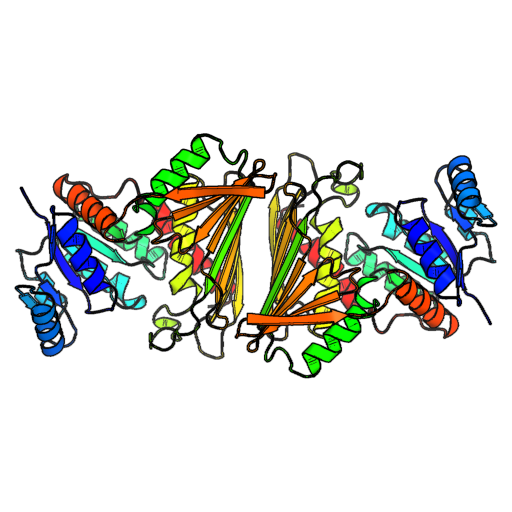 1 135 ? 13 -8.43 -17.531 1 96.94 135 LYS B N 1
ATOM 3457 C CA . LYS B 1 135 ? 14.281 -8.617 -16.859 1 96.94 135 LYS B CA 1
ATOM 3458 C C . LYS B 1 135 ? 15.422 -7.992 -17.656 1 96.94 135 LYS B C 1
ATOM 3460 O O . LYS B 1 135 ? 16.281 -7.32 -17.094 1 96.94 135 LYS B O 1
ATOM 3465 N N . ASP B 1 136 ? 15.383 -8.227 -18.953 1 96.81 136 ASP B N 1
ATOM 3466 C CA . ASP B 1 136 ? 16.422 -7.672 -19.828 1 96.81 136 ASP B CA 1
ATOM 3467 C C . ASP B 1 136 ? 16.391 -6.148 -19.812 1 96.81 136 ASP B C 1
ATOM 3469 O O . ASP B 1 136 ? 17.453 -5.508 -19.75 1 96.81 136 ASP B O 1
ATOM 3473 N N . LEU B 1 137 ? 15.227 -5.633 -19.875 1 96.19 137 LEU B N 1
ATOM 3474 C CA . LEU B 1 137 ? 15.047 -4.184 -19.875 1 96.19 137 LEU B CA 1
ATOM 3475 C C . LEU B 1 137 ? 15.57 -3.57 -18.578 1 96.19 137 LEU B C 1
ATOM 3477 O O . LEU B 1 137 ? 16.25 -2.545 -18.609 1 96.19 137 LEU B O 1
ATOM 3481 N N . ILE B 1 138 ? 15.281 -4.137 -17.453 1 96.06 138 ILE B N 1
ATOM 3482 C CA . ILE B 1 138 ? 15.703 -3.672 -16.141 1 96.06 138 ILE B CA 1
ATOM 3483 C C . ILE B 1 138 ? 17.219 -3.777 -16.031 1 96.06 138 ILE B C 1
ATOM 3485 O O . ILE B 1 138 ? 17.891 -2.838 -15.578 1 96.06 138 ILE B O 1
ATOM 3489 N N . ALA B 1 139 ? 17.781 -4.871 -16.469 1 95.94 139 ALA B N 1
ATOM 3490 C CA . ALA B 1 139 ? 19.219 -5.109 -16.406 1 95.94 139 ALA B CA 1
ATOM 3491 C C . ALA B 1 139 ? 19.984 -4.113 -17.281 1 95.94 139 ALA B C 1
ATOM 3493 O O . ALA B 1 139 ? 21.094 -3.707 -16.953 1 95.94 139 ALA B O 1
ATOM 3494 N N . ALA B 1 140 ? 19.344 -3.73 -18.375 1 96.31 140 ALA B N 1
ATOM 3495 C CA . ALA B 1 140 ? 19.953 -2.795 -19.312 1 96.31 140 ALA B CA 1
ATOM 3496 C C . ALA B 1 140 ? 19.953 -1.376 -18.75 1 96.31 140 ALA B C 1
ATOM 3498 O O . ALA B 1 140 ? 20.547 -0.468 -19.344 1 96.31 140 ALA B O 1
ATOM 3499 N N . GLY B 1 141 ? 19.25 -1.162 -17.672 1 95.88 141 GLY B N 1
ATOM 3500 C CA . GLY B 1 141 ? 19.266 0.134 -17 1 95.88 141 GLY B CA 1
ATOM 3501 C C . GLY B 1 141 ? 18.297 1.125 -17.625 1 95.88 141 GLY B C 1
ATOM 3502 O O . GLY B 1 141 ? 18.422 2.334 -17.406 1 95.88 141 GLY B O 1
ATOM 3503 N N . GLU B 1 142 ? 17.344 0.624 -18.375 1 94.12 142 GLU B N 1
ATOM 3504 C CA . GLU B 1 142 ? 16.406 1.496 -19.078 1 94.12 142 GLU B CA 1
ATOM 3505 C C . GLU B 1 142 ? 15.547 2.297 -18.094 1 94.12 142 GLU B C 1
ATOM 3507 O O . GLU B 1 142 ? 15.086 3.393 -18.406 1 94.12 142 GLU B O 1
ATOM 3512 N N . LEU B 1 143 ? 15.375 1.776 -16.906 1 96.44 143 LEU B N 1
ATOM 3513 C CA . LEU B 1 143 ? 14.531 2.432 -15.922 1 96.44 143 LEU B CA 1
ATOM 3514 C C . LEU B 1 143 ? 15.375 3.146 -14.875 1 96.44 143 LEU B C 1
ATOM 3516 O O . LEU B 1 143 ? 14.844 3.75 -13.938 1 96.44 143 LEU B O 1
ATOM 3520 N N . GLY B 1 144 ? 16.688 3.127 -15.008 1 96.44 144 GLY B N 1
ATOM 3521 C CA . GLY B 1 144 ? 17.531 3.594 -13.914 1 96.44 144 GLY B CA 1
ATOM 3522 C C . GLY B 1 144 ? 17.438 2.715 -12.68 1 96.44 144 GLY B C 1
ATOM 3523 O O . GLY B 1 144 ? 17.297 1.495 -12.789 1 96.44 144 GLY B O 1
ATOM 3524 N N . ASP B 1 145 ? 17.594 3.314 -11.5 1 95.94 145 ASP B N 1
ATOM 3525 C CA . ASP B 1 145 ? 17.438 2.564 -10.258 1 95.94 145 ASP B CA 1
ATOM 3526 C C . ASP B 1 145 ? 15.969 2.301 -9.953 1 95.94 145 ASP B C 1
ATOM 3528 O O . ASP B 1 145 ? 15.156 3.229 -9.93 1 95.94 145 ASP B O 1
ATOM 3532 N N . ILE B 1 146 ? 15.648 1.038 -9.789 1 98 146 ILE B N 1
ATOM 3533 C CA . ILE B 1 146 ? 14.289 0.691 -9.398 1 98 146 ILE B CA 1
ATOM 3534 C C . ILE B 1 146 ? 14.07 1.051 -7.926 1 98 146 ILE B C 1
ATOM 3536 O O . ILE B 1 146 ? 14.844 0.641 -7.059 1 98 146 ILE B O 1
ATOM 3540 N N . VAL B 1 147 ? 12.984 1.771 -7.625 1 97.06 147 VAL B N 1
ATOM 3541 C CA . VAL B 1 147 ? 12.859 2.225 -6.246 1 97.06 147 VAL B CA 1
ATOM 3542 C C . VAL B 1 147 ? 11.547 1.719 -5.652 1 97.06 147 VAL B C 1
ATOM 3544 O O . VAL B 1 147 ? 11.422 1.565 -4.438 1 97.06 147 VAL B O 1
ATOM 3547 N N . SER B 1 148 ? 10.586 1.457 -6.516 1 98.56 148 SER B N 1
ATOM 3548 C CA . SER B 1 148 ? 9.273 1.107 -5.984 1 98.56 148 SER B CA 1
ATOM 3549 C C . SER B 1 148 ? 8.477 0.268 -6.98 1 98.56 148 SER B C 1
ATOM 3551 O O . SER B 1 148 ? 8.688 0.372 -8.195 1 98.56 148 SER B O 1
ATOM 3553 N N . VAL B 1 149 ? 7.602 -0.558 -6.465 1 98.81 149 VAL B N 1
ATOM 3554 C CA . VAL B 1 149 ? 6.652 -1.333 -7.258 1 98.81 149 VAL B CA 1
ATOM 3555 C C . VAL B 1 149 ? 5.258 -1.234 -6.637 1 98.81 149 VAL B C 1
ATOM 3557 O O . VAL B 1 149 ? 5.117 -1.244 -5.414 1 98.81 149 VAL B O 1
ATOM 3560 N N . SER B 1 150 ? 4.246 -1.069 -7.422 1 98.75 150 SER B N 1
ATOM 3561 C CA . SER B 1 150 ? 2.85 -1.139 -7.004 1 98.75 150 SER B CA 1
ATOM 3562 C C . SER B 1 150 ? 2.084 -2.186 -7.805 1 98.75 150 SER B C 1
ATOM 3564 O O . SER B 1 150 ? 2.162 -2.213 -9.031 1 98.75 150 SER B O 1
ATOM 3566 N N . SER B 1 151 ? 1.39 -3.031 -7.109 1 98.69 151 SER B N 1
ATOM 3567 C CA . SER B 1 151 ? 0.602 -4.074 -7.758 1 98.69 151 SER B CA 1
ATOM 3568 C C . SER B 1 151 ? -0.857 -4.02 -7.316 1 98.69 151 SER B C 1
ATOM 3570 O O . SER B 1 151 ? -1.146 -3.883 -6.125 1 98.69 151 SER B O 1
ATOM 3572 N N . THR B 1 152 ? -1.779 -4.078 -8.266 1 98.38 152 THR B N 1
ATOM 3573 C CA . THR B 1 152 ? -3.213 -4.152 -8 1 98.38 152 THR B CA 1
ATOM 3574 C C . THR B 1 152 ? -3.832 -5.352 -8.711 1 98.38 152 THR B C 1
ATOM 3576 O O . THR B 1 152 ? -3.605 -5.559 -9.898 1 98.38 152 THR B O 1
ATOM 3579 N N . THR B 1 153 ? -4.477 -6.16 -8.023 1 98 153 THR B N 1
ATOM 3580 C CA . THR B 1 153 ? -5.285 -7.25 -8.562 1 98 153 THR B CA 1
ATOM 3581 C C . THR B 1 153 ? -6.711 -7.184 -8.023 1 98 153 THR B C 1
ATOM 3583 O O . THR B 1 153 ? -6.922 -7.211 -6.809 1 98 153 THR B O 1
ATOM 3586 N N . ALA B 1 154 ? -7.668 -7.062 -8.922 1 96.75 154 ALA B N 1
ATOM 3587 C CA . ALA B 1 154 ? -9.078 -6.906 -8.562 1 96.75 154 ALA B CA 1
ATOM 3588 C C . ALA B 1 154 ? -9.938 -7.957 -9.25 1 96.75 154 ALA B C 1
ATOM 3590 O O . ALA B 1 154 ? -9.867 -8.133 -10.469 1 96.75 154 ALA B O 1
ATOM 3591 N N . TYR B 1 155 ? -10.727 -8.664 -8.461 1 95.19 155 TYR B N 1
ATOM 3592 C CA . TYR B 1 155 ? -11.609 -9.711 -8.977 1 95.19 155 TYR B CA 1
ATOM 3593 C C . TYR B 1 155 ? -13.016 -9.57 -8.391 1 95.19 155 TYR B C 1
ATOM 3595 O O . TYR B 1 155 ? -13.422 -10.375 -7.547 1 95.19 155 TYR B O 1
ATOM 3603 N N . PRO B 1 156 ? -13.828 -8.68 -8.875 1 92 156 PRO B N 1
ATOM 3604 C CA . PRO B 1 156 ? -15.156 -8.438 -8.305 1 92 156 PRO B CA 1
ATOM 3605 C C . PRO B 1 156 ? -16.125 -9.594 -8.555 1 92 156 PRO B C 1
ATOM 3607 O O . PRO B 1 156 ? -17.125 -9.727 -7.848 1 92 156 PRO B O 1
ATOM 3610 N N . ASN B 1 157 ? -15.938 -10.461 -9.508 1 89.81 157 ASN B N 1
ATOM 3611 C CA . ASN B 1 157 ? -16.828 -11.586 -9.82 1 89.81 157 ASN B CA 1
ATOM 3612 C C . ASN B 1 157 ? -16.25 -12.906 -9.305 1 89.81 157 ASN B C 1
ATOM 3614 O O . ASN B 1 157 ? -16.172 -13.883 -10.047 1 89.81 157 ASN B O 1
ATOM 3618 N N . ILE B 1 158 ? -16.016 -12.93 -7.969 1 92.94 158 ILE B N 1
ATOM 3619 C CA . ILE B 1 158 ? -15.297 -14.047 -7.383 1 92.94 158 ILE B CA 1
ATOM 3620 C C . ILE B 1 158 ? -16.281 -15.148 -6.988 1 92.94 158 ILE B C 1
ATOM 3622 O O . ILE B 1 158 ? -15.867 -16.281 -6.703 1 92.94 158 ILE B O 1
ATOM 3626 N N . ASP B 1 159 ? -17.5 -14.961 -7.102 1 91 159 ASP B N 1
ATOM 3627 C CA . ASP B 1 159 ? -18.516 -15.836 -6.523 1 91 159 ASP B CA 1
ATOM 3628 C C . ASP B 1 159 ? -18.547 -17.188 -7.23 1 91 159 ASP B C 1
ATOM 3630 O O . ASP B 1 159 ? -19 -18.188 -6.66 1 91 159 ASP B O 1
ATOM 3634 N N . HIS B 1 160 ? -18.109 -17.203 -8.422 1 91.06 160 HIS B N 1
ATOM 3635 C CA . HIS B 1 160 ? -18.094 -18.469 -9.141 1 91.06 160 HIS B CA 1
ATOM 3636 C C . HIS B 1 160 ? -17.109 -19.453 -8.5 1 91.06 160 HIS B C 1
ATOM 3638 O O . HIS B 1 160 ? -17.203 -20.656 -8.742 1 91.06 160 HIS B O 1
ATOM 3644 N N . VAL B 1 161 ? -16.172 -18.984 -7.742 1 94 161 VAL B N 1
ATOM 3645 C CA . VAL B 1 161 ? -15.297 -19.828 -6.93 1 94 161 VAL B CA 1
ATOM 3646 C C . VAL B 1 161 ? -15.953 -20.094 -5.574 1 94 161 VAL B C 1
ATOM 3648 O O . VAL B 1 161 ? -15.734 -19.344 -4.621 1 94 161 VAL B O 1
ATOM 3651 N N . THR B 1 162 ? -16.609 -21.094 -5.441 1 93.38 162 THR B N 1
ATOM 3652 C CA . THR B 1 162 ? -17.547 -21.328 -4.352 1 93.38 162 THR B CA 1
ATOM 3653 C C . THR B 1 162 ? -16.812 -21.516 -3.029 1 93.38 162 THR B C 1
ATOM 3655 O O . THR B 1 162 ? -17.375 -21.312 -1.957 1 93.38 162 THR B O 1
ATOM 3658 N N . TRP B 1 163 ? -15.562 -21.953 -3.127 1 95.06 163 TRP B N 1
ATOM 3659 C CA . TRP B 1 163 ? -14.812 -22.219 -1.907 1 95.06 163 TRP B CA 1
ATOM 3660 C C . TRP B 1 163 ? -13.984 -21.016 -1.499 1 95.06 163 TRP B C 1
ATOM 3662 O O . TRP B 1 163 ? -13.258 -21.062 -0.5 1 95.06 163 TRP B O 1
ATOM 3672 N N . PHE B 1 164 ? -14.086 -19.922 -2.17 1 97 164 PHE B N 1
ATOM 3673 C CA . PHE B 1 164 ? -13.25 -18.75 -1.975 1 97 164 PHE B CA 1
ATOM 3674 C C . PHE B 1 164 ? -13.422 -18.188 -0.568 1 97 164 PHE B C 1
ATOM 3676 O O . PHE B 1 164 ? -12.453 -17.734 0.049 1 97 164 PHE B O 1
ATOM 3683 N N . ARG B 1 165 ? -14.57 -18.25 -0.057 1 97.62 165 ARG B N 1
ATOM 3684 C CA . ARG B 1 165 ? -14.883 -17.609 1.218 1 97.62 165 ARG B CA 1
ATOM 3685 C C . ARG B 1 165 ? -14.531 -18.516 2.389 1 97.62 165 ARG B C 1
ATOM 3687 O O . ARG B 1 165 ? -14.578 -18.094 3.547 1 97.62 165 ARG B O 1
ATOM 3694 N N . ASP B 1 166 ? -14.156 -19.719 2.113 1 98.06 166 ASP B N 1
ATOM 3695 C CA . ASP B 1 166 ? -13.836 -20.703 3.146 1 98.06 166 ASP B CA 1
ATOM 3696 C C . ASP B 1 166 ? -12.359 -20.656 3.514 1 98.06 166 ASP B C 1
ATOM 3698 O O . ASP B 1 166 ? -11.508 -21.094 2.736 1 98.06 166 ASP B O 1
ATOM 3702 N N . LEU B 1 167 ? -12.078 -20.188 4.684 1 97.06 167 LEU B N 1
ATOM 3703 C CA . LEU B 1 167 ? -10.703 -20.047 5.129 1 97.06 167 LEU B CA 1
ATOM 3704 C C . LEU B 1 167 ? -10.008 -21.391 5.238 1 97.06 167 LEU B C 1
ATOM 3706 O O . LEU B 1 167 ? -8.844 -21.531 4.859 1 97.06 167 LEU B O 1
ATOM 3710 N N . GLU B 1 168 ? -10.664 -22.422 5.672 1 96.25 168 GLU B N 1
ATOM 3711 C CA . GLU B 1 168 ? -10.094 -23.75 5.867 1 96.25 168 GLU B CA 1
ATOM 3712 C C . GLU B 1 168 ? -9.734 -24.391 4.535 1 96.25 168 GLU B C 1
ATOM 3714 O O . GLU B 1 168 ? -8.789 -25.188 4.461 1 96.25 168 GLU B O 1
ATOM 3719 N N . LYS B 1 169 ? -10.414 -24.031 3.523 1 97.44 169 LYS B N 1
ATOM 3720 C CA . LYS B 1 169 ? -10.148 -24.578 2.195 1 97.44 169 LYS B CA 1
ATOM 3721 C C . LYS B 1 169 ? -9.062 -23.766 1.484 1 97.44 169 LYS B C 1
ATOM 3723 O O . LYS B 1 169 ? -8.734 -24.047 0.327 1 97.44 169 LYS B O 1
ATOM 3728 N N . GLY B 1 170 ? -8.516 -22.766 2.178 1 97.44 170 GLY B N 1
ATOM 3729 C CA . GLY B 1 170 ? -7.473 -21.922 1.603 1 97.44 170 GLY B CA 1
ATOM 3730 C C . GLY B 1 170 ? -8.016 -20.797 0.756 1 97.44 170 GLY B C 1
ATOM 3731 O O . GLY B 1 170 ? -7.359 -20.344 -0.19 1 97.44 170 GLY B O 1
ATOM 3732 N N . GLY B 1 171 ? -9.242 -20.391 1.061 1 97.88 171 GLY B N 1
ATOM 3733 C CA . GLY B 1 171 ? -9.828 -19.25 0.363 1 97.88 171 GLY B CA 1
ATOM 3734 C C . GLY B 1 171 ? -9.25 -17.922 0.798 1 97.88 171 GLY B C 1
ATOM 3735 O O . GLY B 1 171 ? -8.453 -17.859 1.735 1 97.88 171 GLY B O 1
ATOM 3736 N N . GLY B 1 172 ? -9.695 -16.812 0.011 1 98.38 172 GLY B N 1
ATOM 3737 C CA . GLY B 1 172 ? -9.258 -15.469 0.338 1 98.38 172 GLY B CA 1
ATOM 3738 C C . GLY B 1 172 ? -8.406 -14.836 -0.749 1 98.38 172 GLY B C 1
ATOM 3739 O O . GLY B 1 172 ? -7.789 -15.547 -1.548 1 98.38 172 GLY B O 1
ATOM 3740 N N . THR B 1 173 ? -8.328 -13.539 -0.682 1 98.5 173 THR B N 1
ATOM 3741 C CA . THR B 1 173 ? -7.594 -12.797 -1.7 1 98.5 173 THR B CA 1
ATOM 3742 C C . THR B 1 173 ? -6.098 -13.078 -1.608 1 98.5 173 THR B C 1
ATOM 3744 O O . THR B 1 173 ? -5.422 -13.203 -2.631 1 98.5 173 THR B O 1
ATOM 3747 N N . VAL B 1 174 ? -5.559 -13.211 -0.469 1 98.69 174 VAL B N 1
ATOM 3748 C CA . VAL B 1 174 ? -4.121 -13.383 -0.299 1 98.69 174 VAL B CA 1
ATOM 3749 C C . VAL B 1 174 ? -3.699 -14.758 -0.807 1 98.69 174 VAL B C 1
ATOM 3751 O O . VAL B 1 174 ? -2.758 -14.875 -1.595 1 98.69 174 VAL B O 1
ATOM 3754 N N . HIS B 1 175 ? -4.43 -15.797 -0.451 1 98.19 175 HIS B N 1
ATOM 3755 C CA . HIS B 1 175 ? -4.141 -17.141 -0.963 1 98.19 175 HIS B CA 1
ATOM 3756 C C . HIS B 1 175 ? -4.309 -17.188 -2.479 1 98.19 175 HIS B C 1
ATOM 3758 O O . HIS B 1 175 ? -3.502 -17.812 -3.174 1 98.19 175 HIS B O 1
ATOM 3764 N N . PHE B 1 176 ? -5.262 -16.531 -2.957 1 96.38 176 PHE B N 1
ATOM 3765 C CA . PHE B 1 176 ? -5.699 -16.672 -4.34 1 96.38 176 PHE B CA 1
ATOM 3766 C C . PHE B 1 176 ? -4.852 -15.82 -5.273 1 96.38 176 PHE B C 1
ATOM 3768 O O . PHE B 1 176 ? -4.539 -16.234 -6.391 1 96.38 176 PHE B O 1
ATOM 3775 N N . MET B 1 177 ? -4.48 -14.609 -4.812 1 97.5 177 MET B N 1
ATOM 3776 C CA . MET B 1 177 ? -3.967 -13.617 -5.758 1 97.5 177 MET B CA 1
ATOM 3777 C C . MET B 1 177 ? -2.533 -13.234 -5.418 1 97.5 177 MET B C 1
ATOM 3779 O O . MET B 1 177 ? -1.732 -12.945 -6.309 1 97.5 177 MET B O 1
ATOM 3783 N N . ALA B 1 178 ? -2.154 -13.273 -4.172 1 98.19 178 ALA B N 1
ATOM 3784 C CA . ALA B 1 178 ? -0.872 -12.734 -3.732 1 98.19 178 ALA B CA 1
ATOM 3785 C C . ALA B 1 178 ? 0.291 -13.562 -4.273 1 98.19 178 ALA B C 1
ATOM 3787 O O . ALA B 1 178 ? 1.376 -13.031 -4.52 1 98.19 178 ALA B O 1
ATOM 3788 N N . PRO B 1 179 ? 0.125 -14.891 -4.426 1 97.69 179 PRO B N 1
ATOM 3789 C CA . PRO B 1 179 ? 1.252 -15.703 -4.887 1 97.69 179 PRO B CA 1
ATOM 3790 C C . PRO B 1 179 ? 1.858 -15.188 -6.188 1 97.69 179 PRO B C 1
ATOM 3792 O O . PRO B 1 179 ? 3.066 -15.312 -6.402 1 97.69 179 PRO B O 1
ATOM 3795 N N . TYR B 1 180 ? 1.075 -14.602 -7.059 1 96.38 180 TYR B N 1
ATOM 3796 C CA . TYR B 1 180 ? 1.611 -14.055 -8.297 1 96.38 180 TYR B CA 1
ATOM 3797 C C . TYR B 1 180 ? 2.697 -13.023 -8.016 1 96.38 180 TYR B C 1
ATOM 3799 O O . TYR B 1 180 ? 3.842 -13.18 -8.445 1 96.38 180 TYR B O 1
ATOM 3807 N N . ALA B 1 181 ? 2.4 -12.117 -7.195 1 97.62 181 ALA B N 1
ATOM 3808 C CA . ALA B 1 181 ? 3.363 -11.055 -6.922 1 97.62 181 ALA B CA 1
ATOM 3809 C C . ALA B 1 181 ? 4.496 -11.555 -6.035 1 97.62 181 ALA B C 1
ATOM 3811 O O . ALA B 1 181 ? 5.66 -11.188 -6.23 1 97.62 181 ALA B O 1
ATOM 3812 N N . LEU B 1 182 ? 4.188 -12.43 -5.102 1 98.06 182 LEU B N 1
ATOM 3813 C CA . LEU B 1 182 ? 5.141 -12.836 -4.074 1 98.06 182 LEU B CA 1
ATOM 3814 C C . LEU B 1 182 ? 6.246 -13.703 -4.672 1 98.06 182 LEU B C 1
ATOM 3816 O O . LEU B 1 182 ? 7.367 -13.727 -4.152 1 98.06 182 LEU B O 1
ATOM 3820 N N . SER B 1 183 ? 5.941 -14.414 -5.738 1 97.12 183 SER B N 1
ATOM 3821 C CA . SER B 1 183 ? 6.965 -15.188 -6.43 1 97.12 183 SER B CA 1
ATOM 3822 C C . SER B 1 183 ? 7.559 -14.406 -7.598 1 97.12 183 SER B C 1
ATOM 3824 O O . SER B 1 183 ? 8.758 -14.484 -7.855 1 97.12 183 SER B O 1
ATOM 3826 N N . TYR B 1 184 ? 6.727 -13.602 -8.219 1 98 184 TYR B N 1
ATOM 3827 C CA . TYR B 1 184 ? 7.121 -12.891 -9.43 1 98 184 TYR B CA 1
ATOM 3828 C C . TYR B 1 184 ? 8.188 -11.852 -9.125 1 98 184 TYR B C 1
ATOM 3830 O O . TYR B 1 184 ? 9.203 -11.766 -9.82 1 98 184 TYR B O 1
ATOM 3838 N N . LEU B 1 185 ? 8.047 -11.094 -8.078 1 98.44 185 LEU B N 1
ATOM 3839 C CA . LEU B 1 185 ? 8.891 -9.938 -7.809 1 98.44 185 LEU B CA 1
ATOM 3840 C C . LEU B 1 185 ? 10.297 -10.375 -7.398 1 98.44 185 LEU B C 1
ATOM 3842 O O . LEU B 1 185 ? 11.289 -9.891 -7.945 1 98.44 185 LEU B O 1
ATOM 3846 N N . PRO B 1 186 ? 10.406 -11.344 -6.469 1 98.38 186 PRO B N 1
ATOM 3847 C CA . PRO B 1 186 ? 11.758 -11.828 -6.184 1 98.38 186 PRO B CA 1
ATOM 3848 C C . PRO B 1 186 ? 12.461 -12.383 -7.418 1 98.38 186 PRO B C 1
ATOM 3850 O O . PRO B 1 186 ? 13.664 -12.188 -7.59 1 98.38 186 PRO B O 1
ATOM 3853 N N . TYR B 1 187 ? 11.742 -13.07 -8.242 1 98.19 187 TYR B N 1
ATOM 3854 C CA . TYR B 1 187 ? 12.32 -13.609 -9.469 1 98.19 187 TYR B CA 1
ATOM 3855 C C . TYR B 1 187 ? 12.75 -12.484 -10.406 1 98.19 187 TYR B C 1
ATOM 3857 O O . TYR B 1 187 ? 13.875 -12.477 -10.898 1 98.19 187 TYR B O 1
ATOM 3865 N N . LEU B 1 188 ? 11.875 -11.539 -10.633 1 98 188 LEU B N 1
ATOM 3866 C CA . LEU B 1 188 ? 12.086 -10.453 -11.578 1 98 188 LEU B CA 1
ATOM 3867 C C . LEU B 1 188 ? 13.297 -9.617 -11.172 1 98 188 LEU B C 1
ATOM 3869 O O . LEU B 1 188 ? 14.086 -9.195 -12.031 1 98 188 LEU B O 1
ATOM 3873 N N . PHE B 1 189 ? 13.508 -9.43 -9.867 1 97.56 189 PHE B N 1
ATOM 3874 C CA . PHE B 1 189 ? 14.516 -8.484 -9.398 1 97.56 189 PHE B CA 1
ATOM 3875 C C . PHE B 1 189 ? 15.719 -9.234 -8.828 1 97.56 189 PHE B C 1
ATOM 3877 O O . PHE B 1 189 ? 16.703 -8.609 -8.414 1 97.56 189 PHE B O 1
ATOM 3884 N N . ASP B 1 190 ? 15.617 -10.562 -8.789 1 96.69 190 ASP B N 1
ATOM 3885 C CA . ASP B 1 190 ? 16.656 -11.359 -8.148 1 96.69 190 ASP B CA 1
ATOM 3886 C C . ASP B 1 190 ? 16.969 -10.844 -6.746 1 96.69 190 ASP B C 1
ATOM 3888 O O . ASP B 1 190 ? 18.125 -10.57 -6.418 1 96.69 190 ASP B O 1
ATOM 3892 N N . ALA B 1 191 ? 15.93 -10.664 -5.961 1 97.88 191 ALA B N 1
ATOM 3893 C CA . ALA B 1 191 ? 16.016 -10.109 -4.609 1 97.88 191 ALA B CA 1
ATOM 3894 C C . ALA B 1 191 ? 14.992 -10.758 -3.686 1 97.88 191 ALA B C 1
ATOM 3896 O O . ALA B 1 191 ? 13.836 -10.953 -4.07 1 97.88 191 ALA B O 1
ATOM 3897 N N . ASP B 1 192 ? 15.344 -11.023 -2.465 1 98.25 192 ASP B N 1
ATOM 3898 C CA . ASP B 1 192 ? 14.469 -11.688 -1.506 1 98.25 192 ASP B CA 1
ATOM 3899 C C . ASP B 1 192 ? 13.531 -10.688 -0.826 1 98.25 192 ASP B C 1
ATOM 3901 O O . ASP B 1 192 ? 13.867 -9.516 -0.693 1 98.25 192 ASP B O 1
ATOM 3905 N N . ILE B 1 193 ? 12.406 -11.141 -0.421 1 98.44 193 ILE B N 1
ATOM 3906 C CA . ILE B 1 193 ? 11.547 -10.344 0.446 1 98.44 193 ILE B CA 1
ATOM 3907 C C . ILE B 1 193 ? 12.086 -10.367 1.875 1 98.44 193 ILE B C 1
ATOM 3909 O O . ILE B 1 193 ? 12.172 -11.43 2.492 1 98.44 193 ILE B O 1
ATOM 3913 N N . VAL B 1 194 ? 12.406 -9.266 2.445 1 97.81 194 VAL B N 1
ATOM 3914 C CA . VAL B 1 194 ? 13.062 -9.25 3.752 1 97.81 194 VAL B CA 1
ATOM 3915 C C . VAL B 1 194 ? 12.078 -8.742 4.809 1 97.81 194 VAL B C 1
ATOM 3917 O O . VAL B 1 194 ? 12.305 -8.922 6.008 1 97.81 194 VAL B O 1
ATOM 3920 N N . SER B 1 195 ? 11.031 -8.117 4.395 1 97.38 195 SER B N 1
ATOM 3921 C CA . SER B 1 195 ? 9.969 -7.66 5.281 1 97.38 195 SER B CA 1
ATOM 3922 C C . SER B 1 195 ? 8.609 -7.695 4.578 1 97.38 195 SER B C 1
ATOM 3924 O O . SER B 1 195 ? 8.531 -7.461 3.371 1 97.38 195 SER B O 1
ATOM 3926 N N . ALA B 1 196 ? 7.594 -8.07 5.34 1 97.62 196 ALA B N 1
ATOM 3927 C CA . ALA B 1 196 ? 6.227 -8.094 4.824 1 97.62 196 ALA B CA 1
ATOM 3928 C C . ALA B 1 196 ? 5.215 -7.836 5.934 1 97.62 196 ALA B C 1
ATOM 3930 O O . ALA B 1 196 ? 5.379 -8.32 7.059 1 97.62 196 ALA B O 1
ATOM 3931 N N . SER B 1 197 ? 4.281 -7.035 5.68 1 98.12 197 SER B N 1
ATOM 3932 C CA . SER B 1 197 ? 3.143 -6.785 6.555 1 98.12 197 SER B CA 1
ATOM 3933 C C . SER B 1 197 ? 1.902 -6.402 5.75 1 98.12 197 SER B C 1
ATOM 3935 O O . SER B 1 197 ? 1.98 -6.199 4.539 1 98.12 197 SER B O 1
ATOM 3937 N N . GLY B 1 198 ? 0.797 -6.387 6.438 1 98.44 198 GLY B N 1
ATOM 3938 C CA . GLY B 1 198 ? -0.417 -6.035 5.719 1 98.44 198 GLY B CA 1
ATOM 3939 C C . GLY B 1 198 ? -1.638 -5.949 6.613 1 98.44 198 GLY B C 1
ATOM 3940 O O . GLY B 1 198 ? -1.557 -6.23 7.812 1 98.44 198 GLY B O 1
ATOM 3941 N N . VAL B 1 199 ? -2.713 -5.441 6.02 1 98.69 199 VAL B N 1
ATOM 3942 C CA . VAL B 1 199 ? -4.047 -5.398 6.613 1 98.69 199 VAL B CA 1
ATOM 3943 C C . VAL B 1 199 ? -5.047 -6.09 5.691 1 98.69 199 VAL B C 1
ATOM 3945 O O . VAL B 1 199 ? -4.859 -6.117 4.473 1 98.69 199 VAL B O 1
ATOM 3948 N N . ALA B 1 200 ? -6.07 -6.668 6.297 1 98.62 200 ALA B N 1
ATOM 3949 C CA . ALA B 1 200 ? -7.062 -7.398 5.516 1 98.62 200 ALA B CA 1
ATOM 3950 C C . ALA B 1 200 ? -8.453 -7.266 6.125 1 98.62 200 ALA B C 1
ATOM 3952 O O . ALA B 1 200 ? -8.586 -7 7.324 1 98.62 200 ALA B O 1
ATOM 3953 N N . HIS B 1 201 ? -9.391 -7.34 5.285 1 97.94 201 HIS B N 1
ATOM 3954 C CA . HIS B 1 201 ? -10.789 -7.391 5.699 1 97.94 201 HIS B CA 1
ATOM 3955 C C . HIS B 1 201 ? -11.32 -8.82 5.672 1 97.94 201 HIS B C 1
ATOM 3957 O O . HIS B 1 201 ? -11.305 -9.469 4.621 1 97.94 201 HIS B O 1
ATOM 3963 N N . PHE B 1 202 ? -11.773 -9.312 6.812 1 97.75 202 PHE B N 1
ATOM 3964 C CA . PHE B 1 202 ? -12.391 -10.625 6.941 1 97.75 202 PHE B CA 1
ATOM 3965 C C . PHE B 1 202 ? -13.875 -10.5 7.25 1 97.75 202 PHE B C 1
ATOM 3967 O O . PHE B 1 202 ? -14.258 -10.203 8.383 1 97.75 202 PHE B O 1
ATOM 3974 N N . PRO B 1 203 ? -14.719 -10.711 6.227 1 96.19 203 PRO B N 1
ATOM 3975 C CA . PRO B 1 203 ? -16.125 -10.828 6.621 1 96.19 203 PRO B CA 1
ATOM 3976 C C . PRO B 1 203 ? -16.344 -11.898 7.688 1 96.19 203 PRO B C 1
ATOM 3978 O O . PRO B 1 203 ? -15.562 -12.844 7.793 1 96.19 203 PRO B O 1
ATOM 3981 N N . LYS B 1 204 ? -17.312 -11.75 8.5 1 95.5 204 LYS B N 1
ATOM 3982 C CA . LYS B 1 204 ? -17.562 -12.641 9.625 1 95.5 204 LYS B CA 1
ATOM 3983 C C . LYS B 1 204 ? -17.594 -14.094 9.18 1 95.5 204 LYS B C 1
ATOM 3985 O O . LYS B 1 204 ? -18.391 -14.477 8.328 1 95.5 204 LYS B O 1
ATOM 3990 N N . GLY B 1 205 ? -16.672 -14.812 9.711 1 95.88 205 GLY B N 1
ATOM 3991 C CA . GLY B 1 205 ? -16.641 -16.25 9.484 1 95.88 205 GLY B CA 1
ATOM 3992 C C . GLY B 1 205 ? -16.094 -16.625 8.125 1 95.88 205 GLY B C 1
ATOM 3993 O O . GLY B 1 205 ? -16.219 -17.781 7.691 1 95.88 205 GLY B O 1
ATOM 3994 N N . GLN B 1 206 ? -15.531 -15.75 7.422 1 97.81 206 GLN B N 1
ATOM 3995 C CA . GLN B 1 206 ? -15.07 -16.016 6.062 1 97.81 206 GLN B CA 1
ATOM 3996 C C . GLN B 1 206 ? -13.594 -15.672 5.902 1 97.81 206 GLN B C 1
ATOM 3998 O O . GLN B 1 206 ? -13 -15.055 6.781 1 97.81 206 GLN B O 1
ATOM 4003 N N . SER B 1 207 ? -13 -16.125 4.793 1 98.25 207 SER B N 1
ATOM 4004 C CA . SER B 1 207 ? -11.656 -15.711 4.398 1 98.25 207 SER B CA 1
ATOM 4005 C C . SER B 1 207 ? -11.633 -14.242 3.994 1 98.25 207 SER B C 1
ATOM 4007 O O . SER B 1 207 ? -12.68 -13.594 3.9 1 98.25 207 SER B O 1
ATOM 4009 N N . ASP B 1 208 ? -10.422 -13.711 3.848 1 98.5 208 ASP B N 1
ATOM 4010 C CA . ASP B 1 208 ? -10.281 -12.297 3.525 1 98.5 208 ASP B CA 1
ATOM 4011 C C . ASP B 1 208 ? -10.883 -11.977 2.156 1 98.5 208 ASP B C 1
ATOM 4013 O O . ASP B 1 208 ? -10.734 -12.766 1.215 1 98.5 208 ASP B O 1
ATOM 4017 N N . SER B 1 209 ? -11.531 -10.852 2.066 1 98.19 209 SER B N 1
ATOM 4018 C CA . SER B 1 209 ? -12.148 -10.422 0.817 1 98.19 209 SER B CA 1
ATOM 4019 C C . SER B 1 209 ? -11.367 -9.281 0.181 1 98.19 209 SER B C 1
ATOM 4021 O O . SER B 1 209 ? -11.609 -8.922 -0.975 1 98.19 209 SER B O 1
ATOM 4023 N N . GLN B 1 210 ? -10.461 -8.711 0.948 1 98.44 210 GLN B N 1
ATOM 4024 C CA . GLN B 1 210 ? -9.602 -7.609 0.521 1 98.44 210 GLN B CA 1
ATOM 4025 C C . GLN B 1 210 ? -8.367 -7.5 1.407 1 98.44 210 GLN B C 1
ATOM 4027 O O . GLN B 1 210 ? -8.445 -7.719 2.619 1 98.44 210 GLN B O 1
ATOM 4032 N N . SER B 1 211 ? -7.277 -7.086 0.803 1 98.75 211 SER B N 1
ATOM 4033 C CA . SER B 1 211 ? -6.066 -6.895 1.591 1 98.75 211 SER B CA 1
ATOM 4034 C C . SER B 1 211 ? -5.129 -5.887 0.93 1 98.75 211 SER B C 1
ATOM 4036 O O . SER B 1 211 ? -5.191 -5.68 -0.283 1 98.75 211 SER B O 1
ATOM 4038 N N . LYS B 1 212 ? -4.398 -5.176 1.712 1 98.88 212 LYS B N 1
ATOM 4039 C CA . LYS B 1 212 ? -3.268 -4.344 1.313 1 98.88 212 LYS B CA 1
ATOM 4040 C C . LYS B 1 212 ? -1.982 -4.797 1.999 1 98.88 212 LYS B C 1
ATOM 4042 O O . LYS B 1 212 ? -1.933 -4.902 3.227 1 98.88 212 LYS B O 1
ATOM 4047 N N . LEU B 1 213 ? -0.969 -5.066 1.187 1 98.88 213 LEU B N 1
ATOM 4048 C CA . LEU B 1 213 ? 0.309 -5.562 1.688 1 98.88 213 LEU B CA 1
ATOM 4049 C C . LEU B 1 213 ? 1.439 -4.602 1.333 1 98.88 213 LEU B C 1
ATOM 4051 O O . LEU B 1 213 ? 1.378 -3.914 0.312 1 98.88 213 LEU B O 1
ATOM 4055 N N . VAL B 1 214 ? 2.475 -4.57 2.154 1 98.88 214 VAL B N 1
ATOM 4056 C CA . VAL B 1 214 ? 3.721 -3.869 1.86 1 98.88 214 VAL B CA 1
ATOM 4057 C C . VAL B 1 214 ? 4.906 -4.809 2.082 1 98.88 214 VAL B C 1
ATOM 4059 O O . VAL B 1 214 ? 4.91 -5.598 3.029 1 98.88 214 VAL B O 1
ATOM 4062 N N . LEU B 1 215 ? 5.812 -4.73 1.149 1 98.81 215 LEU B N 1
ATOM 4063 C CA . LEU B 1 215 ? 7.016 -5.555 1.184 1 98.81 215 LEU B CA 1
ATOM 4064 C C . LEU B 1 215 ? 8.266 -4.695 1.01 1 98.81 215 LEU B C 1
ATOM 4066 O O . LEU B 1 215 ? 8.219 -3.654 0.352 1 98.81 215 LEU B O 1
ATOM 4070 N N . ALA B 1 216 ? 9.352 -5.152 1.593 1 98.75 216 ALA B N 1
ATOM 4071 C CA . ALA B 1 216 ? 10.688 -4.672 1.267 1 98.75 216 ALA B CA 1
ATOM 4072 C C . ALA B 1 216 ? 11.547 -5.789 0.677 1 98.75 216 ALA B C 1
ATOM 4074 O O . ALA B 1 216 ? 11.578 -6.902 1.207 1 98.75 216 ALA B O 1
ATOM 4075 N N . LEU B 1 217 ? 12.148 -5.508 -0.412 1 98.56 217 LEU B N 1
ATOM 4076 C CA . LEU B 1 217 ? 13.086 -6.453 -1.016 1 98.56 217 LEU B CA 1
ATOM 4077 C C . LEU B 1 217 ? 14.508 -6.191 -0.539 1 98.56 217 LEU B C 1
ATOM 4079 O O . LEU B 1 217 ? 14.82 -5.086 -0.083 1 98.56 217 LEU B O 1
ATOM 4083 N N . SER B 1 218 ? 15.336 -7.168 -0.643 1 98.12 218 SER B N 1
ATOM 4084 C CA . SER B 1 218 ? 16.703 -7.109 -0.127 1 98.12 218 SER B CA 1
ATOM 4085 C C . SER B 1 218 ? 17.531 -6.066 -0.873 1 98.12 218 SER B C 1
ATOM 4087 O O . SER B 1 218 ? 18.562 -5.609 -0.371 1 98.12 218 SER B O 1
ATOM 4089 N N . ASN B 1 219 ? 17.094 -5.711 -2.074 1 96.88 219 ASN B N 1
ATOM 4090 C CA . ASN B 1 219 ? 17.844 -4.719 -2.842 1 96.88 219 ASN B CA 1
ATOM 4091 C C . ASN B 1 219 ? 17.312 -3.309 -2.586 1 96.88 219 ASN B C 1
ATOM 4093 O O . ASN B 1 219 ? 17.672 -2.369 -3.299 1 96.88 219 ASN B O 1
ATOM 4097 N N . GLY B 1 220 ? 16.406 -3.174 -1.698 1 96.88 220 GLY B N 1
ATOM 4098 C CA . GLY B 1 220 ? 15.969 -1.854 -1.272 1 96.88 220 GLY B CA 1
ATOM 4099 C C . GLY B 1 220 ? 14.664 -1.425 -1.915 1 96.88 220 GLY B C 1
ATOM 4100 O O . GLY B 1 220 ? 14.102 -0.395 -1.549 1 96.88 220 GLY B O 1
ATOM 4101 N N . VAL B 1 221 ? 14.109 -2.158 -2.848 1 98.25 221 VAL B N 1
ATOM 4102 C CA . VAL B 1 221 ? 12.859 -1.831 -3.52 1 98.25 221 VAL B CA 1
ATOM 4103 C C . VAL B 1 221 ? 11.688 -2.016 -2.551 1 98.25 221 VAL B C 1
ATOM 4105 O O . VAL B 1 221 ? 11.617 -3.021 -1.841 1 98.25 221 VAL B O 1
ATOM 4108 N N . LEU B 1 222 ? 10.82 -1.034 -2.445 1 98.81 222 LEU B N 1
ATOM 4109 C CA . LEU B 1 222 ? 9.609 -1.139 -1.645 1 98.81 222 LEU B CA 1
ATOM 4110 C C . LEU B 1 222 ? 8.406 -1.463 -2.521 1 98.81 222 LEU B C 1
ATOM 4112 O O . LEU B 1 222 ? 8.281 -0.942 -3.633 1 98.81 222 LEU B O 1
ATOM 4116 N N . VAL B 1 223 ? 7.516 -2.307 -1.991 1 98.88 223 VAL B N 1
ATOM 4117 C CA . VAL B 1 223 ? 6.398 -2.816 -2.781 1 98.88 223 VAL B CA 1
ATOM 4118 C C . VAL B 1 223 ? 5.094 -2.623 -2.014 1 98.88 223 VAL B C 1
ATOM 4120 O O . VAL B 1 223 ? 5.039 -2.84 -0.801 1 98.88 223 VAL B O 1
ATOM 4123 N N . ASP B 1 224 ? 4.051 -2.184 -2.668 1 98.81 224 ASP B N 1
ATOM 4124 C CA . ASP B 1 224 ? 2.691 -2.277 -2.146 1 98.81 224 ASP B CA 1
ATOM 4125 C C . ASP B 1 224 ? 1.812 -3.137 -3.053 1 98.81 224 ASP B C 1
ATOM 4127 O O . ASP B 1 224 ? 1.959 -3.107 -4.277 1 98.81 224 ASP B O 1
ATOM 4131 N N . ILE B 1 225 ? 0.969 -3.926 -2.488 1 98.88 225 ILE B N 1
ATOM 4132 C CA . ILE B 1 225 ? 0.072 -4.836 -3.191 1 98.88 225 ILE B CA 1
ATOM 4133 C C . ILE B 1 225 ? -1.361 -4.621 -2.711 1 98.88 225 ILE B C 1
ATOM 4135 O O . ILE B 1 225 ? -1.631 -4.656 -1.508 1 98.88 225 ILE B O 1
ATOM 4139 N N . PHE B 1 226 ? -2.227 -4.371 -3.637 1 98.88 226 PHE B N 1
ATOM 4140 C CA . PHE B 1 226 ? -3.648 -4.23 -3.344 1 98.88 226 PHE B CA 1
ATOM 4141 C C . PHE B 1 226 ? -4.445 -5.363 -3.977 1 98.88 226 PHE B C 1
ATOM 4143 O O . PHE B 1 226 ? -4.41 -5.547 -5.195 1 98.88 226 PHE B O 1
ATOM 4150 N N . LEU B 1 227 ? -5.137 -6.137 -3.16 1 98.75 227 LEU B N 1
ATOM 4151 C CA . LEU B 1 227 ? -5.973 -7.258 -3.574 1 98.75 227 LEU B CA 1
ATOM 4152 C C . LEU B 1 227 ? -7.418 -7.043 -3.148 1 98.75 227 LEU B C 1
ATOM 4154 O O . LEU B 1 227 ? -7.699 -6.84 -1.965 1 98.75 227 LEU B O 1
ATOM 4158 N N . THR B 1 228 ? -8.391 -7.184 -4.156 1 98.38 228 THR B N 1
ATOM 4159 C CA . THR B 1 228 ? -9.75 -6.867 -3.752 1 98.38 228 THR B CA 1
ATOM 4160 C C . THR B 1 228 ? -10.758 -7.656 -4.582 1 98.38 228 THR B C 1
ATOM 4162 O O . THR B 1 228 ? -10.508 -7.969 -5.746 1 98.38 228 THR B O 1
ATOM 4165 N N . THR B 1 229 ? -11.828 -8.031 -3.955 1 97.5 229 THR B N 1
ATOM 4166 C CA . THR B 1 229 ? -13 -8.57 -4.648 1 97.5 229 THR B CA 1
ATOM 4167 C C . THR B 1 229 ? -14.141 -7.555 -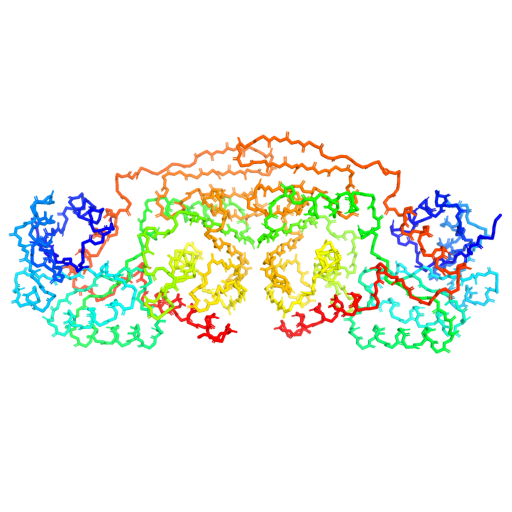4.652 1 97.5 229 THR B C 1
ATOM 4169 O O . THR B 1 229 ? -15.242 -7.859 -5.113 1 97.5 229 THR B O 1
ATOM 4172 N N . HIS B 1 230 ? -13.914 -6.355 -4.133 1 95.81 230 HIS B N 1
ATOM 4173 C CA . HIS B 1 230 ? -14.977 -5.383 -3.916 1 95.81 230 HIS B CA 1
ATOM 4174 C C . HIS B 1 230 ? -15.008 -4.348 -5.035 1 95.81 230 HIS B C 1
ATOM 4176 O O . HIS B 1 230 ? -16.016 -3.645 -5.207 1 95.81 230 HIS B O 1
ATOM 4182 N N . LEU B 1 231 ? -13.922 -4.25 -5.727 1 96 231 LEU B N 1
ATOM 4183 C CA . LEU B 1 231 ? -13.781 -3.186 -6.715 1 96 231 LEU B CA 1
ATOM 4184 C C . LEU B 1 231 ? -13.445 -3.76 -8.086 1 96 231 LEU B C 1
ATOM 4186 O O . LEU B 1 231 ? -12.742 -4.766 -8.188 1 96 231 LEU B O 1
ATOM 4190 N N . SER B 1 232 ? -13.961 -3.109 -9.086 1 94.5 232 SER B N 1
ATOM 4191 C CA . SER B 1 232 ? -13.531 -3.375 -10.453 1 94.5 232 SER B CA 1
ATOM 4192 C C . SER B 1 232 ? -12.398 -2.438 -10.867 1 94.5 232 SER B C 1
ATOM 4194 O O . SER B 1 232 ? -12.648 -1.31 -11.297 1 94.5 232 SER B O 1
ATOM 4196 N N . LEU B 1 233 ? -11.195 -2.852 -10.703 1 94.69 233 LEU B N 1
ATOM 4197 C CA . LEU B 1 233 ? -10 -2.098 -11.07 1 94.69 233 LEU B CA 1
ATOM 4198 C C . LEU B 1 233 ? -9.18 -2.855 -12.102 1 94.69 233 LEU B C 1
ATOM 4200 O O . LEU B 1 233 ? -9.219 -4.086 -12.156 1 94.69 233 LEU B O 1
ATOM 4204 N N . PRO B 1 234 ? -8.453 -2.131 -12.914 1 93.69 234 PRO B N 1
ATOM 4205 C CA . PRO B 1 234 ? -7.531 -2.85 -13.797 1 93.69 234 PRO B CA 1
ATOM 4206 C C . PRO B 1 234 ? -6.445 -3.6 -13.031 1 93.69 234 PRO B C 1
ATOM 4208 O O . PRO B 1 234 ? -5.941 -3.104 -12.023 1 93.69 234 PRO B O 1
ATOM 4211 N N . HIS B 1 235 ? -6.16 -4.852 -13.5 1 96.12 235 HIS B N 1
ATOM 4212 C CA . HIS B 1 235 ? -4.957 -5.527 -13.031 1 96.12 235 HIS B CA 1
ATOM 4213 C C . HIS B 1 235 ? -3.699 -4.844 -13.555 1 96.12 235 HIS B C 1
ATOM 4215 O O . HIS B 1 235 ? -3.533 -4.684 -14.766 1 96.12 235 HIS B O 1
ATOM 4221 N N . GLU B 1 236 ? -2.822 -4.488 -12.594 1 97.25 236 GLU B N 1
ATOM 4222 C CA . GLU B 1 236 ? -1.65 -3.762 -13.07 1 97.25 236 GLU B CA 1
ATOM 4223 C C . GLU B 1 236 ? -0.484 -3.887 -12.094 1 97.25 236 GLU B C 1
ATOM 4225 O O . GLU B 1 236 ? -0.682 -3.873 -10.875 1 97.25 236 GLU B O 1
ATOM 4230 N N . LEU B 1 237 ? 0.66 -4.066 -12.625 1 98.62 237 LEU B N 1
ATOM 4231 C CA . LEU B 1 237 ? 1.937 -3.906 -11.938 1 98.62 237 LEU B CA 1
ATOM 4232 C C . LEU B 1 237 ? 2.713 -2.719 -12.5 1 98.62 237 LEU B C 1
ATOM 4234 O O . LEU B 1 237 ? 2.93 -2.631 -13.711 1 98.62 237 LEU B O 1
ATOM 4238 N N . VAL B 1 238 ? 3.064 -1.812 -11.664 1 98.69 238 VAL B N 1
ATOM 4239 C CA . VAL B 1 238 ? 3.865 -0.669 -12.094 1 98.69 238 VAL B CA 1
ATOM 4240 C C . VAL B 1 238 ? 5.223 -0.7 -11.391 1 98.69 238 VAL B C 1
ATOM 4242 O O . VAL B 1 238 ? 5.293 -0.777 -10.164 1 98.69 238 VAL B O 1
ATOM 4245 N N . ILE B 1 239 ? 6.273 -0.673 -12.156 1 98.69 239 ILE B N 1
ATOM 4246 C CA . ILE B 1 239 ? 7.645 -0.606 -11.656 1 98.69 239 ILE B CA 1
ATOM 4247 C C . ILE B 1 239 ? 8.195 0.805 -11.852 1 98.69 239 ILE B C 1
ATOM 4249 O O . ILE B 1 239 ? 8.281 1.296 -12.977 1 98.69 239 ILE B O 1
ATOM 4253 N N . TYR B 1 240 ? 8.586 1.429 -10.781 1 98.38 240 TYR B N 1
ATOM 4254 C CA . TYR B 1 240 ? 9.109 2.789 -10.828 1 98.38 240 TYR B CA 1
ATOM 4255 C C . TYR B 1 240 ? 10.625 2.797 -10.711 1 98.38 240 TYR B C 1
ATOM 4257 O O . TYR B 1 240 ? 11.18 2.279 -9.734 1 98.38 240 TYR B O 1
ATOM 4265 N N . GLY B 1 241 ? 11.227 3.436 -11.664 1 97.38 241 GLY B N 1
ATOM 4266 C CA . GLY B 1 241 ? 12.648 3.711 -11.633 1 97.38 241 GLY B CA 1
ATOM 4267 C C . GLY B 1 241 ? 12.977 5.188 -11.758 1 97.38 241 GLY B C 1
ATOM 4268 O O . GLY B 1 241 ? 12.086 6.004 -12.008 1 97.38 241 GLY B O 1
ATOM 4269 N N . THR B 1 242 ? 14.211 5.559 -11.539 1 95.25 242 THR B N 1
ATOM 4270 C CA . THR B 1 242 ? 14.656 6.945 -11.523 1 95.25 242 THR B CA 1
ATOM 4271 C C . THR B 1 242 ? 14.602 7.543 -12.93 1 95.25 242 THR B C 1
ATOM 4273 O O . THR B 1 242 ? 14.672 8.766 -13.094 1 95.25 242 THR B O 1
ATOM 4276 N N . LYS B 1 243 ? 14.477 6.715 -13.961 1 95.62 243 LYS B N 1
ATOM 4277 C CA . LYS B 1 243 ? 14.453 7.211 -15.328 1 95.62 243 LYS B CA 1
ATOM 4278 C C . LYS B 1 243 ? 13.102 6.938 -15.992 1 95.62 243 LYS B C 1
ATOM 4280 O O . LYS B 1 243 ? 12.969 7.059 -17.203 1 95.62 243 LYS B O 1
ATOM 4285 N N . GLY B 1 244 ? 12.125 6.551 -15.203 1 96 244 GLY B N 1
ATOM 4286 C CA . GLY B 1 244 ? 10.812 6.266 -15.75 1 96 244 GLY B CA 1
ATOM 4287 C C . GLY B 1 244 ? 10.117 5.102 -15.062 1 96 244 GLY B C 1
ATOM 4288 O O . GLY B 1 244 ? 10.508 4.703 -13.961 1 96 244 GLY B O 1
ATOM 4289 N N . ARG B 1 245 ? 9.008 4.672 -15.672 1 97.94 245 ARG B N 1
ATOM 4290 C CA . ARG B 1 245 ? 8.273 3.559 -15.078 1 97.94 245 ARG B CA 1
ATOM 4291 C C . ARG B 1 245 ? 7.793 2.588 -16.141 1 97.94 245 ARG B C 1
ATOM 4293 O O . ARG B 1 245 ? 7.695 2.949 -17.328 1 97.94 245 ARG B O 1
ATOM 4300 N N . LEU B 1 246 ? 7.555 1.385 -15.75 1 98.31 246 LEU B N 1
ATOM 4301 C CA . LEU B 1 246 ? 6.926 0.345 -16.562 1 98.31 246 LEU B CA 1
ATOM 4302 C C . LEU B 1 246 ? 5.52 0.042 -16.062 1 98.31 246 LEU B C 1
ATOM 4304 O O . LEU B 1 246 ? 5.32 -0.202 -14.867 1 98.31 246 LEU B O 1
ATOM 4308 N N . GLU B 1 247 ? 4.578 0.149 -16.938 1 98.56 247 GLU B N 1
ATOM 4309 C CA . GLU B 1 247 ? 3.201 -0.256 -16.672 1 98.56 247 GLU B CA 1
ATOM 4310 C C . GLU B 1 247 ? 2.889 -1.606 -17.297 1 98.56 247 GLU B C 1
ATOM 4312 O O . GLU B 1 247 ? 2.918 -1.74 -18.531 1 98.56 247 GLU B O 1
ATOM 4317 N N . ILE B 1 248 ? 2.557 -2.602 -16.531 1 98.69 248 ILE B N 1
ATOM 4318 C CA . ILE B 1 248 ? 2.408 -3.975 -17 1 98.69 248 ILE B CA 1
ATOM 4319 C C . ILE B 1 248 ? 1.012 -4.492 -16.656 1 98.69 248 ILE B C 1
ATOM 4321 O O . ILE B 1 248 ? 0.748 -4.879 -15.516 1 98.69 248 ILE B O 1
ATOM 4325 N N . PRO B 1 249 ? 0.133 -4.531 -17.625 1 98.19 249 PRO B N 1
ATOM 4326 C CA . PRO B 1 249 ? -1.199 -5.082 -17.359 1 98.19 249 PRO B CA 1
ATOM 4327 C C . PRO B 1 249 ? -1.189 -6.602 -17.203 1 98.19 249 PRO B C 1
ATOM 4329 O O . PRO B 1 249 ? -0.421 -7.289 -17.891 1 98.19 249 PRO B O 1
ATOM 4332 N N . HIS B 1 250 ? -1.954 -7.168 -16.359 1 96.69 250 HIS B N 1
ATOM 4333 C CA . HIS B 1 250 ? -2.07 -8.617 -16.219 1 96.69 250 HIS B CA 1
ATOM 4334 C C . HIS B 1 250 ? -0.703 -9.289 -16.266 1 96.69 250 HIS B C 1
ATOM 4336 O O . HIS B 1 250 ? -0.489 -10.211 -17.047 1 96.69 250 HIS B O 1
ATOM 4342 N N . PHE B 1 251 ? 0.189 -8.797 -15.398 1 95.12 251 PHE B N 1
ATOM 4343 C CA . PHE B 1 251 ? 1.607 -9.109 -15.531 1 95.12 251 PHE B CA 1
ATOM 4344 C C . PHE B 1 251 ? 1.831 -10.617 -15.539 1 95.12 251 PHE B C 1
ATOM 4346 O O . PHE B 1 251 ? 2.861 -11.094 -16.016 1 95.12 251 PHE B O 1
ATOM 4353 N N . TRP B 1 252 ? 0.886 -11.453 -15.086 1 95.94 252 TRP B N 1
ATOM 4354 C CA . TRP B 1 252 ? 1.081 -12.898 -15.008 1 95.94 252 TRP B CA 1
ATOM 4355 C C . TRP B 1 252 ? 0.74 -13.562 -16.344 1 95.94 252 TRP B C 1
ATOM 4357 O O . TRP B 1 252 ? 0.932 -14.766 -16.5 1 95.94 252 TRP B O 1
ATOM 4367 N N . LYS B 1 253 ? 0.214 -12.828 -17.328 1 96.69 253 LYS B N 1
ATOM 4368 C CA . LYS B 1 253 ? -0.143 -13.438 -18.594 1 96.69 253 LYS B CA 1
ATOM 4369 C C . LYS B 1 253 ? -0.028 -12.438 -19.75 1 96.69 253 LYS B C 1
ATOM 4371 O O . LYS B 1 253 ? -0.546 -12.664 -20.844 1 96.69 253 LYS B O 1
ATOM 4376 N N . THR B 1 254 ? 0.657 -11.398 -19.578 1 97.19 254 THR B N 1
ATOM 4377 C CA . THR B 1 254 ? 0.628 -10.289 -20.516 1 97.19 254 THR B CA 1
ATOM 4378 C C . THR B 1 254 ? 1.591 -10.539 -21.672 1 97.19 254 THR B C 1
ATOM 4380 O O . THR B 1 254 ? 2.549 -11.305 -21.547 1 97.19 254 THR B O 1
ATOM 4383 N N . THR B 1 255 ? 1.221 -9.812 -22.844 1 98.25 255 THR B N 1
ATOM 4384 C CA . THR B 1 255 ? 2.09 -9.82 -24.016 1 98.25 255 THR B CA 1
ATOM 4385 C C . THR B 1 255 ? 2.621 -8.422 -24.312 1 98.25 255 THR B C 1
ATOM 4387 O O . THR B 1 255 ? 3.332 -8.211 -25.297 1 98.25 255 THR B O 1
ATOM 4390 N N . HIS B 1 256 ? 2.256 -7.508 -23.5 1 98.06 256 HIS B N 1
ATOM 4391 C CA . HIS B 1 256 ? 2.721 -6.145 -23.719 1 98.06 256 HIS B CA 1
ATOM 4392 C C . HIS B 1 256 ? 2.904 -5.398 -22.406 1 98.06 256 HIS B C 1
ATOM 4394 O O . HIS B 1 256 ? 2.309 -5.762 -21.391 1 98.06 256 HIS B O 1
ATOM 4400 N N . ALA B 1 257 ? 3.713 -4.406 -22.406 1 98.31 257 ALA B N 1
ATOM 4401 C CA . ALA B 1 257 ? 3.957 -3.439 -21.344 1 98.31 257 ALA B CA 1
ATOM 4402 C C . ALA B 1 257 ? 4.27 -2.059 -21.922 1 98.31 257 ALA B C 1
ATOM 4404 O O . ALA B 1 257 ? 4.543 -1.921 -23.109 1 98.31 257 ALA B O 1
ATOM 4405 N N . THR B 1 258 ? 4.105 -1.085 -21.156 1 98.62 258 THR B N 1
ATOM 4406 C CA . THR B 1 258 ? 4.359 0.28 -21.594 1 98.62 258 THR B CA 1
ATOM 4407 C C . THR B 1 258 ? 5.461 0.928 -20.766 1 98.62 258 THR B C 1
ATOM 4409 O O . THR B 1 258 ? 5.363 0.987 -19.531 1 98.62 258 THR B O 1
ATOM 4412 N N . LEU B 1 259 ? 6.508 1.325 -21.422 1 97.88 259 LEU B N 1
ATOM 4413 C CA . LEU B 1 259 ? 7.562 2.127 -20.797 1 97.88 259 LEU B CA 1
ATOM 4414 C C . LEU B 1 259 ? 7.227 3.613 -20.875 1 97.88 259 LEU B C 1
ATOM 4416 O O . LEU B 1 259 ? 6.984 4.145 -21.969 1 97.88 259 LEU B O 1
ATOM 4420 N N . VAL B 1 260 ? 7.129 4.266 -19.797 1 97.88 260 VAL B N 1
ATOM 4421 C CA . VAL B 1 260 ? 6.859 5.695 -19.734 1 97.88 260 VAL B CA 1
ATOM 4422 C C . VAL B 1 260 ? 8.102 6.434 -19.234 1 97.88 260 VAL B C 1
ATOM 4424 O O . VAL B 1 260 ? 8.578 6.172 -18.125 1 97.88 260 VAL B O 1
ATOM 4427 N N . ARG B 1 261 ? 8.602 7.391 -19.922 1 95.56 261 ARG B N 1
ATOM 4428 C CA . ARG B 1 261 ? 9.789 8.156 -19.562 1 95.56 261 ARG B CA 1
ATOM 4429 C C . ARG B 1 261 ? 9.414 9.43 -18.812 1 95.56 261 ARG B C 1
ATOM 4431 O O . ARG B 1 261 ? 8.242 9.805 -18.766 1 95.56 261 ARG B O 1
ATOM 4438 N N . PRO B 1 262 ? 10.391 10.039 -18.188 1 91.12 262 PRO B N 1
ATOM 4439 C CA . PRO B 1 262 ? 10.109 11.242 -17.391 1 91.12 262 PRO B CA 1
ATOM 4440 C C . PRO B 1 262 ? 9.469 12.352 -18.219 1 91.12 262 PRO B C 1
ATOM 4442 O O . PRO B 1 262 ? 8.68 13.141 -17.688 1 91.12 262 PRO B O 1
ATOM 4445 N N . ASP B 1 263 ? 9.703 12.414 -19.453 1 93 263 ASP B N 1
ATOM 4446 C CA . ASP B 1 263 ? 9.164 13.469 -20.312 1 93 263 ASP B CA 1
ATOM 4447 C C . ASP B 1 263 ? 7.75 13.133 -20.781 1 93 263 ASP B C 1
ATOM 4449 O O . ASP B 1 263 ? 7.141 13.891 -21.531 1 93 263 ASP B O 1
ATOM 4453 N N . GLY B 1 264 ? 7.301 11.953 -20.359 1 92.12 264 GLY B N 1
ATOM 4454 C CA . GLY B 1 264 ? 5.938 11.57 -20.688 1 92.12 264 GLY B CA 1
ATOM 4455 C C . GLY B 1 264 ? 5.848 10.703 -21.922 1 92.12 264 GLY B C 1
ATOM 4456 O O . GLY B 1 264 ? 4.785 10.156 -22.234 1 92.12 264 GLY B O 1
ATOM 4457 N N . SER B 1 265 ? 6.992 10.547 -22.641 1 96.25 265 SER B N 1
ATOM 4458 C CA . SER B 1 265 ? 6.977 9.695 -23.812 1 96.25 265 SER B CA 1
ATOM 4459 C C . SER B 1 265 ? 6.699 8.242 -23.438 1 96.25 265 SER B C 1
ATOM 4461 O O . SER B 1 265 ? 7.168 7.758 -22.406 1 96.25 265 SER B O 1
ATOM 4463 N N . ARG B 1 266 ? 5.961 7.605 -24.344 1 96.88 266 ARG B N 1
ATOM 4464 C CA . ARG B 1 266 ? 5.531 6.227 -24.125 1 96.88 266 ARG B CA 1
ATOM 4465 C C . ARG B 1 266 ? 6.02 5.316 -25.25 1 96.88 266 ARG B C 1
ATOM 4467 O O . ARG B 1 266 ? 6.027 5.707 -26.406 1 96.88 266 ARG B O 1
ATOM 4474 N N . SER B 1 267 ? 6.504 4.148 -24.875 1 97 267 SER B N 1
ATOM 4475 C CA . SER B 1 267 ? 6.879 3.104 -25.812 1 97 267 SER B CA 1
ATOM 4476 C C . SER B 1 267 ? 6.312 1.75 -25.406 1 97 267 SER B C 1
ATOM 4478 O O . SER B 1 267 ? 6.355 1.389 -24.219 1 97 267 SER B O 1
ATOM 4480 N N . VAL B 1 268 ? 5.758 1.066 -26.391 1 97.94 268 VAL B N 1
ATOM 4481 C CA . VAL B 1 268 ? 5.164 -0.24 -26.125 1 97.94 268 VAL B CA 1
ATOM 4482 C C . VAL B 1 268 ? 6.207 -1.335 -26.344 1 97.94 268 VAL B C 1
ATOM 4484 O O . VAL B 1 268 ? 6.918 -1.331 -27.344 1 97.94 268 VAL B O 1
ATOM 4487 N N . ILE B 1 269 ? 6.305 -2.188 -25.359 1 97.19 269 ILE B N 1
ATOM 4488 C CA . ILE B 1 269 ? 7.121 -3.393 -25.422 1 97.19 269 ILE B CA 1
ATOM 4489 C C . ILE B 1 269 ? 6.23 -4.609 -25.656 1 97.19 269 ILE B C 1
ATOM 4491 O O . ILE B 1 269 ? 5.227 -4.793 -24.953 1 97.19 269 ILE B O 1
ATOM 4495 N N . GLU B 1 270 ? 6.617 -5.449 -26.594 1 97.94 270 GLU B N 1
ATOM 4496 C CA . GLU B 1 270 ? 5.789 -6.605 -26.938 1 97.94 270 GLU B CA 1
ATOM 4497 C C . GLU B 1 270 ? 6.59 -7.902 -26.844 1 97.94 270 GLU B C 1
ATOM 4499 O O . GLU B 1 270 ? 7.805 -7.898 -27.047 1 97.94 270 GLU B O 1
ATOM 4504 N N . ALA B 1 271 ? 5.977 -8.945 -26.484 1 97.75 271 ALA B N 1
ATOM 4505 C CA . ALA B 1 271 ? 6.48 -10.312 -26.516 1 97.75 271 ALA B CA 1
ATOM 4506 C C . ALA B 1 271 ? 5.395 -11.289 -26.953 1 97.75 271 ALA B C 1
ATOM 4508 O O . ALA B 1 271 ? 4.355 -11.406 -26.297 1 97.75 271 ALA B O 1
ATOM 4509 N N . THR B 1 272 ? 5.637 -12.016 -28.016 1 96.5 272 THR B N 1
ATOM 4510 C CA . THR B 1 272 ? 4.641 -12.938 -28.562 1 96.5 272 THR B CA 1
ATOM 4511 C C . THR B 1 272 ? 4.449 -14.133 -27.625 1 96.5 272 THR B C 1
ATOM 4513 O O . THR B 1 272 ? 5.418 -14.656 -27.078 1 96.5 272 THR B O 1
ATOM 4516 N N . MET B 1 273 ? 3.227 -14.492 -27.484 1 95.81 273 MET B N 1
ATOM 4517 C CA . MET B 1 273 ? 2.848 -15.648 -26.672 1 95.81 273 MET B CA 1
ATOM 4518 C C . MET B 1 273 ? 1.541 -16.25 -27.172 1 95.81 273 MET B C 1
ATOM 4520 O O . MET B 1 273 ? 0.542 -15.555 -27.328 1 95.81 273 MET B O 1
ATOM 4524 N N . PHE B 1 274 ? 1.497 -17.531 -27.406 1 94.88 274 PHE B N 1
ATOM 4525 C CA . PHE B 1 274 ? 0.293 -18.203 -27.891 1 94.88 274 PHE B CA 1
ATOM 4526 C C . PHE B 1 274 ? -0.521 -18.766 -26.719 1 94.88 274 PHE B C 1
ATOM 4528 O O . PHE B 1 274 ? -1.75 -18.828 -26.797 1 94.88 274 PHE B O 1
ATOM 4535 N N . SER B 1 275 ? 0.179 -19.219 -25.688 1 96.81 275 SER B N 1
ATOM 4536 C CA . SER B 1 275 ? -0.409 -19.703 -24.453 1 96.81 275 SER B CA 1
ATOM 4537 C C . SER B 1 275 ? 0.428 -19.312 -23.25 1 96.81 275 SER B C 1
ATOM 4539 O O . SER B 1 275 ? 1.652 -19.453 -23.25 1 96.81 275 SER B O 1
ATOM 4541 N N . ASP B 1 276 ? -0.271 -18.797 -22.234 1 96.75 276 ASP B N 1
ATOM 4542 C CA . ASP B 1 276 ? 0.46 -18.391 -21.047 1 96.75 276 ASP B CA 1
ATOM 4543 C C . ASP B 1 276 ? 0.893 -19.609 -20.219 1 96.75 276 ASP B C 1
ATOM 4545 O O . ASP B 1 276 ? 1.518 -19.453 -19.172 1 96.75 276 ASP B O 1
ATOM 4549 N N . PHE B 1 277 ? 0.598 -20.844 -20.734 1 97.88 277 PHE B N 1
ATOM 4550 C CA . PHE B 1 277 ? 0.994 -22.062 -20.031 1 97.88 277 PHE B CA 1
ATOM 4551 C C . PHE B 1 277 ? 2.104 -22.781 -20.781 1 97.88 277 PHE B C 1
ATOM 4553 O O . PHE B 1 277 ? 2.738 -23.688 -20.25 1 97.88 277 PHE B O 1
ATOM 4560 N N . GLU B 1 278 ? 2.32 -22.422 -21.984 1 98.19 278 GLU B N 1
ATOM 4561 C CA . GLU B 1 278 ? 3.219 -23.156 -22.875 1 98.19 278 GLU B CA 1
ATOM 4562 C C . GLU B 1 278 ? 4.633 -23.219 -22.297 1 98.19 278 GLU B C 1
ATOM 4564 O O . GLU B 1 278 ? 5.219 -24.297 -22.188 1 98.19 278 GLU B O 1
ATOM 4569 N N . ALA B 1 279 ? 5.133 -22.078 -21.906 1 98.38 279 ALA B N 1
ATOM 4570 C CA . ALA B 1 279 ? 6.523 -21.984 -21.453 1 98.38 279 ALA B CA 1
ATOM 4571 C C . ALA B 1 279 ? 6.742 -22.797 -20.172 1 98.38 279 ALA B C 1
ATOM 4573 O O . ALA B 1 279 ? 7.754 -23.484 -20.031 1 98.38 279 ALA B O 1
ATOM 4574 N N . GLU B 1 280 ? 5.84 -22.656 -19.25 1 98.5 280 GLU B N 1
ATOM 4575 C CA . GLU B 1 280 ? 5.934 -23.422 -18.016 1 98.5 280 GLU B CA 1
ATOM 4576 C C . GLU B 1 280 ? 5.836 -24.922 -18.281 1 98.5 280 GLU B C 1
ATOM 4578 O O . GLU B 1 280 ? 6.625 -25.719 -17.75 1 98.5 280 GLU B O 1
ATOM 4583 N N . ALA B 1 281 ? 4.879 -25.344 -19.125 1 98.31 281 ALA B N 1
ATOM 4584 C CA . ALA B 1 281 ? 4.699 -26.75 -19.484 1 98.31 281 ALA B CA 1
ATOM 4585 C C . ALA B 1 281 ? 5.965 -27.312 -20.109 1 98.31 281 ALA B C 1
ATOM 4587 O O . ALA B 1 281 ? 6.406 -28.406 -19.766 1 98.31 281 ALA B O 1
ATOM 4588 N N . HIS B 1 282 ? 6.523 -26.547 -20.984 1 98.5 282 HIS B N 1
ATOM 4589 C CA . HIS B 1 282 ? 7.762 -26.969 -21.625 1 98.5 282 HIS B CA 1
ATOM 4590 C C . HIS B 1 282 ? 8.883 -27.125 -20.609 1 98.5 282 HIS B C 1
ATOM 4592 O O . HIS B 1 282 ? 9.617 -28.109 -20.641 1 98.5 282 HIS B O 1
ATOM 4598 N N . HIS B 1 283 ? 9.008 -26.156 -19.75 1 98.75 283 HIS B N 1
ATOM 4599 C CA . HIS B 1 283 ? 10.07 -26.156 -18.766 1 98.75 283 HIS B CA 1
ATOM 4600 C C . HIS B 1 283 ? 9.984 -27.375 -17.859 1 98.75 283 HIS B C 1
ATOM 4602 O O . HIS B 1 283 ? 10.984 -28.078 -17.656 1 98.75 283 HIS B O 1
ATOM 4608 N N . VAL B 1 284 ? 8.812 -27.656 -17.312 1 98.75 284 VAL B N 1
ATOM 4609 C CA . VAL B 1 284 ? 8.633 -28.766 -16.391 1 98.75 284 VAL B CA 1
ATOM 4610 C C . VAL B 1 284 ? 8.977 -30.078 -17.094 1 98.75 284 VAL B C 1
ATOM 4612 O O . VAL B 1 284 ? 9.711 -30.906 -16.547 1 98.75 284 VAL B O 1
ATOM 4615 N N . SER B 1 285 ? 8.453 -30.312 -18.281 1 98.75 285 SER B N 1
ATOM 4616 C CA . SER B 1 285 ? 8.734 -31.531 -19.047 1 98.75 285 SER B CA 1
ATOM 4617 C C . SER B 1 285 ? 10.227 -31.672 -19.312 1 98.75 285 SER B C 1
ATOM 4619 O O . SER B 1 285 ? 10.789 -32.75 -19.172 1 98.75 285 SER B O 1
ATOM 4621 N N . GLN B 1 286 ? 10.812 -30.578 -19.672 1 98.56 286 GLN B N 1
ATOM 4622 C CA . GLN B 1 286 ? 12.242 -30.609 -19.953 1 98.56 286 GLN B CA 1
ATOM 4623 C C . GLN B 1 286 ? 13.047 -30.984 -18.719 1 98.56 286 GLN B C 1
ATOM 4625 O O . GLN B 1 286 ? 14.008 -31.766 -18.812 1 98.56 286 GLN B O 1
ATOM 4630 N N . MET B 1 287 ? 12.758 -30.422 -17.578 1 98.62 287 MET B N 1
ATOM 4631 C CA . MET B 1 287 ? 13.438 -30.75 -16.328 1 98.62 287 MET B CA 1
ATOM 4632 C C . MET B 1 287 ? 13.312 -32.25 -16.016 1 98.62 287 MET B C 1
ATOM 4634 O O . MET B 1 287 ? 14.289 -32.875 -15.625 1 98.62 287 MET B O 1
ATOM 4638 N N . ILE B 1 288 ? 12.109 -32.75 -16.156 1 98.62 288 ILE B N 1
ATOM 4639 C CA . ILE B 1 288 ? 11.852 -34.156 -15.883 1 98.62 288 ILE B CA 1
ATOM 4640 C C . ILE B 1 288 ? 12.672 -35.031 -16.844 1 98.62 288 ILE B C 1
ATOM 4642 O O . ILE B 1 288 ? 13.328 -35.969 -16.406 1 98.62 288 ILE B O 1
ATOM 4646 N N . LEU B 1 289 ? 12.68 -34.719 -18.109 1 98.31 289 LEU B N 1
ATOM 4647 C CA . LEU B 1 289 ? 13.391 -35.5 -19.125 1 98.31 289 LEU B CA 1
ATOM 4648 C C . LEU B 1 289 ? 14.891 -35.469 -18.875 1 98.31 289 LEU B C 1
ATOM 4650 O O . LEU B 1 289 ? 15.594 -36.406 -19.188 1 98.31 289 LEU B O 1
ATOM 4654 N N . GLU B 1 290 ? 15.328 -34.406 -18.266 1 98.06 290 GLU B N 1
ATOM 4655 C CA . GLU B 1 290 ? 16.75 -34.25 -18 1 98.06 290 GLU B CA 1
ATOM 4656 C C . GLU B 1 290 ? 17.141 -34.812 -16.641 1 98.06 290 GLU B C 1
ATOM 4658 O O . GLU B 1 290 ? 18.297 -34.75 -16.234 1 98.06 290 GLU B O 1
ATOM 4663 N N . GLY B 1 291 ? 16.203 -35.25 -15.945 1 97.81 291 GLY B N 1
ATOM 4664 C CA . GLY B 1 291 ? 16.453 -35.938 -14.672 1 97.81 291 GLY B CA 1
ATOM 4665 C C . GLY B 1 291 ? 16.672 -34.969 -13.523 1 97.81 291 GLY B C 1
ATOM 4666 O O . GLY B 1 291 ? 17.297 -35.312 -12.523 1 97.81 291 GLY B O 1
ATOM 4667 N N . GLN B 1 292 ? 16.203 -33.719 -13.664 1 97.88 292 GLN B N 1
ATOM 4668 C CA . GLN B 1 292 ? 16.297 -32.719 -12.594 1 97.88 292 GLN B CA 1
ATOM 4669 C C . GLN B 1 292 ? 15.242 -32.969 -11.516 1 97.88 292 GLN B C 1
ATOM 4671 O O . GLN B 1 292 ? 14.195 -33.531 -11.789 1 97.88 292 GLN B O 1
ATOM 4676 N N . LEU B 1 293 ? 15.578 -32.531 -10.336 1 97.88 293 LEU B N 1
ATOM 4677 C CA . LEU B 1 293 ? 14.648 -32.719 -9.227 1 97.88 293 LEU B CA 1
ATOM 4678 C C . LEU B 1 293 ? 13.922 -31.422 -8.891 1 97.88 293 LEU B C 1
ATOM 4680 O O . LEU B 1 293 ? 12.859 -31.453 -8.273 1 97.88 293 LEU B O 1
ATOM 4684 N N . THR B 1 294 ? 14.617 -30.297 -9.195 1 98 294 THR B N 1
ATOM 4685 C CA . THR B 1 294 ? 14.047 -28.984 -8.922 1 98 294 THR B CA 1
ATOM 4686 C C . THR B 1 294 ? 14.273 -28.047 -10.109 1 98 294 THR B C 1
ATOM 4688 O O . THR B 1 294 ? 15.094 -28.328 -10.984 1 98 294 THR B O 1
ATOM 4691 N N . SER B 1 295 ? 13.484 -27.047 -10.156 1 98.62 295 SER B N 1
ATOM 4692 C CA . SER B 1 295 ? 13.625 -26.016 -11.188 1 98.62 295 SER B CA 1
ATOM 4693 C C . SER B 1 295 ? 14.633 -24.953 -10.766 1 98.62 295 SER B C 1
ATOM 4695 O O . SER B 1 295 ? 14.609 -24.484 -9.617 1 98.62 295 SER B O 1
ATOM 4697 N N . PRO B 1 296 ? 15.516 -24.516 -11.633 1 97.94 296 PRO B N 1
ATOM 4698 C CA . PRO B 1 296 ? 16.391 -23.375 -11.336 1 97.94 296 PRO B CA 1
ATOM 4699 C C . PRO B 1 296 ? 15.672 -22.031 -11.492 1 97.94 296 PRO B C 1
ATOM 4701 O O . PRO B 1 296 ? 16.219 -21 -11.102 1 97.94 296 PRO B O 1
ATOM 4704 N N . VAL B 1 297 ? 14.453 -22 -12.055 1 98.12 297 VAL B N 1
ATOM 4705 C CA . VAL B 1 297 ? 13.664 -20.797 -12.266 1 98.12 297 VAL B CA 1
ATOM 4706 C C . VAL B 1 297 ? 12.68 -20.609 -11.109 1 98.12 297 VAL B C 1
ATOM 4708 O O . VAL B 1 297 ? 12.789 -19.656 -10.336 1 98.12 297 VAL B O 1
ATOM 4711 N N . MET B 1 298 ? 11.836 -21.578 -10.961 1 98.5 298 MET B N 1
ATOM 4712 C CA . MET B 1 298 ? 10.953 -21.625 -9.797 1 98.5 298 MET B CA 1
ATOM 4713 C C . MET B 1 298 ? 11.555 -22.484 -8.688 1 98.5 298 MET B C 1
ATOM 4715 O O . MET B 1 298 ? 11.117 -23.609 -8.469 1 98.5 298 MET B O 1
ATOM 4719 N N . THR B 1 299 ? 12.445 -21.906 -7.934 1 98.44 299 THR B N 1
ATOM 4720 C CA . THR B 1 299 ? 13.266 -22.641 -6.973 1 98.44 299 THR B CA 1
ATOM 4721 C C . THR B 1 299 ? 12.445 -23 -5.738 1 98.44 299 THR B C 1
ATOM 4723 O O . THR B 1 299 ? 11.43 -22.375 -5.449 1 98.44 299 THR B O 1
ATOM 4726 N N . LYS B 1 300 ? 12.945 -24 -5.082 1 98.38 300 LYS B N 1
ATOM 4727 C CA . LYS B 1 300 ? 12.398 -24.375 -3.779 1 98.38 300 LYS B CA 1
ATOM 4728 C C . LYS B 1 300 ? 12.328 -23.156 -2.854 1 98.38 300 LYS B C 1
ATOM 4730 O O . LYS B 1 300 ? 11.312 -22.922 -2.193 1 98.38 300 LYS B O 1
ATOM 4735 N N . SER B 1 301 ? 13.344 -22.344 -2.83 1 98 301 SER B N 1
ATOM 4736 C CA . SER B 1 301 ? 13.438 -21.188 -1.961 1 98 301 SER B CA 1
ATOM 4737 C C . SER B 1 301 ? 12.336 -20.172 -2.283 1 98 301 SER B C 1
ATOM 4739 O O . SER B 1 301 ? 11.734 -19.594 -1.378 1 98 301 SER B O 1
ATOM 4741 N N . LEU B 1 302 ? 12.094 -19.938 -3.541 1 98.19 302 LEU B N 1
ATOM 4742 C CA . LEU B 1 302 ? 11.047 -19.016 -3.957 1 98.19 302 LEU B CA 1
ATOM 4743 C C . LEU B 1 302 ? 9.68 -19.5 -3.479 1 98.19 302 LEU B C 1
ATOM 4745 O O . LEU B 1 302 ? 8.883 -18.703 -2.967 1 98.19 302 LEU B O 1
ATOM 4749 N N . THR B 1 303 ? 9.43 -20.781 -3.691 1 98.62 303 THR B N 1
ATOM 4750 C CA . THR B 1 303 ? 8.172 -21.375 -3.266 1 98.62 303 THR B CA 1
ATOM 4751 C C . THR B 1 303 ? 7.996 -21.266 -1.754 1 98.62 303 THR B C 1
ATOM 4753 O O . THR B 1 303 ? 6.961 -20.797 -1.276 1 98.62 303 THR B O 1
ATOM 4756 N N . LEU B 1 304 ? 9.008 -21.641 -1.022 1 98.56 304 LEU B N 1
ATOM 4757 C CA . LEU B 1 304 ? 8.938 -21.625 0.434 1 98.56 304 LEU B CA 1
ATOM 4758 C C . LEU B 1 304 ? 8.758 -20.203 0.955 1 98.56 304 LEU B C 1
ATOM 4760 O O . LEU B 1 304 ? 8.016 -19.984 1.915 1 98.56 304 LEU B O 1
ATOM 4764 N N . SER B 1 305 ? 9.422 -19.266 0.364 1 98.31 305 SER B N 1
ATOM 4765 C CA . SER B 1 305 ? 9.289 -17.859 0.748 1 98.31 305 SER B CA 1
ATOM 4766 C C . SER B 1 305 ? 7.848 -17.391 0.583 1 98.31 305 SER B C 1
ATOM 4768 O O . SER B 1 305 ? 7.281 -16.781 1.497 1 98.31 305 SER B O 1
ATOM 4770 N N . GLY B 1 306 ? 7.27 -17.641 -0.561 1 98.06 306 GLY B N 1
ATOM 4771 C CA . GLY B 1 306 ? 5.898 -17.234 -0.82 1 98.06 306 GLY B CA 1
ATOM 4772 C C . GLY B 1 306 ? 4.898 -17.844 0.145 1 98.06 306 GLY B C 1
ATOM 4773 O O . GLY B 1 306 ? 4.098 -17.125 0.749 1 98.06 306 GLY B O 1
ATOM 4774 N N . VAL B 1 307 ? 4.969 -19.156 0.316 1 98.44 307 VAL B N 1
ATOM 4775 C CA . VAL B 1 307 ? 4.043 -19.875 1.186 1 98.44 307 VAL B CA 1
ATOM 4776 C C . VAL B 1 307 ? 4.223 -19.422 2.629 1 98.44 307 VAL B C 1
ATOM 4778 O O . VAL B 1 307 ? 3.244 -19.156 3.328 1 98.44 307 VAL B O 1
ATOM 4781 N N . GLY B 1 308 ? 5.461 -19.359 3.021 1 98.5 308 GLY B N 1
ATOM 4782 C CA . GLY B 1 308 ? 5.754 -18.922 4.379 1 98.5 308 GLY B CA 1
ATOM 4783 C C . GLY B 1 308 ? 5.242 -17.531 4.684 1 98.5 308 GLY B C 1
ATOM 4784 O O . GLY B 1 308 ? 4.73 -17.281 5.777 1 98.5 308 GLY B O 1
ATOM 4785 N N . LEU B 1 309 ? 5.391 -16.625 3.801 1 98.44 309 LEU B N 1
ATOM 4786 C CA . LEU B 1 309 ? 4.941 -15.25 3.98 1 98.44 309 LEU B CA 1
ATOM 4787 C C . LEU B 1 309 ? 3.424 -15.195 4.121 1 98.44 309 LEU B C 1
ATOM 4789 O O . LEU B 1 309 ? 2.902 -14.461 4.969 1 98.44 309 LEU B O 1
ATOM 4793 N N . ILE B 1 310 ? 2.744 -15.883 3.246 1 98.62 310 ILE B N 1
ATOM 4794 C CA . ILE B 1 310 ? 1.287 -15.898 3.309 1 98.62 310 ILE B CA 1
ATOM 4795 C C . ILE B 1 310 ? 0.836 -16.438 4.668 1 98.62 310 ILE B C 1
ATOM 4797 O O . ILE B 1 310 ? -0.043 -15.852 5.309 1 98.62 310 ILE B O 1
ATOM 4801 N N . GLU B 1 311 ? 1.437 -17.531 5.07 1 98.44 311 GLU B N 1
ATOM 4802 C CA . GLU B 1 311 ? 1.123 -18.109 6.375 1 98.44 311 GLU B CA 1
ATOM 4803 C C . GLU B 1 311 ? 1.356 -17.094 7.496 1 98.44 311 GLU B C 1
ATOM 4805 O O . GLU B 1 311 ? 0.517 -16.953 8.383 1 98.44 311 GLU B O 1
ATOM 4810 N N . LYS B 1 312 ? 2.469 -16.438 7.473 1 98.25 312 LYS B N 1
ATOM 4811 C CA . LYS B 1 312 ? 2.809 -15.438 8.484 1 98.25 312 LYS B CA 1
ATOM 4812 C C . LYS B 1 312 ? 1.794 -14.297 8.5 1 98.25 312 LYS B C 1
ATOM 4814 O O . LYS B 1 312 ? 1.427 -13.805 9.562 1 98.25 312 LYS B O 1
ATOM 4819 N N . LEU B 1 313 ? 1.39 -13.844 7.379 1 98.31 313 LEU B N 1
ATOM 4820 C CA . LEU B 1 313 ? 0.388 -12.781 7.285 1 98.31 313 LEU B CA 1
ATOM 4821 C C . LEU B 1 313 ? -0.914 -13.211 7.953 1 98.31 313 LEU B C 1
ATOM 4823 O O . LEU B 1 313 ? -1.447 -12.484 8.797 1 98.31 313 LEU B O 1
ATOM 4827 N N . TYR B 1 314 ? -1.412 -14.391 7.59 1 98.25 314 TYR B N 1
ATOM 4828 C CA . TYR B 1 314 ? -2.658 -14.859 8.188 1 98.25 314 TYR B CA 1
ATOM 4829 C C . TYR B 1 314 ? -2.521 -15.008 9.695 1 98.25 314 TYR B C 1
ATOM 4831 O O . TYR B 1 314 ? -3.42 -14.617 10.445 1 98.25 314 TYR B O 1
ATOM 4839 N N . ARG B 1 315 ? -1.389 -15.539 10.172 1 97.94 315 ARG B N 1
ATOM 4840 C CA . ARG B 1 315 ? -1.147 -15.648 11.609 1 97.94 315 ARG B CA 1
ATOM 4841 C C . ARG B 1 315 ? -1.194 -14.273 12.273 1 97.94 315 ARG B C 1
ATOM 4843 O O . ARG B 1 315 ? -1.764 -14.125 13.359 1 97.94 315 ARG B O 1
ATOM 4850 N N . SER B 1 316 ? -0.579 -13.312 11.617 1 97.31 316 SER B N 1
ATOM 4851 C CA . SER B 1 316 ? -0.557 -11.961 12.164 1 97.31 316 SER B CA 1
ATOM 4852 C C . SER B 1 316 ? -1.965 -11.383 12.266 1 97.31 316 SER B C 1
ATOM 4854 O O . SER B 1 316 ? -2.211 -10.469 13.055 1 97.31 316 SER B O 1
ATOM 4856 N N . TRP B 1 317 ? -2.885 -11.898 11.492 1 97.19 317 TRP B N 1
ATOM 4857 C CA . TRP B 1 317 ? -4.273 -11.445 11.516 1 97.19 317 TRP B CA 1
ATOM 4858 C C . TRP B 1 317 ? -5.117 -12.328 12.43 1 97.19 317 TRP B C 1
ATOM 4860 O O . TRP B 1 317 ? -6.344 -12.227 12.438 1 97.19 317 TRP B O 1
ATOM 4870 N N . GLY B 1 318 ? -4.473 -13.25 13.148 1 96.62 318 GLY B N 1
ATOM 4871 C CA . GLY B 1 318 ? -5.156 -14.125 14.086 1 96.62 318 GLY B CA 1
ATOM 4872 C C . GLY B 1 318 ? -5.828 -15.312 13.414 1 96.62 318 GLY B C 1
ATOM 4873 O O . GLY B 1 318 ? -6.836 -15.82 13.906 1 96.62 318 GLY B O 1
ATOM 4874 N N . LYS B 1 319 ? -5.367 -15.562 12.297 1 95.31 319 LYS B N 1
ATOM 4875 C CA . LYS B 1 319 ? -5.941 -16.672 11.531 1 95.31 319 LYS B CA 1
ATOM 4876 C C . LYS B 1 319 ? -4.938 -17.797 11.359 1 95.31 319 LYS B C 1
ATOM 4878 O O . LYS B 1 319 ? -3.727 -17.578 11.359 1 95.31 319 LYS B O 1
#

Sequence (638 aa):
MAKVRYGIVSTAQVAPRFIEGMRLAGNGEVVAVSSRSLDKANAFAAAHQLPKAYGSLDDMLLDASIDAIYVASINQDHFPAAKKALLAGKHVLVEKPFTLTAAQAEELFALAQEHGLFLMEAQKAVFIPMTQRLKDLIAAGELGDIVSVSSTTAYPNIDHVTWFRDLEKGGGTVHFMAPYALSYLPYLFDADIVSASGVAHFPKGQSDSQSKLVLALSNGVLVDIFLTTHLSLPHELVIYGTKGRLEIPHFWKTTHATLVRPDGSRSVIEATMFSDFEAEAHHVSQMILEGQLTSPVMTKSLTLSGVGLIEKLYRSWGKMAKVRYGIVSTAQVAPRFIEGMRLAGNGEVVAVSSRSLDKANAFAAAHQLPKAYGSLDDMLLDASIDAIYVASINQDHFPAAKKALLAGKHVLVEKPFTLTAAQAEELFALAQEHGLFLMEAQKAVFIPMTQRLKDLIAAGELGDIVSVSSTTAYPNIDHVTWFRDLEKGGGTVHFMAPYALSYLPYLFDADIVSASGVAHFPKGQSDSQSKLVLALSNGVLVDIFLTTHLSLPHELVIYGTKGRLEIPHFWKTTHATLVRPDGSRSVIEATMFSDFEAEAHHVSQMILEGQLTSPVMTKSLTLSGVGLIEKLYRSWGK

InterPro domains:
  IPR000683 Gfo/Idh/MocA-like oxidoreductase, N-terminal [PF01408] (5-120)
  IPR036291 NAD(P)-binding domain superfamily [SSF51735] (3-152)
  IPR050984 Gfo/Idh/MocA domain-containing protein [PTHR22604] (1-318)
  IPR055170 GFO/IDH/MocA-like oxidoreductase domain [PF22725] (132-247)

Foldseek 3Di:
DAAAEEEEEDPDPCVLQLQVLLVLLPRYHYAEYEDCQQVVRVVSCVVNVHNYYYNHLVVVLPDPSHAEYEYDDQQQCLLVSLLSNLVSVHAYEYEPLNHQALVSLVVSLVSLVVSLHAYFYDQLLLFAQVLVVLLVCVVVCVQPAWAEKEWEDEAQPCVVVVCQFPVNSQHAQCRVPVLNVLLSVCLSVVWHWPDKAWDFDRDVNTYTAWIWMWTATPVNYIYIYTTHNNDDDWGWMWIHGPFFIKIQGPSSQDFWIWTAGPVGDIDIDGHDDPGSNNRVSNQSSVCVVVSHHYHPRRGSVSSSRSSHNSNVHVVVVVD/DAAAEEEEEDPDPCVLQLQVLLVLLPRYHYAEYEDCQQVVRVVSCVVNVHNYYYNDLVVVLPDPSHAEYEYDDQAQCLLVSLLVNLVSVHAYEYEAPNHQALVSLVVSLVSLVVSLHAYFYDQLLLFAQVLVVLLVCVVVCVQPAWAEKEWEDEAQPCVVVVCQFPVNSQHAQCRVPVLNVLLSVCLSVVWHWPDKAWDFDRDVNTYTAWIWMWTATPVNYIYIYTTHNNDDDWGWMWIHGPFFIKIQGPSSQDFWIWTAGPVGDIDIDGHDDPGSNNRVSNQSSVCVVVSHHYHPRRGSVSSSRSSHNSNVHVVVVVD

pLDDT: mean 97.15, std 2.65, range [68.75, 98.94]

Organism: Streptococcus dysgalactiae (NCBI:txid1334)

Secondary structure (DSSP, 8-state):
---EEEEEE---THHHHHHHHHHHH-SEEEEEEE-SSHHHHHHHHHHHT-SEEESSHHHHHT-TT--EEEE-S-GGGHHHHHHHHHHTT-EEEEESS--SSHHHHHHHHHHHHHTT--EEEE-GGGTSHHHHHHHHHHHTTTT-SEEEEEEEEE-TTGGGSTTTT-TTTT-SHHHHHHHHHHHHHHHHHT--EEEEEEEEE--TTS--SEEEEEEEETTS-EEEEEEESS-----EEEEEETTEEEEEETTTT-SEEEEE-TTS-EEEEE---S-TTHHHHHHHHHHHHTT-SS-SSS-HHHHHHHHHHHHHHHHHTT-/---EEEEEE---THHHHHHHHHHHH-SEEEEEEE-SSHHHHHHHHHHTT-SEEESSHHHHHT-TT--EEEE-S-GGGHHHHHHHHHHTT-EEEEESS--SSHHHHHHHHHHHHHTT--EEEE-GGGTSHHHHHHHHHHHTTTT-SEEEEEEEEE-TTGGGSTTTT-TTTT-SHHHHHHHHHHHHHHHHHT--EEEEEEEEE--TTS--SEEEEEEEETTS-EEEEEEESS-----EEEEEETTEEEEEETTTT-SEEEEE-TTS-EEEEE---S-TTHHHHHHHHHHHHTT-SS-SSS-HHHHHHHHHHHHHHHHHTT-